Protein AF-0000000075330963 (afdb_homodimer)

Secondary structure (DSSP, 8-state):
------S--TT-HHHHHHHHHH--S---SS--HHHHHHHHHHH---TTSEEEEES-TT-SHHHHHHHTT--EEEEEES-HHHHHHHHHHTTT-TTEEEEE-BTTB-TTSPTT-EEEEEEESHHHHHHTSTTHHHHHHHHHHHHHHHEEEEEEEEEE--S-HHHHHHHHHHHS-----B-------------S----TTSPBP-----/------S--TT-HHHHHHHHHH--S---SS--HHHHHHHHHHH---TTSEEEEES-TT-SHHHHHHHTT--EEEEEES-HHHHHHHHHHTTT-TTEEEEE-BTTB-TTSPTT-EEEEEEESHHHHHHTSTTHHHHHHHHHHHHHHHEEEEEEEEEE--S-HHHHHHHHHHHS-----B-------------S----TTSPBP-----

Radius of gyration: 21.66 Å; Cα contacts (8 Å, |Δi|>4): 692; chains: 2; bounding box: 59×62×47 Å

Nearest PDB structures (foldseek):
  2pxx-assembly1_A  TM=9.334E-01  e=3.075E-14  Homo sapiens
  3ujd-assembly1_A  TM=8.518E-01  e=6.041E-06  Plasmodium falciparum
  3uj7-assembly1_A  TM=7.024E-01  e=5.337E-06  Plasmodium falciparum
  4mwz-assembly1_A  TM=7.089E-01  e=5.016E-06  Plasmodium vivax Sal-1
  4r6x-assembly2_B  TM=6.916E-01  e=8.237E-06  Plasmodium falciparum

Organism: Citrus sinensis (NCBI:txid2711)

pLDDT: mean 86.82, std 18.68, range [21.48, 98.88]

InterPro domains:
  IPR013216 Methyltransferase type 11 [PF08241] (54-154)
  IPR029063 S-adenosyl-L-methionine-dependent methyltransferase superfamily [G3DSA:3.40.50.150] (8-195)
  IPR029063 S-adenosyl-L-methionine-dependent methyltransferase superfamily [SSF53335] (10-159)
  IPR051419 Lysine/N-terminal Methyltransferase Superfamily [PTHR12176] (8-168)

Sequence (414 aa):
MTMGTTTQAYGEPWYWDNRYAHESGPFDWYQKYPSLAPLIKLYVPSHHQRILIVGCGNSAFSEGMVDDGYEDVVNVDISSVVIEAMMKKYSNRPQLKYIKMDVRQMDEFQTGSFDSVVDKGTLDSLLCGSNSRQNATQMLKEVWRVLKDKGVYILVTYGAPIYRLGMLRDSCSWNIKLHVIEKLVVEEKSGHPIWELTNPVPLENDGMTMGTTTQAYGEPWYWDNRYAHESGPFDWYQKYPSLAPLIKLYVPSHHQRILIVGCGNSAFSEGMVDDGYEDVVNVDISSVVIEAMMKKYSNRPQLKYIKMDVRQMDEFQTGSFDSVVDKGTLDSLLCGSNSRQNATQMLKEVWRVLKDKGVYILVTYGAPIYRLGMLRDSCSWNIKLHVIEKLVVEEKSGHPIWELTNPVPLENDG

Solvent-accessible surface area (backbone atoms only — not comparable to full-atom values): 23494 Å² total; per-residue (Å²): 129,78,81,67,82,53,60,73,39,65,41,38,63,67,48,52,32,52,45,42,73,75,45,78,64,70,50,66,62,98,58,56,38,82,78,44,44,64,44,45,44,69,75,50,69,57,40,81,45,37,34,36,32,44,52,40,67,58,33,62,43,64,58,49,42,42,74,74,52,37,49,37,40,39,31,25,20,65,28,58,55,38,32,55,52,48,42,63,74,41,66,87,36,84,38,55,42,67,43,68,37,47,65,58,57,55,79,90,54,53,73,43,66,23,46,30,36,40,28,57,41,38,64,59,26,34,37,28,33,82,65,16,67,62,49,41,49,37,25,52,51,39,53,55,46,29,29,25,92,89,35,42,77,47,76,48,70,90,67,55,63,77,34,51,52,48,46,48,61,69,67,47,93,72,88,85,79,46,60,67,80,76,85,54,75,47,77,73,75,77,84,72,88,58,76,52,58,74,54,62,50,83,72,79,74,79,122,128,80,82,67,82,54,58,74,39,66,43,38,63,68,47,52,33,53,46,41,73,75,44,80,65,71,51,65,63,99,59,55,39,81,79,45,43,64,42,47,44,69,76,50,69,57,41,81,45,38,34,36,32,42,51,42,66,57,33,63,40,63,58,49,42,40,74,71,53,37,49,36,40,38,32,26,20,66,28,57,56,37,33,53,51,50,44,63,74,41,66,86,36,84,37,55,41,65,41,69,38,47,66,56,56,55,80,89,54,52,73,42,64,22,46,29,37,40,31,58,41,38,66,59,26,33,39,29,33,83,65,18,67,60,50,42,48,37,25,53,51,38,54,55,44,30,28,26,92,89,35,41,78,48,77,48,71,89,68,54,63,76,33,52,52,48,46,49,60,72,69,47,94,72,87,86,80,44,61,67,78,77,84,53,72,46,76,72,78,76,84,71,87,58,76,51,59,72,54,62,50,84,72,80,74,80,119

Structure (mmCIF, N/CA/C/O backbone):
data_AF-0000000075330963-model_v1
#
loop_
_entity.id
_entity.type
_entity.pdbx_description
1 polymer 'Methyltransferase type 11 domain-containing protein'
#
loop_
_atom_site.group_PDB
_atom_site.id
_atom_site.type_symbol
_atom_site.label_atom_id
_atom_site.label_alt_id
_atom_site.label_comp_id
_atom_site.label_asym_id
_atom_site.label_entity_id
_atom_site.label_seq_id
_atom_site.pdbx_PDB_ins_code
_atom_site.Cartn_x
_atom_site.Cartn_y
_atom_site.Cartn_z
_atom_site.occupancy
_atom_site.B_iso_or_equiv
_atom_site.auth_seq_id
_atom_site.auth_comp_id
_atom_site.auth_asym_id
_atom_site.auth_atom_id
_atom_site.pdbx_PDB_model_num
ATOM 1 N N . MET A 1 1 ? -27.125 6.465 -18.734 1 21.48 1 MET A N 1
ATOM 2 C CA . MET A 1 1 ? -26.672 6.027 -17.422 1 21.48 1 MET A CA 1
ATOM 3 C C . MET A 1 1 ? -25.156 5.922 -17.359 1 21.48 1 MET A C 1
ATOM 5 O O . MET A 1 1 ? -24.547 5.238 -18.188 1 21.48 1 MET A O 1
ATOM 9 N N . THR A 1 2 ? -24.359 6.977 -17.109 1 29.23 2 THR A N 1
ATOM 10 C CA . THR A 1 2 ? -22.938 7.195 -17.375 1 29.23 2 THR A CA 1
ATOM 11 C C . THR A 1 2 ? -22.094 6.035 -16.828 1 29.23 2 THR A C 1
ATOM 13 O O . THR A 1 2 ? -22.172 5.711 -15.641 1 29.23 2 THR A O 1
ATOM 16 N N . MET A 1 3 ? -21.969 5.031 -17.391 1 33.53 3 MET A N 1
ATOM 17 C CA . MET A 1 3 ? -21.266 3.812 -17 1 33.53 3 MET A CA 1
ATOM 18 C C . MET A 1 3 ? -20 4.141 -16.203 1 33.53 3 MET A C 1
ATOM 20 O O . MET A 1 3 ? -19.109 4.812 -16.688 1 33.53 3 MET A O 1
ATOM 24 N N . GLY A 1 4 ? -20.047 4.719 -14.891 1 41.34 4 GLY A N 1
ATOM 25 C CA . GLY A 1 4 ? -19.172 5.207 -13.836 1 41.34 4 GLY A CA 1
ATOM 26 C C . GLY A 1 4 ? -17.797 4.57 -13.859 1 41.34 4 GLY A C 1
ATOM 27 O O . GLY A 1 4 ? -17.656 3.387 -14.172 1 41.34 4 GLY A O 1
ATOM 28 N N . THR A 1 5 ? -16.734 5.367 -14.125 1 50.75 5 THR A N 1
ATOM 29 C CA . THR A 1 5 ? -15.32 5.059 -14.328 1 50.75 5 THR A CA 1
ATOM 30 C C . THR A 1 5 ? -14.828 4.074 -13.266 1 50.75 5 THR A C 1
ATOM 32 O O . THR A 1 5 ? -14.914 4.344 -12.07 1 50.75 5 THR A O 1
ATOM 35 N N . THR A 1 6 ? -15.141 2.785 -13.383 1 57.41 6 THR A N 1
ATOM 36 C CA . THR A 1 6 ? -14.797 1.605 -12.594 1 57.41 6 THR A CA 1
ATOM 37 C C . THR A 1 6 ? -13.281 1.479 -12.438 1 57.41 6 THR A C 1
ATOM 39 O O . THR A 1 6 ? -12.781 0.42 -12.062 1 57.41 6 THR A O 1
ATOM 42 N N . THR A 1 7 ? -12.625 2.611 -12.805 1 74.25 7 THR A N 1
ATOM 43 C CA . THR A 1 7 ? -11.188 2.367 -12.805 1 74.25 7 THR A CA 1
ATOM 44 C C . THR A 1 7 ? -10.531 3.006 -11.586 1 74.25 7 THR A C 1
ATOM 46 O O . THR A 1 7 ? -10.992 4.035 -11.094 1 74.25 7 THR A O 1
ATOM 49 N N . GLN A 1 8 ? -9.703 2.311 -10.984 1 79.75 8 GLN A N 1
ATOM 50 C CA . GLN A 1 8 ? -8.844 2.867 -9.945 1 79.75 8 GLN A CA 1
ATOM 51 C C . GLN A 1 8 ? -8.086 4.09 -10.461 1 79.75 8 GLN A C 1
ATOM 53 O O . GLN A 1 8 ? -7.5 4.055 -11.547 1 79.75 8 GLN A O 1
ATOM 58 N N . ALA A 1 9 ? -8.258 5.184 -9.75 1 88.38 9 ALA A N 1
ATOM 59 C CA . ALA A 1 9 ? -7.617 6.434 -10.133 1 88.38 9 ALA A CA 1
ATOM 60 C C . ALA A 1 9 ? -7.117 7.199 -8.914 1 88.38 9 ALA A C 1
ATOM 62 O O . ALA A 1 9 ? -7.617 8.289 -8.609 1 88.38 9 ALA A O 1
ATOM 63 N N . TYR A 1 10 ? -6.059 6.742 -8.312 1 89.56 10 TYR A N 1
ATOM 64 C CA . TYR A 1 10 ? -5.562 7.277 -7.051 1 89.56 10 TYR A CA 1
ATOM 65 C C . TYR A 1 10 ? -5.137 8.734 -7.207 1 89.56 10 TYR A C 1
ATOM 67 O O . TYR A 1 10 ? -5.125 9.484 -6.23 1 89.56 10 TYR A O 1
ATOM 75 N N . GLY A 1 11 ? -4.793 9.164 -8.383 1 90.5 11 GLY A N 1
ATOM 76 C CA . GLY A 1 11 ? -4.34 10.523 -8.602 1 90.5 11 GLY A CA 1
ATOM 77 C C . GLY A 1 11 ? -5.48 11.5 -8.836 1 90.5 11 GLY A C 1
ATOM 78 O O . GLY A 1 11 ? -5.254 12.703 -8.977 1 90.5 11 GLY A O 1
ATOM 79 N N . GLU A 1 12 ? -6.711 11.008 -8.82 1 90.69 12 GLU A N 1
ATOM 80 C CA . GLU A 1 12 ? -7.859 11.828 -9.203 1 90.69 12 GLU A CA 1
ATOM 81 C C . GLU A 1 12 ? -8.75 12.133 -7.996 1 90.69 12 GLU A C 1
ATOM 83 O O . GLU A 1 12 ? -9.164 11.219 -7.281 1 90.69 12 GLU A O 1
ATOM 88 N N . PRO A 1 13 ? -9.094 13.453 -7.805 1 93.56 13 PRO A N 1
ATOM 89 C CA . PRO A 1 13 ? -9.93 13.836 -6.664 1 93.56 13 PRO A CA 1
ATOM 90 C C . PRO A 1 13 ? -11.258 13.078 -6.629 1 93.56 13 PRO A C 1
ATOM 92 O O . PRO A 1 13 ? -11.711 12.672 -5.559 1 93.56 13 PRO A O 1
ATOM 95 N N . TRP A 1 14 ? -11.891 12.891 -7.777 1 92.62 14 TRP A N 1
ATOM 96 C CA . TRP A 1 14 ? -13.203 12.258 -7.828 1 92.62 14 TRP A CA 1
ATOM 97 C C . TRP A 1 14 ? -13.148 10.836 -7.285 1 92.62 14 TRP A C 1
ATOM 99 O O . TRP A 1 14 ? -14.133 10.328 -6.738 1 92.62 14 TRP A O 1
ATOM 109 N N . TYR A 1 15 ? -12.102 10.133 -7.469 1 93 15 TYR A N 1
ATOM 110 C CA . TYR A 1 15 ? -11.922 8.781 -6.945 1 93 15 TYR A CA 1
ATOM 111 C C . TYR A 1 15 ? -12.102 8.75 -5.434 1 93 15 TYR A C 1
ATOM 113 O O . TYR A 1 15 ? -12.805 7.887 -4.906 1 93 15 TYR A O 1
ATOM 121 N N . TRP A 1 16 ? -11.484 9.672 -4.77 1 95.19 16 TRP A N 1
ATOM 122 C CA . TRP A 1 16 ? -11.492 9.695 -3.309 1 95.19 16 TRP A CA 1
ATOM 123 C C . TRP A 1 16 ? -12.867 10.094 -2.779 1 95.19 16 TRP A C 1
ATOM 125 O O . TRP A 1 16 ? -13.344 9.531 -1.793 1 95.19 16 TRP A O 1
ATOM 135 N N . ASP A 1 17 ? -13.508 11.039 -3.467 1 95.5 17 ASP A N 1
ATOM 136 C CA . ASP A 1 17 ? -14.883 11.352 -3.098 1 95.5 17 ASP A CA 1
ATOM 137 C C . ASP A 1 17 ? -15.758 10.102 -3.146 1 95.5 17 ASP A C 1
ATOM 139 O O . ASP A 1 17 ? -16.531 9.836 -2.217 1 95.5 17 ASP A O 1
ATOM 143 N N . ASN A 1 18 ? -15.594 9.391 -4.191 1 92.81 18 ASN A N 1
ATOM 144 C CA . ASN A 1 18 ? -16.406 8.195 -4.383 1 92.81 18 ASN A CA 1
ATOM 145 C C . ASN A 1 18 ? -16.078 7.125 -3.346 1 92.81 18 ASN A C 1
ATOM 147 O O . ASN A 1 18 ? -16.969 6.48 -2.805 1 92.81 18 ASN A O 1
ATOM 151 N N . ARG A 1 19 ? -14.805 6.926 -3.1 1 92.75 19 ARG A N 1
ATOM 152 C CA . ARG A 1 19 ? -14.398 5.934 -2.109 1 92.75 19 ARG A CA 1
ATOM 153 C C . ARG A 1 19 ? -14.984 6.258 -0.739 1 92.75 19 ARG A C 1
ATOM 155 O O . ARG A 1 19 ? -15.594 5.398 -0.103 1 92.75 19 ARG A O 1
ATOM 162 N N . TYR A 1 20 ? -14.859 7.473 -0.286 1 95.25 20 TYR A N 1
ATOM 163 C CA . TYR A 1 20 ? -15.281 7.836 1.062 1 95.25 20 TYR A CA 1
ATOM 164 C C . TYR A 1 20 ? -16.797 7.883 1.168 1 95.25 20 TYR A C 1
ATOM 166 O O . TYR A 1 20 ? -17.359 7.73 2.258 1 95.25 20 TYR A O 1
ATOM 174 N N . ALA A 1 21 ? -17.453 8.062 0.051 1 93.81 21 ALA A N 1
ATOM 175 C CA . ALA A 1 21 ? -18.922 8.023 0.042 1 93.81 21 ALA A CA 1
ATOM 176 C C . ALA A 1 21 ? -19.422 6.602 0.262 1 93.81 21 ALA A C 1
ATOM 178 O O . ALA A 1 21 ? -20.531 6.402 0.787 1 93.81 21 ALA A O 1
ATOM 179 N N . HIS A 1 22 ? -18.578 5.637 -0.059 1 90.25 22 HIS A N 1
ATOM 180 C CA . HIS A 1 22 ? -19.031 4.25 -0.015 1 90.25 22 HIS A CA 1
ATOM 181 C C . HIS A 1 22 ? -18.359 3.486 1.123 1 90.25 22 HIS A C 1
ATOM 183 O O . HIS A 1 22 ? -18.828 2.408 1.506 1 90.25 22 HIS A O 1
ATOM 189 N N . GLU A 1 23 ? -17.266 4.012 1.573 1 86.62 23 GLU A N 1
ATOM 190 C CA . GLU A 1 23 ? -16.531 3.412 2.678 1 86.62 23 GLU A CA 1
ATOM 191 C C . GLU A 1 23 ? -16.312 4.414 3.811 1 86.62 23 GLU A C 1
ATOM 193 O O . GLU A 1 23 ? -15.406 5.242 3.75 1 86.62 23 GLU A O 1
ATOM 198 N N . SER A 1 24 ? -17 4.211 4.859 1 84.06 24 SER A N 1
ATOM 199 C CA . SER A 1 24 ? -16.969 5.223 5.91 1 84.06 24 SER A CA 1
ATOM 200 C C . SER A 1 24 ? -16.047 4.809 7.051 1 84.06 24 SER A C 1
ATOM 202 O O . SER A 1 24 ? -15.664 5.641 7.875 1 84.06 24 SER A O 1
ATOM 204 N N . GLY A 1 25 ? -15.734 3.555 7.098 1 86.69 25 GLY A N 1
ATOM 205 C CA . GLY A 1 25 ? -14.859 3.105 8.164 1 86.69 25 GLY A CA 1
ATOM 206 C C . GLY A 1 25 ? -13.438 3.627 8.031 1 86.69 25 GLY A C 1
ATOM 207 O O . GLY A 1 25 ? -12.984 3.932 6.93 1 86.69 25 GLY A O 1
ATOM 208 N N . PRO A 1 26 ? -12.805 3.74 9.242 1 89.62 26 PRO A N 1
ATOM 209 C CA . PRO A 1 26 ? -11.422 4.223 9.195 1 89.62 26 PRO A CA 1
ATOM 210 C C . PRO A 1 26 ? -10.508 3.328 8.359 1 89.62 26 PRO A C 1
ATOM 212 O O . PRO A 1 26 ? -10.672 2.105 8.367 1 89.62 26 PRO A O 1
ATOM 215 N N . PHE A 1 27 ? -9.648 3.922 7.676 1 89.12 27 PHE A N 1
ATOM 216 C CA . PHE A 1 27 ? -8.672 3.207 6.867 1 89.12 27 PHE A CA 1
ATOM 217 C C . PHE A 1 27 ? -7.289 3.84 7.004 1 89.12 27 PHE A C 1
ATOM 219 O O . PHE A 1 27 ? -7.148 5.062 6.922 1 89.12 27 PHE A O 1
ATOM 226 N N . ASP A 1 28 ? -6.266 3.039 7.199 1 89.75 28 ASP A N 1
ATOM 227 C CA . ASP A 1 28 ? -4.879 3.484 7.258 1 89.75 28 ASP A CA 1
ATOM 228 C C . ASP A 1 28 ? -4.059 2.873 6.125 1 89.75 28 ASP A C 1
ATOM 230 O O . ASP A 1 28 ? -4.008 1.65 5.977 1 89.75 28 ASP A O 1
ATOM 234 N N . TRP A 1 29 ? -3.512 3.768 5.367 1 90.5 29 TRP A N 1
ATOM 235 C CA . TRP A 1 29 ? -2.492 3.307 4.43 1 90.5 29 TRP A CA 1
ATOM 236 C C . TRP A 1 29 ? -1.204 2.943 5.164 1 90.5 29 TRP A C 1
ATOM 238 O O . TRP A 1 29 ? -0.754 3.68 6.043 1 90.5 29 TRP A O 1
ATOM 248 N N . TYR A 1 30 ? -0.617 1.792 4.848 1 89.19 30 TYR A N 1
ATOM 249 C CA . TYR A 1 30 ? 0.714 1.352 5.25 1 89.19 30 TYR A CA 1
ATOM 250 C C . TYR A 1 30 ? 0.753 1.026 6.738 1 89.19 30 TYR A C 1
ATOM 252 O O . TYR A 1 30 ? 0.896 -0.137 7.121 1 89.19 30 TYR A O 1
ATOM 260 N N . GLN A 1 31 ? 0.64 2.102 7.602 1 86.12 31 GLN A N 1
ATOM 261 C CA . GLN A 1 31 ? 0.795 1.896 9.039 1 86.12 31 GLN A CA 1
ATOM 262 C C . GLN A 1 31 ? -0.254 2.68 9.82 1 86.12 31 GLN A C 1
ATOM 264 O O . GLN A 1 31 ? -0.698 3.742 9.383 1 86.12 31 GLN A O 1
ATOM 269 N N . LYS A 1 32 ? -0.55 2.059 11.008 1 89.69 32 LYS A N 1
ATOM 270 C CA . LYS A 1 32 ? -1.344 2.809 11.977 1 89.69 32 LYS A CA 1
ATOM 271 C C . LYS A 1 32 ? -0.453 3.672 12.867 1 89.69 32 LYS A C 1
ATOM 273 O O . LYS A 1 32 ? 0.767 3.492 12.898 1 89.69 32 LYS A O 1
ATOM 278 N N . TYR A 1 33 ? -1.081 4.559 13.641 1 92.31 33 TYR A N 1
ATOM 279 C CA . TYR A 1 33 ? -0.35 5.539 14.438 1 92.31 33 TYR A CA 1
ATOM 280 C C . TYR A 1 33 ? 0.564 4.855 15.445 1 92.31 33 TYR A C 1
ATOM 282 O O . TYR A 1 33 ? 1.737 5.215 15.57 1 92.31 33 TYR A O 1
ATOM 290 N N . PRO A 1 34 ? 0.132 3.82 16.109 1 87.12 34 PRO A N 1
ATOM 291 C CA . PRO A 1 34 ? 1.005 3.25 17.141 1 87.12 34 PRO A CA 1
ATOM 292 C C . PRO A 1 34 ? 2.336 2.756 16.578 1 87.12 34 PRO A C 1
ATOM 294 O O . PRO A 1 34 ? 3.367 2.852 17.25 1 87.12 34 PRO A O 1
ATOM 297 N N . SER A 1 35 ? 2.311 2.35 15.383 1 84.88 35 SER A N 1
ATOM 298 C CA . SER A 1 35 ? 3.531 1.832 14.773 1 84.88 35 SER A CA 1
ATOM 299 C C . SER A 1 35 ? 4.48 2.963 14.391 1 84.88 35 SER A C 1
ATOM 301 O O . SER A 1 35 ? 5.699 2.771 14.344 1 84.88 35 SER A O 1
ATOM 303 N N . LEU A 1 36 ? 3.955 4.145 14.195 1 90.81 36 LEU A N 1
ATOM 304 C CA . LEU A 1 36 ? 4.773 5.258 13.719 1 90.81 36 LEU A CA 1
ATOM 305 C C . LEU A 1 36 ? 5.039 6.254 14.844 1 90.81 36 LEU A C 1
ATOM 307 O O . LEU A 1 36 ? 5.852 7.168 14.688 1 90.81 36 LEU A O 1
ATOM 311 N N . ALA A 1 37 ? 4.41 6.051 16.016 1 91.75 37 ALA A N 1
ATOM 312 C CA . ALA A 1 37 ? 4.484 6.996 17.125 1 91.75 37 ALA A CA 1
ATOM 313 C C . ALA A 1 37 ? 5.93 7.242 17.531 1 91.75 37 ALA A C 1
ATOM 315 O O . ALA A 1 37 ? 6.336 8.391 17.75 1 91.75 37 ALA A O 1
ATOM 316 N N . PRO A 1 38 ? 6.797 6.203 17.594 1 88.06 38 PRO A N 1
ATOM 317 C CA . PRO A 1 38 ? 8.188 6.469 17.984 1 88.06 38 PRO A CA 1
ATOM 318 C C . PRO A 1 38 ? 8.898 7.41 17.016 1 88.06 38 PRO A C 1
ATOM 320 O O . PRO A 1 38 ? 9.68 8.258 17.438 1 88.06 38 PRO A O 1
ATOM 323 N N . LEU A 1 39 ? 8.641 7.273 15.773 1 89.62 39 LEU A N 1
ATOM 324 C CA . LEU A 1 39 ? 9.266 8.117 14.766 1 89.62 39 LEU A CA 1
ATOM 325 C C . LEU A 1 39 ? 8.734 9.547 14.844 1 89.62 39 LEU A C 1
ATOM 327 O O . LEU A 1 39 ? 9.492 10.508 14.711 1 89.62 39 LEU A O 1
ATOM 331 N N . ILE A 1 40 ? 7.418 9.648 15.031 1 94.19 40 ILE A N 1
ATOM 332 C CA . ILE A 1 40 ? 6.801 10.961 15.172 1 94.19 40 ILE A CA 1
ATOM 333 C C . ILE A 1 40 ? 7.398 11.688 16.375 1 94.19 40 ILE A C 1
ATOM 335 O O . ILE A 1 40 ? 7.762 12.867 16.281 1 94.19 40 ILE A O 1
ATOM 339 N N . LYS A 1 41 ? 7.523 10.992 17.422 1 92.94 41 LYS A N 1
ATOM 340 C CA . LYS A 1 41 ? 8.055 11.594 18.641 1 92.94 41 LYS A CA 1
ATOM 341 C C . LYS A 1 41 ? 9.508 12.023 18.453 1 92.94 41 LYS A C 1
ATOM 343 O O . LYS A 1 41 ? 9.945 13.023 19.016 1 92.94 41 LYS A O 1
ATOM 348 N N . LEU A 1 42 ? 10.195 11.258 17.672 1 90.75 42 LEU A N 1
ATOM 349 C CA . LEU A 1 42 ? 11.594 11.555 17.406 1 90.75 42 LEU A CA 1
ATOM 350 C C . LEU A 1 42 ? 11.742 12.883 16.672 1 90.75 42 LEU A C 1
ATOM 352 O O . LEU A 1 42 ? 12.602 13.695 17.016 1 90.75 42 LEU A O 1
ATOM 356 N N . TYR A 1 43 ? 10.859 13.164 15.703 1 94 43 TYR A N 1
ATOM 357 C CA . TYR A 1 43 ? 11.055 14.305 14.812 1 94 43 TYR A CA 1
ATOM 358 C C . TYR A 1 43 ? 10.102 15.445 15.172 1 94 43 TYR A C 1
ATOM 360 O O . TYR A 1 43 ? 10.289 16.578 14.727 1 94 43 TYR A O 1
ATOM 368 N N . VAL A 1 44 ? 9.078 15.141 15.922 1 94.5 44 VAL A N 1
ATOM 369 C CA . VAL A 1 44 ? 8.133 16.109 16.453 1 94.5 44 VAL A CA 1
ATOM 370 C C . VAL A 1 44 ? 8.062 15.984 17.969 1 94.5 44 VAL A C 1
ATOM 372 O O . VAL A 1 44 ? 7.016 15.625 18.516 1 94.5 44 VAL A O 1
ATOM 375 N N . PRO A 1 45 ? 9.039 16.406 18.625 1 91.81 45 PRO A N 1
ATOM 376 C CA . PRO A 1 45 ? 9.141 16.125 20.062 1 91.81 45 PRO A CA 1
ATOM 377 C C . PRO A 1 45 ? 8.203 16.984 20.906 1 91.81 45 PRO A C 1
ATOM 379 O O . PRO A 1 45 ? 7.777 16.562 21.984 1 91.81 45 PRO A O 1
ATOM 382 N N . SER A 1 46 ? 7.93 18.156 20.438 1 93.69 46 SER A N 1
ATOM 383 C CA . SER A 1 46 ? 7.059 19.016 21.234 1 93.69 46 SER A CA 1
ATOM 384 C C . SER A 1 46 ? 5.59 18.797 20.891 1 93.69 46 SER A C 1
ATOM 386 O O . SER A 1 46 ? 5.23 18.766 19.703 1 93.69 46 SER A O 1
ATOM 388 N N . HIS A 1 47 ? 4.793 18.734 21.859 1 95.31 47 HIS A N 1
ATOM 389 C CA . HIS A 1 47 ? 3.363 18.516 21.672 1 95.31 47 HIS A CA 1
ATOM 390 C C . HIS A 1 47 ? 2.664 19.828 21.281 1 95.31 47 HIS A C 1
ATOM 392 O O . HIS A 1 47 ? 1.514 19.812 20.844 1 95.31 47 HIS A O 1
ATOM 398 N N . HIS A 1 48 ? 3.369 20.906 21.391 1 95.19 48 HIS A N 1
ATOM 399 C CA . HIS A 1 48 ? 2.77 22.219 21.109 1 95.19 48 HIS A CA 1
ATOM 400 C C . HIS A 1 48 ? 3.035 22.641 19.672 1 95.19 48 HIS A C 1
ATOM 402 O O . HIS A 1 48 ? 2.553 23.703 19.234 1 95.19 48 HIS A O 1
ATOM 408 N N . GLN A 1 49 ? 3.723 21.812 18.969 1 95.56 49 GLN A N 1
ATOM 409 C CA . GLN A 1 49 ? 4.039 22.125 17.578 1 95.56 49 GLN A CA 1
ATOM 410 C C . GLN A 1 49 ? 2.805 21.984 16.688 1 95.56 49 GLN A C 1
ATOM 412 O O . GLN A 1 49 ? 1.913 21.188 16.969 1 95.56 49 GLN A O 1
ATOM 417 N N . ARG A 1 50 ? 2.773 22.875 15.703 1 98.19 50 ARG A N 1
ATOM 418 C CA . ARG A 1 50 ? 1.709 22.828 14.703 1 98.19 50 ARG A CA 1
ATOM 419 C C . ARG A 1 50 ? 2.037 21.828 13.602 1 98.19 50 ARG A C 1
ATOM 421 O O . ARG A 1 50 ? 3.037 21.984 12.898 1 98.19 50 ARG A O 1
ATOM 428 N N . ILE A 1 51 ? 1.174 20.828 13.477 1 98.75 51 ILE A N 1
ATOM 429 C CA . ILE A 1 51 ? 1.451 19.703 12.586 1 98.75 51 ILE A CA 1
ATOM 430 C C . ILE A 1 51 ? 0.416 19.656 11.461 1 98.75 51 ILE A C 1
ATOM 432 O O . ILE A 1 51 ? -0.784 19.797 11.711 1 98.75 51 ILE A O 1
ATOM 436 N N . LEU A 1 52 ? 0.878 19.531 10.211 1 98.88 52 LEU A N 1
ATOM 437 C CA . LEU A 1 52 ? 0.004 19.391 9.055 1 98.88 52 LEU A CA 1
ATOM 438 C C . LEU A 1 52 ? -0.003 17.938 8.555 1 98.88 52 LEU A C 1
ATOM 440 O O . LEU A 1 52 ? 1.052 17.391 8.25 1 98.88 52 LEU A O 1
ATOM 444 N N . ILE A 1 53 ? -1.17 17.344 8.594 1 98.88 53 ILE A N 1
ATOM 445 C CA . ILE A 1 53 ? -1.375 16.031 7.98 1 98.88 53 ILE A CA 1
ATOM 446 C C . ILE A 1 53 ? -1.967 16.188 6.586 1 98.88 53 ILE A C 1
ATOM 448 O O . ILE A 1 53 ? -3.092 16.672 6.434 1 98.88 53 ILE A O 1
ATOM 452 N N . VAL A 1 54 ? -1.232 15.797 5.539 1 98.88 54 VAL A N 1
ATOM 453 C CA . VAL A 1 54 ? -1.718 15.977 4.176 1 98.88 54 VAL A CA 1
ATOM 454 C C . VAL A 1 54 ? -2.34 14.672 3.676 1 98.88 54 VAL A C 1
ATOM 456 O O . VAL A 1 54 ? -1.812 13.594 3.932 1 98.88 54 VAL A O 1
ATOM 459 N N . GLY A 1 55 ? -3.451 14.82 2.93 1 98.62 55 GLY A N 1
ATOM 460 C CA . GLY A 1 55 ? -4.164 13.625 2.514 1 98.62 55 GLY A CA 1
ATOM 461 C C . GLY A 1 55 ? -4.59 12.75 3.676 1 98.62 55 GLY A C 1
ATOM 462 O O . GLY A 1 55 ? -4.32 11.547 3.688 1 98.62 55 GLY A O 1
ATOM 463 N N . CYS A 1 56 ? -5.289 13.359 4.598 1 98.5 56 CYS A N 1
ATOM 464 C CA . CYS A 1 56 ? -5.543 12.695 5.875 1 98.5 56 CYS A CA 1
ATOM 465 C C . CYS A 1 56 ? -6.535 11.555 5.703 1 98.5 56 CYS A C 1
ATOM 467 O O . CYS A 1 56 ? -6.516 10.594 6.473 1 98.5 56 CYS A O 1
ATOM 469 N N . GLY A 1 57 ? -7.488 11.68 4.719 1 98 57 GLY A N 1
ATOM 470 C CA . GLY A 1 57 ? -8.523 10.672 4.582 1 98 57 GLY A CA 1
ATOM 471 C C . GLY A 1 57 ? -9.312 10.445 5.855 1 98 57 GLY A C 1
ATOM 472 O O . GLY A 1 57 ? -9.547 11.383 6.625 1 98 57 GLY A O 1
ATOM 473 N N . ASN A 1 58 ? -9.766 9.2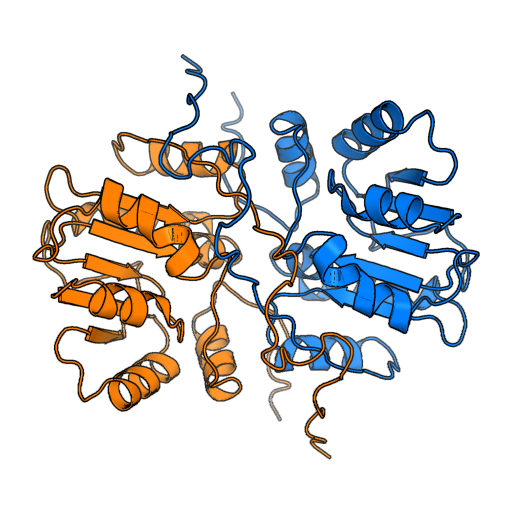27 6.012 1 97.38 58 ASN A N 1
ATOM 474 C CA . ASN A 1 58 ? -10.516 8.875 7.215 1 97.38 58 ASN A CA 1
ATOM 475 C C . ASN A 1 58 ? -9.656 8.078 8.195 1 97.38 58 ASN A C 1
ATOM 477 O O . ASN A 1 58 ? -10.18 7.293 8.984 1 97.38 58 ASN A O 1
ATOM 481 N N . SER A 1 59 ? -8.398 8.219 8.141 1 96.56 59 SER A N 1
ATOM 482 C CA . SER A 1 59 ? -7.449 7.547 9.008 1 96.56 59 SER A CA 1
ATOM 483 C C . SER A 1 59 ? -7.617 7.988 10.461 1 96.56 59 SER A C 1
ATOM 485 O O . SER A 1 59 ? -7.906 9.156 10.727 1 96.56 59 SER A O 1
ATOM 487 N N . ALA A 1 60 ? -7.359 7.062 11.367 1 95.31 60 ALA A N 1
ATOM 488 C CA . ALA A 1 60 ? -7.375 7.391 12.789 1 95.31 60 ALA A CA 1
ATOM 489 C C . ALA A 1 60 ? -6.016 7.898 13.258 1 95.31 60 ALA A C 1
ATOM 491 O O . ALA A 1 60 ? -5.777 8.047 14.453 1 95.31 60 ALA A O 1
ATOM 492 N N . PHE A 1 61 ? -5.184 8.164 12.383 1 96.81 61 PHE A N 1
ATOM 493 C CA . PHE A 1 61 ? -3.801 8.523 12.672 1 96.81 61 PHE A CA 1
ATOM 494 C C . PHE A 1 61 ? -3.736 9.773 13.531 1 96.81 61 PHE A C 1
ATOM 496 O O . PHE A 1 61 ? -3.08 9.781 14.578 1 96.81 61 PHE A O 1
ATOM 503 N N . SER A 1 62 ? -4.453 10.852 13.195 1 98.25 62 SER A N 1
ATOM 504 C CA . SER A 1 62 ? -4.41 12.133 13.906 1 98.25 62 SER A CA 1
ATOM 505 C C . SER A 1 62 ? -5.059 12.023 15.281 1 98.25 62 SER A C 1
ATOM 507 O O . SER A 1 62 ? -4.637 12.695 16.219 1 98.25 62 SER A O 1
ATOM 509 N N . GLU A 1 63 ? -6.086 11.234 15.32 1 97.81 63 GLU A N 1
ATOM 510 C CA . GLU A 1 63 ? -6.676 10.977 16.641 1 97.81 63 GLU A CA 1
ATOM 511 C C . GLU A 1 63 ? -5.656 10.375 17.594 1 97.81 63 GLU A C 1
ATOM 513 O O . GLU A 1 63 ? -5.59 10.758 18.766 1 97.81 63 GLU A O 1
ATOM 518 N N . GLY A 1 64 ? -4.91 9.445 17.078 1 97.19 64 GLY A N 1
ATOM 519 C CA . GLY A 1 64 ? -3.842 8.859 17.875 1 97.19 64 GLY A CA 1
ATOM 520 C C . GLY A 1 64 ? -2.809 9.867 18.312 1 97.19 64 GLY A C 1
ATOM 521 O O . GLY A 1 64 ? -2.322 9.812 19.453 1 97.19 64 GLY A O 1
ATOM 522 N N . MET A 1 65 ? -2.525 10.797 17.484 1 97.81 65 MET A N 1
ATOM 523 C CA . MET A 1 65 ? -1.577 11.852 17.812 1 97.81 65 MET A CA 1
ATOM 524 C C . MET A 1 65 ? -2.098 12.695 18.984 1 97.81 65 MET A C 1
ATOM 526 O O . MET A 1 65 ? -1.366 12.969 19.938 1 97.81 65 MET A O 1
ATOM 530 N N . VAL A 1 66 ? -3.324 13.102 18.875 1 98.12 66 VAL A N 1
ATOM 531 C CA . VAL A 1 66 ? -3.924 13.953 19.891 1 98.12 66 VAL A CA 1
ATOM 532 C C . VAL A 1 66 ? -4.031 13.188 21.203 1 98.12 66 VAL A C 1
ATOM 534 O O . VAL A 1 66 ? -3.787 13.742 22.281 1 98.12 66 VAL A O 1
ATOM 537 N N . ASP A 1 67 ? -4.34 11.922 21.094 1 97.31 67 ASP A N 1
ATOM 538 C CA . ASP A 1 67 ? -4.383 11.078 22.281 1 97.31 67 ASP A CA 1
ATOM 539 C C . ASP A 1 67 ? -3.012 11 22.953 1 97.31 67 ASP A C 1
ATOM 541 O O . ASP A 1 67 ? -2.916 10.812 24.156 1 97.31 67 ASP A O 1
ATOM 545 N N . ASP A 1 68 ? -2.016 11.172 22.203 1 96.44 68 ASP A N 1
ATOM 546 C CA . ASP A 1 68 ? -0.647 11.133 22.719 1 96.44 68 ASP A CA 1
ATOM 547 C C . ASP A 1 68 ? -0.206 12.508 23.203 1 96.44 68 ASP A C 1
ATOM 549 O O . ASP A 1 68 ? 0.93 12.68 23.656 1 96.44 68 ASP A O 1
ATOM 553 N N . GLY A 1 69 ? -1.046 13.523 22.984 1 97.31 69 GLY A N 1
ATOM 554 C CA . GLY A 1 69 ? -0.783 14.797 23.641 1 97.31 69 GLY A CA 1
ATOM 555 C C . GLY A 1 69 ? -0.594 15.945 22.656 1 97.31 69 GLY A C 1
ATOM 556 O O . GLY A 1 69 ? -0.455 17.094 23.062 1 97.31 69 GLY A O 1
ATOM 557 N N . TYR A 1 70 ? -0.533 15.625 21.375 1 98.19 70 TYR A N 1
ATOM 558 C CA . TYR A 1 70 ? -0.374 16.703 20.391 1 98.19 70 TYR A CA 1
ATOM 559 C C . TYR A 1 70 ? -1.588 17.625 20.406 1 98.19 70 TYR A C 1
ATOM 561 O O . TYR A 1 70 ? -2.727 17.156 20.484 1 98.19 70 TYR A O 1
ATOM 569 N N . GLU A 1 71 ? -1.366 18.906 20.266 1 98 71 GLU A N 1
ATOM 570 C CA . GLU A 1 71 ? -2.416 19.859 20.609 1 98 71 GLU A CA 1
ATOM 571 C C . GLU A 1 71 ? -2.939 20.578 19.359 1 98 71 GLU A C 1
ATOM 573 O O . GLU A 1 71 ? -4.008 21.188 19.406 1 98 71 GLU A O 1
ATOM 578 N N . ASP A 1 72 ? -2.195 20.578 18.328 1 98.38 72 ASP A N 1
ATOM 579 C CA . ASP A 1 72 ? -2.559 21.344 17.125 1 98.38 72 ASP A CA 1
ATOM 580 C C . ASP A 1 72 ? -2.254 20.547 15.859 1 98.38 72 ASP A C 1
ATOM 582 O O . ASP A 1 72 ? -1.203 20.734 15.242 1 98.38 72 ASP A O 1
ATOM 586 N N . VAL A 1 73 ? -3.219 19.734 15.484 1 98.81 73 VAL A N 1
ATOM 587 C CA . VAL A 1 73 ? -3.08 18.875 14.312 1 98.81 73 VAL A CA 1
ATOM 588 C C . VAL A 1 73 ? -4.07 19.312 13.234 1 98.81 73 VAL A C 1
ATOM 590 O O . VAL A 1 73 ? -5.285 19.188 13.414 1 98.81 73 VAL A O 1
ATOM 593 N N . VAL A 1 74 ? -3.564 19.812 12.156 1 98.88 74 VAL A N 1
ATOM 594 C CA . VAL A 1 74 ? -4.375 20.266 11.031 1 98.88 74 VAL A CA 1
ATOM 595 C C . VAL A 1 74 ? -4.387 19.188 9.945 1 98.88 74 VAL A C 1
ATOM 597 O O . VAL A 1 74 ? -3.332 18.797 9.445 1 98.88 74 VAL A O 1
ATOM 600 N N . ASN A 1 75 ? -5.582 18.703 9.633 1 98.88 75 ASN A N 1
ATOM 601 C CA . ASN A 1 75 ? -5.773 17.672 8.617 1 98.88 75 ASN A CA 1
ATOM 602 C C . ASN A 1 75 ? -6.352 18.25 7.328 1 98.88 75 ASN A C 1
ATOM 604 O O . ASN A 1 75 ? -7.375 18.938 7.355 1 98.88 75 ASN A O 1
ATOM 608 N N . VAL A 1 76 ? -5.707 17.969 6.203 1 98.88 76 VAL A N 1
ATOM 609 C CA . VAL A 1 76 ? -6.27 18.453 4.949 1 98.88 76 VAL A CA 1
ATOM 610 C C . VAL A 1 76 ? -6.461 17.281 3.984 1 98.88 76 VAL A C 1
ATOM 612 O O . VAL A 1 76 ? -5.699 16.312 4.012 1 98.88 76 VAL A O 1
ATOM 615 N N . ASP A 1 77 ? -7.41 17.344 3.172 1 98.75 77 ASP A N 1
ATOM 616 C CA . ASP A 1 77 ? -7.715 16.391 2.104 1 98.75 77 ASP A CA 1
ATOM 617 C C . ASP A 1 77 ? -8.469 17.078 0.966 1 98.75 77 ASP A C 1
ATOM 619 O O . ASP A 1 77 ? -9.18 18.062 1.187 1 98.75 77 ASP A O 1
ATOM 623 N N . ILE A 1 78 ? -8.297 16.562 -0.189 1 98.44 78 ILE A N 1
ATOM 624 C CA . ILE A 1 78 ? -8.93 17.141 -1.366 1 98.44 78 ILE A CA 1
ATOM 625 C C . ILE A 1 78 ? -10.414 16.797 -1.375 1 98.44 78 ILE A C 1
ATOM 627 O O . ILE A 1 78 ? -11.219 17.5 -1.997 1 98.44 78 ILE A O 1
ATOM 631 N N . SER A 1 79 ? -10.812 15.734 -0.733 1 98.06 79 SER A N 1
ATOM 632 C CA . SER A 1 79 ? -12.188 15.242 -0.725 1 98.06 79 SER A CA 1
ATOM 633 C C . SER A 1 79 ? -13.031 15.984 0.304 1 98.06 79 SER A C 1
ATOM 635 O O . SER A 1 79 ? -12.82 15.844 1.51 1 98.06 79 SER A O 1
ATOM 637 N N . SER A 1 80 ? -14.031 16.656 -0.179 1 97.75 80 SER A N 1
ATOM 638 C CA . SER A 1 80 ? -14.961 17.312 0.744 1 97.75 80 SER A CA 1
ATOM 639 C C . SER A 1 80 ? -15.797 16.281 1.501 1 97.75 80 SER A C 1
ATOM 641 O O . SER A 1 80 ? -16.188 16.516 2.646 1 97.75 80 SER A O 1
ATOM 643 N N . VAL A 1 81 ? -15.992 15.148 0.896 1 97.75 81 VAL A N 1
ATOM 644 C CA . VAL A 1 81 ? -16.797 14.086 1.502 1 97.75 81 VAL A CA 1
ATOM 645 C C . VAL A 1 81 ? -16.141 13.633 2.809 1 97.75 81 VAL A C 1
ATOM 647 O O . VAL A 1 81 ? -16.797 13.594 3.852 1 97.75 81 VAL A O 1
ATOM 650 N N . VAL A 1 82 ? -14.867 13.375 2.77 1 98.44 82 VAL A N 1
ATOM 651 C CA . VAL A 1 82 ? -14.203 12.844 3.953 1 98.44 82 VAL A CA 1
ATOM 652 C C . VAL A 1 82 ? -14 13.953 4.98 1 98.44 82 VAL A C 1
ATOM 654 O O . VAL A 1 82 ? -14.078 13.711 6.188 1 98.44 82 VAL A O 1
ATOM 657 N N . ILE A 1 83 ? -13.75 15.125 4.508 1 98.56 83 ILE A N 1
ATOM 658 C CA . ILE A 1 83 ? -13.516 16.234 5.426 1 98.56 83 ILE A CA 1
ATOM 659 C C . ILE A 1 83 ? -14.789 16.516 6.23 1 98.56 83 ILE A C 1
ATOM 661 O O . ILE A 1 83 ? -14.727 16.672 7.453 1 98.56 83 ILE A O 1
ATOM 665 N N . GLU A 1 84 ? -15.875 16.547 5.582 1 98.38 84 GLU A N 1
ATOM 666 C CA . GLU A 1 84 ? -17.141 16.766 6.273 1 98.38 84 GLU A CA 1
ATOM 667 C C . GLU A 1 84 ? -17.422 15.656 7.285 1 98.38 84 GLU A C 1
ATOM 669 O O . GLU A 1 84 ? -17.844 15.922 8.406 1 98.38 84 GLU A O 1
ATOM 674 N N . ALA A 1 85 ? -17.188 14.461 6.875 1 97.94 85 ALA A N 1
ATOM 675 C CA . ALA A 1 85 ? -17.391 13.32 7.766 1 97.94 85 ALA A CA 1
ATOM 676 C C . ALA A 1 85 ? -16.484 13.414 8.992 1 97.94 85 ALA A C 1
ATOM 678 O O . ALA A 1 85 ? -16.938 13.172 10.117 1 97.94 85 ALA A O 1
ATOM 679 N N . MET A 1 86 ? -15.242 13.766 8.805 1 98.38 86 MET A N 1
ATOM 680 C CA . MET A 1 86 ? -14.266 13.812 9.891 1 98.38 86 MET A CA 1
ATOM 681 C C . MET A 1 86 ? -14.555 14.977 10.828 1 98.38 86 MET A C 1
ATOM 683 O O . MET A 1 86 ? -14.383 14.867 12.047 1 98.38 86 MET A O 1
ATOM 687 N N . MET A 1 87 ? -14.969 16.125 10.273 1 98.38 87 MET A N 1
ATOM 688 C CA . MET A 1 87 ? -15.367 17.25 11.102 1 98.38 87 MET A CA 1
ATOM 689 C C . MET A 1 87 ? -16.5 16.875 12.039 1 98.38 87 MET A C 1
ATOM 691 O O . MET A 1 87 ? -16.5 17.234 13.219 1 98.38 87 MET A O 1
ATOM 695 N N . LYS A 1 88 ? -17.422 16.172 11.484 1 97.88 88 LYS A N 1
ATOM 696 C CA . LYS A 1 88 ? -18.547 15.727 12.297 1 97.88 88 LYS A CA 1
ATOM 697 C C . LYS A 1 88 ? -18.094 14.727 13.352 1 97.88 88 LYS A C 1
ATOM 699 O O . LYS A 1 88 ? -18.484 14.836 14.523 1 97.88 88 LYS A O 1
ATOM 704 N N . LYS A 1 89 ? -17.312 13.805 13.016 1 97.56 89 LYS A N 1
ATOM 705 C CA . LYS A 1 89 ? -16.844 12.734 13.898 1 97.56 89 LYS A CA 1
ATOM 706 C C . LYS A 1 89 ? -16.047 13.297 15.07 1 97.56 89 LYS A C 1
ATOM 708 O O . LYS A 1 89 ? -16.188 12.812 16.203 1 97.56 89 LYS A O 1
ATOM 713 N N . TYR A 1 90 ? -15.25 14.281 14.742 1 98.06 90 TYR A N 1
ATOM 714 C CA . TYR A 1 90 ? -14.336 14.781 15.766 1 98.06 90 TYR A CA 1
ATOM 715 C C . TYR A 1 90 ? -14.719 16.188 16.203 1 98.06 90 TYR A C 1
ATOM 717 O O . TYR A 1 90 ? -13.844 17 16.531 1 98.06 90 TYR A O 1
ATOM 725 N N . SER A 1 91 ? -15.969 16.5 16.156 1 97.5 91 SER A N 1
ATOM 726 C CA . SER A 1 91 ? -16.5 17.828 16.516 1 97.5 91 SER A CA 1
ATOM 727 C C . SER A 1 91 ? -16.172 18.172 17.953 1 97.5 91 SER A C 1
ATOM 729 O O . SER A 1 91 ? -16.078 19.359 18.312 1 97.5 91 SER A O 1
ATOM 731 N N . ASN A 1 92 ? -15.828 17.219 18.781 1 97.56 92 ASN A N 1
ATOM 732 C CA . ASN A 1 92 ? -15.562 17.453 20.188 1 97.56 92 ASN A CA 1
ATOM 733 C C . ASN A 1 92 ? -14.07 17.469 20.484 1 97.56 92 ASN A C 1
ATOM 735 O O . ASN A 1 92 ? -13.656 17.406 21.641 1 97.56 92 ASN A O 1
ATOM 739 N N . ARG A 1 93 ? -13.266 17.453 19.5 1 97.94 93 ARG A N 1
ATOM 740 C CA . ARG A 1 93 ? -11.812 17.469 19.641 1 97.94 93 ARG A CA 1
ATOM 741 C C . ARG A 1 93 ? -11.211 18.703 18.969 1 97.94 93 ARG A C 1
ATOM 743 O O . ARG A 1 93 ? -10.695 18.609 17.844 1 97.94 93 ARG A O 1
ATOM 750 N N . PRO A 1 94 ? -11.148 19.797 19.719 1 97.38 94 PRO A N 1
ATOM 751 C CA . PRO A 1 94 ? -10.695 21.047 19.125 1 97.38 94 PRO A CA 1
ATOM 752 C C . PRO A 1 94 ? -9.242 20.984 18.641 1 97.38 94 PRO A C 1
ATOM 754 O O . PRO A 1 94 ? -8.812 21.797 17.828 1 97.38 94 PRO A O 1
ATOM 757 N N . GLN A 1 95 ? -8.469 20 19.172 1 98.19 95 GLN A N 1
ATOM 758 C CA . GLN A 1 95 ? -7.078 19.828 18.766 1 98.19 95 GLN A CA 1
ATOM 759 C C . GLN A 1 95 ? -6.98 19.359 17.328 1 98.19 95 GLN A C 1
ATOM 761 O O . GLN A 1 95 ? -5.918 19.438 16.703 1 98.19 95 GLN A O 1
ATOM 766 N N . LEU A 1 96 ? -8.062 18.797 16.812 1 98.69 96 LEU A N 1
ATOM 767 C CA . LEU A 1 96 ? -8.133 18.297 15.438 1 98.69 96 LEU A CA 1
ATOM 768 C C . LEU A 1 96 ? -8.859 19.281 14.539 1 98.69 96 LEU A C 1
ATOM 770 O O . LEU A 1 96 ? -10.023 19.625 14.789 1 98.69 96 LEU A O 1
ATOM 774 N N . LYS A 1 97 ? -8.219 19.766 13.547 1 98.62 97 LYS A N 1
ATOM 775 C CA . LYS A 1 97 ? -8.828 20.625 12.547 1 98.62 97 LYS A CA 1
ATOM 776 C C . LYS A 1 97 ? -8.836 19.953 11.172 1 98.62 97 LYS A C 1
ATOM 778 O O . LYS A 1 97 ? -7.844 19.359 10.758 1 98.62 97 LYS A O 1
ATOM 783 N N . TYR A 1 98 ? -9.938 20.016 10.523 1 98.75 98 TYR A N 1
ATOM 784 C CA . TYR A 1 98 ? -10.094 19.406 9.203 1 98.75 98 TYR A CA 1
ATOM 785 C C . TYR A 1 98 ? -10.484 20.453 8.172 1 98.75 98 TYR A C 1
ATOM 787 O O . TYR A 1 98 ? -11.445 21.203 8.359 1 98.75 98 TYR A O 1
ATOM 795 N N . ILE A 1 99 ? -9.727 20.516 7.059 1 98.69 99 ILE A N 1
ATOM 796 C CA . ILE A 1 99 ? -9.93 21.516 6.027 1 98.69 99 ILE A CA 1
ATOM 797 C C . ILE A 1 99 ? -9.836 20.875 4.648 1 98.69 99 ILE A C 1
ATOM 799 O O . ILE A 1 99 ? -8.898 20.125 4.371 1 98.69 99 ILE A O 1
ATOM 803 N N . LYS A 1 100 ? -10.828 21.125 3.754 1 98.62 100 LYS A N 1
ATOM 804 C CA . LYS A 1 100 ? -10.695 20.719 2.354 1 98.62 100 LYS A CA 1
ATOM 805 C C . LYS A 1 100 ? -9.609 21.531 1.653 1 98.62 100 LYS A C 1
ATOM 807 O O . LYS A 1 100 ? -9.625 22.766 1.674 1 98.62 100 LYS A O 1
ATOM 812 N N . MET A 1 101 ? -8.641 20.844 1.064 1 98.44 101 MET A N 1
ATOM 813 C CA . MET A 1 101 ? -7.5 21.531 0.47 1 98.44 101 MET A CA 1
ATOM 814 C C . MET A 1 101 ? -6.816 20.641 -0.57 1 98.44 101 MET A C 1
ATOM 816 O O . MET A 1 101 ? -6.73 19.422 -0.397 1 98.44 101 MET A O 1
ATOM 820 N N . ASP A 1 102 ? -6.438 21.266 -1.668 1 98.5 102 ASP A N 1
ATOM 821 C CA . ASP A 1 102 ? -5.508 20.656 -2.605 1 98.5 102 ASP A CA 1
ATOM 822 C C . ASP A 1 102 ? -4.062 20.844 -2.154 1 98.5 102 ASP A C 1
ATOM 824 O O . ASP A 1 102 ? -3.58 21.969 -2.059 1 98.5 102 ASP A O 1
ATOM 828 N N . VAL A 1 103 ? -3.406 19.75 -1.889 1 98.56 103 VAL A N 1
ATOM 829 C CA . VAL A 1 103 ? -2.057 19.812 -1.336 1 98.56 103 VAL A CA 1
ATOM 830 C C . VAL A 1 103 ? -1.115 20.453 -2.352 1 98.56 103 VAL A C 1
ATOM 832 O O . VAL A 1 103 ? -0.012 20.875 -2.002 1 98.56 103 VAL A O 1
ATOM 835 N N . ARG A 1 104 ? -1.468 20.562 -3.602 1 98.06 104 ARG A N 1
ATOM 836 C CA . ARG A 1 104 ? -0.66 21.188 -4.645 1 98.06 104 ARG A CA 1
ATOM 837 C C . ARG A 1 104 ? -0.771 22.703 -4.59 1 98.06 104 ARG A C 1
ATOM 839 O O . ARG A 1 104 ? -0.004 23.406 -5.246 1 98.06 104 ARG A O 1
ATOM 846 N N . GLN A 1 105 ? -1.778 23.109 -3.879 1 98.31 105 GLN A N 1
ATOM 847 C CA . GLN A 1 105 ? -2.066 24.531 -3.73 1 98.31 105 GLN A CA 1
ATOM 848 C C . GLN A 1 105 ? -2.689 24.828 -2.371 1 98.31 105 GLN A C 1
ATOM 850 O O . GLN A 1 105 ? -3.916 24.859 -2.238 1 98.31 105 GLN A O 1
ATOM 855 N N . MET A 1 106 ? -1.869 25.234 -1.458 1 98.44 106 MET A N 1
ATOM 856 C CA . MET A 1 106 ? -2.338 25.422 -0.087 1 98.44 106 MET A CA 1
ATOM 857 C C . MET A 1 106 ? -2.322 26.906 0.3 1 98.44 106 MET A C 1
ATOM 859 O O . MET A 1 106 ? -1.782 27.266 1.346 1 98.44 106 MET A O 1
ATOM 863 N N . ASP A 1 107 ? -3.092 27.641 -0.328 1 97.12 107 ASP A N 1
ATOM 864 C CA . ASP A 1 107 ? -3.059 29.094 -0.253 1 97.12 107 ASP A CA 1
ATOM 865 C C . ASP A 1 107 ? -3.586 29.594 1.093 1 97.12 107 ASP A C 1
ATOM 867 O O . ASP A 1 107 ? -3.277 30.703 1.516 1 97.12 107 ASP A O 1
ATOM 871 N N . GLU A 1 108 ? -4.301 28.812 1.725 1 97.5 108 GLU A N 1
ATOM 872 C CA . GLU A 1 108 ? -4.867 29.219 3.01 1 97.5 108 GLU A CA 1
ATOM 873 C C . GLU A 1 108 ? -3.803 29.203 4.105 1 97.5 108 GLU A C 1
ATOM 875 O O . GLU A 1 108 ? -4.02 29.75 5.191 1 97.5 108 GLU A O 1
ATOM 880 N N . PHE A 1 109 ? -2.723 28.594 3.822 1 98.69 109 PHE A N 1
ATOM 881 C CA . PHE A 1 109 ? -1.654 28.516 4.812 1 98.69 109 PHE A CA 1
ATOM 882 C C . PHE A 1 109 ? -0.532 29.5 4.465 1 98.69 109 PHE A C 1
ATOM 884 O O . PHE A 1 109 ? -0.114 29.578 3.309 1 98.69 109 PHE A O 1
ATOM 891 N N . GLN A 1 110 ? -0.055 30.156 5.441 1 98.56 110 GLN A N 1
ATOM 892 C CA . GLN A 1 110 ? 1.072 31.078 5.273 1 98.56 110 GLN A CA 1
ATOM 893 C C . GLN A 1 110 ? 2.381 30.312 5.113 1 98.56 110 GLN A C 1
ATOM 895 O O . GLN A 1 110 ? 2.512 29.188 5.609 1 98.56 110 GLN A O 1
ATOM 900 N N . THR A 1 111 ? 3.309 31 4.449 1 98.5 111 THR A N 1
ATOM 901 C CA . THR A 1 111 ? 4.668 30.484 4.383 1 98.5 111 THR A CA 1
ATOM 902 C C . THR A 1 111 ? 5.242 30.297 5.785 1 98.5 111 THR A C 1
ATOM 904 O O . THR A 1 111 ? 5.07 31.141 6.656 1 98.5 111 THR A O 1
ATOM 907 N N . GLY A 1 112 ? 5.805 29.141 6.039 1 98.44 112 GLY A N 1
ATOM 908 C CA . GLY A 1 112 ? 6.477 28.875 7.301 1 98.44 112 GLY A CA 1
ATOM 909 C C . GLY A 1 112 ? 5.527 28.812 8.484 1 98.44 112 GLY A C 1
ATOM 910 O O . GLY A 1 112 ? 5.844 29.312 9.57 1 98.44 112 GLY A O 1
ATOM 911 N N . SER A 1 113 ? 4.391 28.234 8.352 1 98.38 113 SER A N 1
ATOM 912 C CA . SER A 1 113 ? 3.379 28.281 9.398 1 98.38 113 SER A CA 1
ATOM 913 C C . SER A 1 113 ? 3.271 26.938 10.125 1 98.38 113 SER A C 1
ATOM 915 O O . SER A 1 113 ? 2.555 26.828 11.125 1 98.38 113 SER A O 1
ATOM 917 N N . PHE A 1 114 ? 4.016 25.891 9.648 1 98.75 114 PHE A N 1
ATOM 918 C CA . PHE A 1 114 ? 3.941 24.578 10.281 1 98.75 114 PHE A CA 1
ATOM 919 C C . PHE A 1 114 ? 5.324 24.125 10.734 1 98.75 114 PHE A C 1
ATOM 921 O O . PHE A 1 114 ? 6.312 24.344 10.031 1 98.75 114 PHE A O 1
ATOM 928 N N . ASP A 1 115 ? 5.324 23.422 11.867 1 98.5 115 ASP A N 1
ATOM 929 C CA . ASP A 1 115 ? 6.559 22.828 12.367 1 98.5 115 ASP A CA 1
ATOM 930 C C . ASP A 1 115 ? 6.875 21.516 11.641 1 98.5 115 ASP A C 1
ATOM 932 O O . ASP A 1 115 ? 8.039 21.156 11.469 1 98.5 115 ASP A O 1
ATOM 936 N N . SER A 1 116 ? 5.871 20.844 11.273 1 98.56 116 SER A N 1
ATOM 937 C CA . SER A 1 116 ? 6.051 19.562 10.594 1 98.56 116 SER A CA 1
ATOM 938 C C . SER A 1 116 ? 4.887 19.266 9.656 1 98.56 116 SER A C 1
ATOM 940 O O . SER A 1 116 ? 3.787 19.797 9.836 1 98.56 116 SER A O 1
ATOM 942 N N . VAL A 1 117 ? 5.184 18.5 8.633 1 98.75 117 VAL A N 1
ATOM 943 C CA . VAL A 1 117 ? 4.203 17.922 7.707 1 98.75 117 VAL A CA 1
ATOM 944 C C . VAL A 1 117 ? 4.348 16.406 7.672 1 98.75 117 VAL A C 1
ATOM 946 O O . VAL A 1 117 ? 5.457 15.883 7.527 1 98.75 117 VAL A O 1
ATOM 949 N N . VAL A 1 118 ? 3.271 15.734 7.898 1 98.69 118 VAL A N 1
ATOM 950 C CA . VAL A 1 118 ? 3.25 14.281 7.805 1 98.69 118 VAL A CA 1
ATOM 951 C C . VAL A 1 118 ? 2.471 13.852 6.566 1 98.69 118 VAL A C 1
ATOM 953 O O . VAL A 1 118 ? 1.329 14.273 6.363 1 98.69 118 VAL A O 1
ATOM 956 N N . ASP A 1 119 ? 3.066 13.086 5.738 1 98.56 119 ASP A N 1
ATOM 957 C CA . ASP A 1 119 ? 2.506 12.531 4.508 1 98.56 119 ASP A CA 1
ATOM 958 C C . ASP A 1 119 ? 2.555 11.008 4.52 1 98.56 119 ASP A C 1
ATOM 960 O O . ASP A 1 119 ? 3.611 10.414 4.293 1 98.56 119 ASP A O 1
ATOM 964 N N . LYS A 1 120 ? 1.43 10.438 4.785 1 97.62 120 LYS A N 1
ATOM 965 C CA . LYS A 1 120 ? 1.33 8.977 4.766 1 97.62 120 LYS A CA 1
ATOM 966 C C . LYS A 1 120 ? 0.542 8.492 3.551 1 97.62 120 LYS A C 1
ATOM 968 O O . LYS A 1 120 ? -0.634 8.148 3.666 1 97.62 120 LYS A O 1
ATOM 973 N N . GLY A 1 121 ? 1.245 8.414 2.432 1 96.81 121 GLY A N 1
ATOM 974 C CA . GLY A 1 121 ? 0.65 7.797 1.257 1 96.81 121 GLY A CA 1
ATOM 975 C C . GLY A 1 121 ? 0.144 8.812 0.245 1 96.81 121 GLY A C 1
ATOM 976 O O . GLY A 1 121 ? -0.208 8.445 -0.879 1 96.81 121 GLY A O 1
ATOM 977 N N . THR A 1 122 ? 0.053 10.133 0.549 1 97.94 122 THR A N 1
ATOM 978 C CA . THR A 1 122 ? -0.516 11.117 -0.36 1 97.94 122 THR A CA 1
ATOM 979 C C . THR A 1 122 ? 0.38 11.305 -1.581 1 97.94 122 THR A C 1
ATOM 981 O O . THR A 1 122 ? -0.106 11.352 -2.713 1 97.94 122 THR A O 1
ATOM 984 N N . LEU A 1 123 ? 1.7 11.453 -1.384 1 96.75 123 LEU A N 1
ATOM 985 C CA . LEU A 1 123 ? 2.623 11.562 -2.508 1 96.75 123 LEU A CA 1
ATOM 986 C C . LEU A 1 123 ? 2.525 10.336 -3.412 1 96.75 123 LEU A C 1
ATOM 988 O O . LEU A 1 123 ? 2.512 10.469 -4.641 1 96.75 123 LEU A O 1
ATOM 992 N N . ASP A 1 124 ? 2.457 9.141 -2.826 1 95.38 124 ASP A N 1
ATOM 993 C CA . ASP A 1 124 ? 2.305 7.902 -3.586 1 95.38 124 ASP A CA 1
ATOM 994 C C . ASP A 1 124 ? 1.047 7.941 -4.453 1 95.38 124 ASP A C 1
ATOM 996 O O . ASP A 1 124 ? 1.062 7.492 -5.602 1 95.38 124 ASP A O 1
ATOM 1000 N N . SER A 1 125 ? -0 8.445 -3.871 1 95.06 125 SER A N 1
ATOM 1001 C CA . SER A 1 125 ? -1.27 8.547 -4.582 1 95.06 125 SER A CA 1
ATOM 1002 C C . SER A 1 125 ? -1.142 9.445 -5.809 1 95.06 125 SER A C 1
ATOM 1004 O O . SER A 1 125 ? -1.599 9.094 -6.898 1 95.06 125 SER A O 1
ATOM 1006 N N . LEU A 1 126 ? -0.527 10.602 -5.637 1 94.81 126 LEU A N 1
ATOM 1007 C CA . LEU A 1 126 ? -0.359 11.555 -6.727 1 94.81 126 LEU A CA 1
ATOM 1008 C C . LEU A 1 126 ? 0.507 10.961 -7.836 1 94.81 126 LEU A C 1
ATOM 1010 O O . LEU A 1 126 ? 0.299 11.258 -9.016 1 94.81 126 LEU A O 1
ATOM 1014 N N . LEU A 1 127 ? 1.404 10.125 -7.434 1 93.12 127 LEU A N 1
ATOM 1015 C CA . LEU A 1 127 ? 2.34 9.547 -8.383 1 93.12 127 LEU A CA 1
ATOM 1016 C C . LEU A 1 127 ? 1.67 8.438 -9.195 1 93.12 127 LEU A C 1
ATOM 1018 O O . LEU A 1 127 ? 2.209 7.996 -10.211 1 93.12 127 LEU A O 1
ATOM 1022 N N . CYS A 1 128 ? 0.544 7.93 -8.719 1 90.44 128 CYS A N 1
ATOM 1023 C CA . CYS A 1 128 ? -0.246 6.93 -9.43 1 90.44 128 CYS A CA 1
ATOM 1024 C C . CYS A 1 128 ? -1.317 7.59 -10.289 1 90.44 128 CYS A C 1
ATOM 1026 O O . CYS A 1 128 ? -2.475 7.164 -10.281 1 90.44 128 CYS A O 1
ATOM 1028 N N . GLY A 1 129 ? -1.06 8.672 -10.938 1 87.38 129 GLY A N 1
ATOM 1029 C CA . GLY A 1 129 ? -2.018 9.391 -11.758 1 87.38 129 GLY A CA 1
ATOM 1030 C C . GLY A 1 129 ? -1.39 10.055 -12.969 1 87.38 129 GLY A C 1
ATOM 1031 O O . GLY A 1 129 ? -0.194 9.891 -13.227 1 87.38 129 GLY A O 1
ATOM 1032 N N . SER A 1 130 ? -2.334 10.711 -13.719 1 84.5 130 SER A N 1
ATOM 1033 C CA . SER A 1 130 ? -1.862 11.5 -14.852 1 84.5 130 SER A CA 1
ATOM 1034 C C . SER A 1 130 ? -1.082 12.727 -14.383 1 84.5 130 SER A C 1
ATOM 1036 O O . SER A 1 130 ? -1.324 13.242 -13.297 1 84.5 130 SER A O 1
ATOM 1038 N N . ASN A 1 131 ? -0.071 13.172 -15.109 1 89.25 131 ASN A N 1
ATOM 1039 C CA . ASN A 1 131 ? 0.75 14.328 -14.758 1 89.25 131 ASN A CA 1
ATOM 1040 C C . ASN A 1 131 ? 1.411 14.148 -13.398 1 89.25 131 ASN A C 1
ATOM 1042 O O . ASN A 1 131 ? 1.484 15.094 -12.609 1 89.25 131 ASN A O 1
ATOM 1046 N N . SER A 1 132 ? 1.73 12.922 -13.117 1 90.94 132 SER A N 1
ATOM 1047 C CA . SER A 1 132 ? 2.213 12.539 -11.797 1 90.94 132 SER A CA 1
ATOM 1048 C C . SER A 1 132 ? 3.443 13.344 -11.398 1 90.94 132 SER A C 1
ATOM 1050 O O . SER A 1 132 ? 3.521 13.852 -10.273 1 90.94 132 SER A O 1
ATOM 1052 N N . ARG A 1 133 ? 4.383 13.523 -12.289 1 89.75 133 ARG A N 1
ATOM 1053 C CA . ARG A 1 133 ? 5.609 14.242 -11.969 1 89.75 133 ARG A CA 1
ATOM 1054 C C . ARG A 1 133 ? 5.316 15.695 -11.609 1 89.75 133 ARG A C 1
ATOM 1056 O O . ARG A 1 133 ? 5.824 16.203 -10.617 1 89.75 133 ARG A O 1
ATOM 1063 N N . GLN A 1 134 ? 4.527 16.312 -12.43 1 93.62 134 GLN A N 1
ATOM 1064 C CA . GLN A 1 134 ? 4.164 17.703 -12.195 1 93.62 134 GLN A CA 1
ATOM 1065 C C . GLN A 1 134 ? 3.402 17.875 -10.883 1 93.62 134 GLN A C 1
ATOM 1067 O O . GLN A 1 134 ? 3.689 18.781 -10.102 1 93.62 134 GLN A O 1
ATOM 1072 N N . ASN A 1 135 ? 2.441 17.031 -10.719 1 95.06 135 ASN A N 1
ATOM 1073 C CA . ASN A 1 135 ? 1.627 17.109 -9.508 1 95.06 135 ASN A CA 1
ATOM 1074 C C . ASN A 1 135 ? 2.465 16.875 -8.258 1 95.06 135 ASN A C 1
ATOM 1076 O O . ASN A 1 135 ? 2.297 17.594 -7.258 1 95.06 135 ASN A O 1
ATOM 1080 N N . ALA A 1 136 ? 3.346 15.922 -8.273 1 95.12 136 ALA A N 1
ATOM 1081 C CA . ALA A 1 136 ? 4.223 15.633 -7.141 1 95.12 136 ALA A CA 1
ATOM 1082 C C . ALA A 1 136 ? 5.137 16.812 -6.84 1 95.12 136 ALA A C 1
ATOM 1084 O O . ALA A 1 136 ? 5.324 17.188 -5.68 1 95.12 136 ALA A O 1
ATOM 1085 N N . THR A 1 137 ? 5.672 17.359 -7.891 1 95.06 137 THR A N 1
ATOM 1086 C CA . THR A 1 137 ? 6.562 18.5 -7.734 1 95.06 137 THR A CA 1
ATOM 1087 C C . THR A 1 137 ? 5.828 19.672 -7.09 1 95.06 137 THR A C 1
ATOM 1089 O O . THR A 1 137 ? 6.355 20.328 -6.18 1 95.06 137 THR A O 1
ATOM 1092 N N . GLN A 1 138 ? 4.652 19.953 -7.543 1 97.12 138 GLN A N 1
ATOM 1093 C CA . GLN A 1 138 ? 3.857 21.031 -6.98 1 97.12 138 GLN A CA 1
ATOM 1094 C C . GLN A 1 138 ? 3.566 20.797 -5.504 1 97.12 138 GLN A C 1
ATOM 1096 O O . GLN A 1 138 ? 3.662 21.719 -4.688 1 97.12 138 GLN A O 1
ATOM 1101 N N . MET A 1 139 ? 3.219 19.594 -5.16 1 97.94 139 MET A N 1
ATOM 1102 C CA . MET A 1 139 ? 2.947 19.266 -3.762 1 97.94 139 MET A CA 1
ATOM 1103 C C . MET A 1 139 ? 4.184 19.5 -2.9 1 97.94 139 MET A C 1
ATOM 1105 O O . MET A 1 139 ? 4.09 20.109 -1.832 1 97.94 139 MET A O 1
ATOM 1109 N N . LEU A 1 140 ? 5.309 19.016 -3.373 1 97.75 140 LEU A N 1
ATOM 1110 C CA . LEU A 1 140 ? 6.535 19.109 -2.592 1 97.75 140 LEU A CA 1
ATOM 1111 C C . LEU A 1 140 ? 6.945 20.578 -2.416 1 97.75 140 LEU A C 1
ATOM 1113 O O . LEU A 1 140 ? 7.445 20.953 -1.354 1 97.75 140 LEU A O 1
ATOM 1117 N N . LYS A 1 141 ? 6.684 21.359 -3.4 1 97.88 141 LYS A N 1
ATOM 1118 C CA . LYS A 1 141 ? 6.957 22.781 -3.293 1 97.88 141 LYS A CA 1
ATOM 1119 C C . LYS A 1 141 ? 6.07 23.438 -2.234 1 97.88 141 LYS A C 1
ATOM 1121 O O . LYS A 1 141 ? 6.535 24.266 -1.449 1 97.88 141 LYS A O 1
ATOM 1126 N N . GLU A 1 142 ? 4.836 23.094 -2.229 1 98.75 142 GLU A N 1
ATOM 1127 C CA . GLU A 1 142 ? 3.904 23.641 -1.241 1 98.75 142 GLU A CA 1
ATOM 1128 C C . GLU A 1 142 ? 4.266 23.172 0.167 1 98.75 142 GLU A C 1
ATOM 1130 O O . GLU A 1 142 ? 4.203 23.953 1.119 1 98.75 142 GLU A O 1
ATOM 1135 N N . VAL A 1 143 ? 4.637 21.906 0.28 1 98.69 143 VAL A N 1
ATOM 1136 C CA . VAL A 1 143 ? 5.062 21.375 1.572 1 98.69 143 VAL A CA 1
ATOM 1137 C C . VAL A 1 143 ? 6.266 22.172 2.084 1 98.69 143 VAL A C 1
ATOM 1139 O O . VAL A 1 143 ? 6.301 22.562 3.25 1 98.69 143 VAL A O 1
ATOM 1142 N N . TRP A 1 144 ? 7.145 22.375 1.2 1 98.19 144 TRP A N 1
ATOM 1143 C CA . TRP A 1 144 ? 8.328 23.156 1.538 1 98.19 144 TRP A CA 1
ATOM 1144 C C . TRP A 1 144 ? 7.938 24.578 1.976 1 98.19 144 TRP A C 1
ATOM 1146 O O . TRP A 1 144 ? 8.43 25.062 2.99 1 98.19 144 TRP A O 1
ATOM 1156 N N . ARG A 1 145 ? 7.098 25.172 1.243 1 98.44 145 ARG A N 1
ATOM 1157 C CA . ARG A 1 145 ? 6.711 26.562 1.483 1 98.44 145 ARG A CA 1
ATOM 1158 C C . ARG A 1 145 ? 6.059 26.719 2.852 1 98.44 145 ARG A C 1
ATOM 1160 O O . ARG A 1 145 ? 6.328 27.688 3.568 1 98.44 145 ARG A O 1
ATOM 1167 N N . VAL A 1 146 ? 5.23 25.812 3.279 1 98.75 146 VAL A N 1
ATOM 1168 C CA . VAL A 1 146 ? 4.43 26 4.488 1 98.75 146 VAL A CA 1
ATOM 1169 C C . VAL A 1 146 ? 5.246 25.594 5.711 1 98.75 146 VAL A C 1
ATOM 1171 O O . VAL A 1 146 ? 4.855 25.875 6.848 1 98.75 146 VAL A O 1
ATOM 1174 N N . LEU A 1 147 ? 6.34 24.922 5.53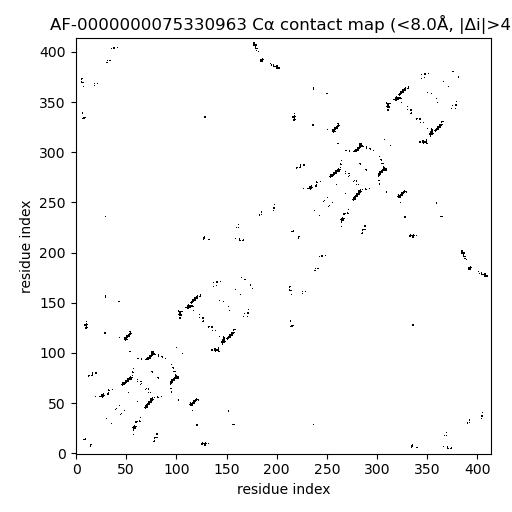5 1 98.44 147 LEU A N 1
ATOM 1175 C CA . LEU A 1 147 ? 7.191 24.5 6.645 1 98.44 147 LEU A CA 1
ATOM 1176 C C . LEU A 1 147 ? 8.031 25.672 7.152 1 98.44 147 LEU A C 1
ATOM 1178 O O . LEU A 1 147 ? 8.547 26.469 6.359 1 98.44 147 LEU A O 1
ATOM 1182 N N . LYS A 1 148 ? 8.141 25.75 8.484 1 97.94 148 LYS A N 1
ATOM 1183 C CA . LYS A 1 148 ? 9.109 26.656 9.102 1 97.94 148 LYS A CA 1
ATOM 1184 C C . LYS A 1 148 ? 10.539 26.281 8.734 1 97.94 148 LYS A C 1
ATOM 1186 O O . LYS A 1 148 ? 10.789 25.172 8.258 1 97.94 148 LYS A O 1
ATOM 1191 N N . ASP A 1 149 ? 11.398 27.297 9.016 1 95.44 149 ASP A N 1
ATOM 1192 C CA . ASP A 1 149 ? 12.82 26.953 8.945 1 95.44 149 ASP A CA 1
ATOM 1193 C C . ASP A 1 149 ? 13.156 25.781 9.867 1 95.44 149 ASP A C 1
ATOM 1195 O O . ASP A 1 149 ? 12.758 25.781 11.039 1 95.44 149 ASP A O 1
ATOM 1199 N N . LYS A 1 150 ? 13.758 24.75 9.344 1 94 150 LYS A N 1
ATOM 1200 C CA . LYS A 1 150 ? 14.141 23.547 10.055 1 94 150 LYS A CA 1
ATOM 1201 C C . LYS A 1 150 ? 12.93 22.672 10.344 1 94 150 LYS A C 1
ATOM 1203 O O . LYS A 1 150 ? 12.984 21.781 11.203 1 94 150 LYS A O 1
ATOM 1208 N N . GLY A 1 151 ? 11.82 23.078 9.703 1 96.88 151 GLY A N 1
ATOM 1209 C CA . GLY A 1 151 ? 10.664 22.203 9.812 1 96.88 151 GLY A CA 1
ATOM 1210 C C . GLY A 1 151 ? 10.914 20.812 9.234 1 96.88 151 GLY A C 1
ATOM 1211 O O . GLY A 1 151 ? 11.898 20.609 8.523 1 96.88 151 GLY A O 1
ATOM 1212 N N . VAL A 1 152 ? 10.039 19.859 9.602 1 97.12 152 VAL A N 1
ATOM 1213 C CA . VAL A 1 152 ? 10.289 18.469 9.25 1 97.12 152 VAL A CA 1
ATOM 1214 C C . VAL A 1 152 ? 9.156 17.953 8.367 1 97.12 152 VAL A C 1
ATOM 1216 O O . VAL A 1 152 ? 7.984 18.188 8.641 1 97.12 152 VAL A O 1
ATOM 1219 N N . TYR A 1 153 ? 9.562 17.344 7.301 1 98.06 153 TYR A N 1
ATOM 1220 C CA . TYR A 1 153 ? 8.656 16.594 6.441 1 98.06 153 TYR A CA 1
ATOM 1221 C C . TYR A 1 153 ? 8.844 15.094 6.637 1 98.06 153 TYR A C 1
ATOM 1223 O O . TYR A 1 153 ? 9.914 14.555 6.359 1 98.06 153 TYR A O 1
ATOM 1231 N N . ILE A 1 154 ? 7.809 14.422 7.191 1 97.25 154 ILE A N 1
ATOM 1232 C CA . ILE A 1 154 ? 7.832 12.977 7.371 1 97.25 154 ILE A CA 1
ATOM 1233 C C . ILE A 1 154 ? 7.031 12.305 6.262 1 97.25 154 ILE A C 1
ATOM 1235 O O . ILE A 1 154 ? 5.801 12.391 6.234 1 97.25 154 ILE A O 1
ATOM 1239 N N . LEU A 1 155 ? 7.723 11.641 5.379 1 96.5 155 LEU A N 1
ATOM 1240 C CA . LEU A 1 155 ? 7.117 10.938 4.254 1 96.5 155 LEU A CA 1
ATOM 1241 C C . LEU A 1 155 ? 7.125 9.43 4.488 1 96.5 155 LEU A C 1
ATOM 1243 O O . LEU A 1 155 ? 8.188 8.82 4.594 1 96.5 155 LEU A O 1
ATOM 1247 N N . VAL A 1 156 ? 5.957 8.883 4.688 1 94.62 156 VAL A N 1
ATOM 1248 C CA . VAL A 1 156 ? 5.785 7.438 4.719 1 94.62 156 VAL A CA 1
ATOM 1249 C C . VAL A 1 156 ? 5.352 6.938 3.34 1 94.62 156 VAL A C 1
ATOM 1251 O O . VAL A 1 156 ? 4.285 7.312 2.844 1 94.62 156 VAL A O 1
ATOM 1254 N N . THR A 1 157 ? 6.164 6.125 2.699 1 93.69 157 THR A N 1
ATOM 1255 C CA . THR A 1 157 ? 5.969 5.77 1.297 1 93.69 157 THR A CA 1
ATOM 1256 C C . THR A 1 157 ? 6.367 4.316 1.046 1 93.69 157 THR A C 1
ATOM 1258 O O . THR A 1 157 ? 7.184 3.756 1.777 1 93.69 157 THR A O 1
ATOM 1261 N N . TYR A 1 158 ? 5.707 3.678 0.068 1 89.69 158 TYR A N 1
ATOM 1262 C CA . TYR A 1 158 ? 6.137 2.373 -0.42 1 89.69 158 TYR A CA 1
ATOM 1263 C C . TYR A 1 158 ? 7.027 2.516 -1.649 1 89.69 158 TYR A C 1
ATOM 1265 O O . TYR A 1 158 ? 7.574 1.528 -2.145 1 89.69 158 TYR A O 1
ATOM 1273 N N . GLY A 1 159 ? 7.215 3.719 -2.08 1 90.75 159 GLY A N 1
ATOM 1274 C CA . GLY A 1 159 ? 8.086 3.943 -3.221 1 90.75 159 GLY A CA 1
ATOM 1275 C C . GLY A 1 159 ? 9.531 3.555 -2.955 1 90.75 159 GLY A C 1
ATOM 1276 O O . GLY A 1 159 ? 10.008 3.652 -1.822 1 90.75 159 GLY A O 1
ATOM 1277 N N . ALA A 1 160 ? 10.188 3.188 -4.012 1 88.81 160 ALA A N 1
ATOM 1278 C CA . ALA A 1 160 ? 11.602 2.834 -3.896 1 88.81 160 ALA A CA 1
ATOM 1279 C C . ALA A 1 160 ? 12.438 4.043 -3.494 1 88.81 160 ALA A C 1
ATOM 1281 O O . ALA A 1 160 ? 12.242 5.145 -4.016 1 88.81 160 ALA A O 1
ATOM 1282 N N . PRO A 1 161 ? 13.375 3.807 -2.574 1 87.81 161 PRO A N 1
ATOM 1283 C CA . PRO A 1 161 ? 14.219 4.91 -2.107 1 87.81 161 PRO A CA 1
ATOM 1284 C C . PRO A 1 161 ? 14.922 5.641 -3.252 1 87.81 161 PRO A C 1
ATOM 1286 O O . PRO A 1 161 ? 14.992 6.871 -3.254 1 87.81 161 PRO A O 1
ATOM 1289 N N . ILE A 1 162 ? 15.375 4.945 -4.223 1 85.06 162 ILE A N 1
ATOM 1290 C CA . ILE A 1 162 ? 16.141 5.566 -5.297 1 85.06 162 ILE A CA 1
ATOM 1291 C C . ILE A 1 162 ? 15.289 6.598 -6.02 1 85.06 162 ILE A C 1
ATOM 1293 O O . ILE A 1 162 ? 15.781 7.656 -6.418 1 85.06 162 ILE A O 1
ATOM 1297 N N . TYR A 1 163 ? 14.078 6.363 -6.129 1 88.69 163 TYR A N 1
ATOM 1298 C CA . TYR A 1 163 ? 13.18 7.277 -6.836 1 88.69 163 TYR A CA 1
ATOM 1299 C C . TYR A 1 163 ? 12.703 8.391 -5.918 1 88.69 163 TYR A C 1
ATOM 1301 O O . TYR A 1 163 ? 12.648 9.555 -6.324 1 88.69 163 TYR A O 1
ATOM 1309 N N . ARG A 1 164 ? 12.359 8.023 -4.711 1 90.88 164 ARG A N 1
ATOM 1310 C CA . ARG A 1 164 ? 11.875 9.023 -3.768 1 90.88 164 ARG A CA 1
ATOM 1311 C C . ARG A 1 164 ? 12.977 10.023 -3.416 1 90.88 164 ARG A C 1
ATOM 1313 O O . ARG A 1 164 ? 12.719 11.227 -3.336 1 90.88 164 ARG A O 1
ATOM 1320 N N . LEU A 1 165 ? 14.133 9.531 -3.168 1 89.12 165 LEU A N 1
ATOM 1321 C CA . LEU A 1 165 ? 15.25 10.406 -2.836 1 89.12 165 LEU A CA 1
ATOM 1322 C C . LEU A 1 165 ? 15.555 11.359 -3.984 1 89.12 165 LEU A C 1
ATOM 1324 O O . LEU A 1 165 ? 15.805 12.547 -3.764 1 89.12 165 LEU A O 1
ATOM 1328 N N . GLY A 1 166 ? 15.586 10.797 -5.223 1 87.88 166 GLY A N 1
ATOM 1329 C CA . GLY A 1 166 ? 15.781 11.656 -6.379 1 87.88 166 GLY A CA 1
ATOM 1330 C C . GLY A 1 166 ? 14.758 12.766 -6.484 1 87.88 166 GLY A C 1
ATOM 1331 O O . GLY A 1 166 ? 15.102 13.922 -6.742 1 87.88 166 GLY A O 1
ATOM 1332 N N . MET A 1 167 ? 13.562 12.406 -6.262 1 90.81 167 MET A N 1
ATOM 1333 C CA . MET A 1 167 ? 12.469 13.367 -6.332 1 90.81 167 MET A CA 1
ATOM 1334 C C . MET A 1 167 ? 12.633 14.453 -5.273 1 90.81 167 MET A C 1
ATOM 1336 O O . MET A 1 167 ? 12.445 15.641 -5.559 1 90.81 167 MET A O 1
ATOM 1340 N N . LEU A 1 168 ? 12.93 14.094 -4.035 1 92.19 168 LEU A N 1
ATOM 1341 C CA . LEU A 1 168 ? 13.102 15.039 -2.938 1 92.19 168 LEU A CA 1
ATOM 1342 C C . LEU A 1 168 ? 14.289 15.961 -3.197 1 92.19 168 LEU A C 1
ATOM 1344 O O . LEU A 1 168 ? 14.195 17.172 -2.988 1 92.19 168 LEU A O 1
ATOM 1348 N N . ARG A 1 169 ? 15.328 15.391 -3.715 1 90.12 169 ARG A N 1
ATOM 1349 C CA . ARG A 1 169 ? 16.531 16.172 -3.977 1 90.12 169 ARG A CA 1
ATOM 1350 C C . ARG A 1 169 ? 16.297 17.172 -5.105 1 90.12 169 ARG A C 1
ATOM 1352 O O . ARG A 1 169 ? 16.859 18.281 -5.09 1 90.12 169 ARG A O 1
ATOM 1359 N N . ASP A 1 170 ? 15.492 16.828 -6.047 1 90.25 170 ASP A N 1
ATOM 1360 C CA . ASP A 1 170 ? 15.211 17.672 -7.195 1 90.25 170 ASP A CA 1
ATOM 1361 C C . ASP A 1 170 ? 14.234 18.781 -6.828 1 90.25 170 ASP A C 1
ATOM 1363 O O . ASP A 1 170 ? 14.117 19.781 -7.551 1 90.25 170 ASP A O 1
ATOM 1367 N N . SER A 1 171 ? 13.484 18.609 -5.812 1 89.38 171 SER A N 1
ATOM 1368 C CA . SER A 1 171 ? 12.414 19.547 -5.48 1 89.38 171 SER A CA 1
ATOM 1369 C C . SER A 1 171 ? 12.938 20.719 -4.652 1 89.38 171 SER A C 1
ATOM 1371 O O . SER A 1 171 ? 12.742 21.875 -5.023 1 89.38 171 SER A O 1
ATOM 1373 N N . CYS A 1 172 ? 13.562 20.453 -3.543 1 90.44 172 CYS A N 1
ATOM 1374 C CA . CYS A 1 172 ? 14.086 21.469 -2.633 1 90.44 172 CYS A CA 1
ATOM 1375 C C . CYS A 1 172 ? 15.352 20.984 -1.941 1 90.44 172 CYS A C 1
ATOM 1377 O O . CYS A 1 172 ? 15.797 19.859 -2.17 1 90.44 172 CYS A O 1
ATOM 1379 N N . SER A 1 173 ? 15.945 21.859 -1.077 1 88.69 173 SER A N 1
ATOM 1380 C CA . SER A 1 173 ? 17.203 21.547 -0.398 1 88.69 173 SER A CA 1
ATOM 1381 C C . SER A 1 173 ? 16.938 20.797 0.908 1 88.69 173 SER A C 1
ATOM 1383 O O . SER A 1 173 ? 17.312 21.281 1.983 1 88.69 173 SER A O 1
ATOM 1385 N N . TRP A 1 174 ? 16.5 19.625 0.756 1 90.81 174 TRP A N 1
ATOM 1386 C CA . TRP A 1 174 ? 16.172 18.797 1.916 1 90.81 174 TRP A CA 1
ATOM 1387 C C . TRP A 1 174 ? 17.438 18.156 2.49 1 90.81 174 TRP A C 1
ATOM 1389 O O . TRP A 1 174 ? 18.312 17.703 1.744 1 90.81 174 TRP A O 1
ATOM 1399 N N . ASN A 1 175 ? 17.484 18.172 3.891 1 91 175 ASN A N 1
ATOM 1400 C CA . ASN A 1 175 ? 18.312 17.203 4.582 1 91 175 ASN A CA 1
ATOM 1401 C C . ASN A 1 175 ? 17.531 15.914 4.863 1 91 175 ASN A C 1
ATOM 1403 O O . ASN A 1 175 ? 16.594 15.914 5.656 1 91 175 ASN A O 1
ATOM 1407 N N . ILE A 1 176 ? 17.984 14.797 4.277 1 89.19 176 ILE A N 1
ATOM 1408 C CA . ILE A 1 176 ? 17.125 13.617 4.242 1 89.19 176 ILE A CA 1
ATOM 1409 C C . ILE A 1 176 ? 17.688 12.539 5.16 1 89.19 176 ILE A C 1
ATOM 1411 O O . ILE A 1 176 ? 18.891 12.258 5.125 1 89.19 176 ILE A O 1
ATOM 1415 N N . LYS A 1 177 ? 16.875 12.008 6.027 1 86.44 177 LYS A N 1
ATOM 1416 C CA . LYS A 1 177 ? 17.125 10.805 6.812 1 86.44 177 LYS A CA 1
ATOM 1417 C C . LYS A 1 177 ? 16.172 9.68 6.434 1 86.44 177 LYS A C 1
ATOM 1419 O O . LYS A 1 177 ? 14.953 9.867 6.453 1 86.44 177 LYS A O 1
ATOM 1424 N N . LEU A 1 178 ? 16.656 8.547 6.109 1 83.06 178 LEU A N 1
ATOM 1425 C CA . LEU A 1 178 ? 15.859 7.41 5.672 1 83.06 178 LEU A CA 1
ATOM 1426 C C . LEU A 1 178 ? 15.695 6.395 6.797 1 83.06 178 LEU A C 1
ATOM 1428 O O . LEU A 1 178 ? 16.672 6.027 7.457 1 83.06 178 LEU A O 1
ATOM 1432 N N . HIS A 1 179 ? 14.484 6.078 7.055 1 82.44 179 HIS A N 1
ATOM 1433 C CA . HIS A 1 179 ? 14.141 5.02 7.996 1 82.44 179 HIS A CA 1
ATOM 1434 C C . HIS A 1 179 ? 13.398 3.883 7.301 1 82.44 179 HIS A C 1
ATOM 1436 O O . HIS A 1 179 ? 12.609 4.121 6.387 1 82.44 179 HIS A O 1
ATOM 1442 N N . VAL A 1 180 ? 13.664 2.613 7.762 1 77.62 180 VAL A N 1
ATOM 1443 C CA . VAL A 1 180 ? 12.945 1.454 7.25 1 77.62 180 VAL A CA 1
ATOM 1444 C C . VAL A 1 180 ? 11.984 0.931 8.312 1 77.62 180 VAL A C 1
ATOM 1446 O O . VAL A 1 180 ? 12.375 0.717 9.461 1 77.62 180 VAL A O 1
ATOM 1449 N N . ILE A 1 181 ? 10.758 0.817 7.926 1 76.81 181 ILE A N 1
ATOM 1450 C CA . ILE A 1 181 ? 9.719 0.355 8.836 1 76.81 181 ILE A CA 1
ATOM 1451 C C . ILE A 1 181 ? 9.344 -1.088 8.508 1 76.81 181 ILE A C 1
ATOM 1453 O O . ILE A 1 181 ? 9.023 -1.406 7.359 1 76.81 181 ILE A O 1
ATOM 1457 N N . GLU A 1 182 ? 9.398 -1.999 9.43 1 65.19 182 GLU A N 1
ATOM 1458 C CA . GLU A 1 182 ? 9.016 -3.391 9.227 1 65.19 182 GLU A CA 1
ATOM 1459 C C . GLU A 1 182 ? 7.508 -3.582 9.398 1 65.19 182 GLU A C 1
ATOM 1461 O O . GLU A 1 182 ? 6.891 -2.936 10.242 1 65.19 182 GLU A O 1
ATOM 1466 N N . LYS A 1 183 ? 6.926 -4.344 8.508 1 62.56 183 LYS A N 1
ATOM 1467 C CA . LYS A 1 183 ? 5.531 -4.742 8.688 1 62.56 183 LYS A CA 1
ATOM 1468 C C . LYS A 1 183 ? 5.383 -5.738 9.828 1 62.56 183 LYS A C 1
ATOM 1470 O O . LYS A 1 183 ? 6.145 -6.707 9.922 1 62.56 183 LYS A O 1
ATOM 1475 N N . LEU A 1 184 ? 4.898 -5.242 11.008 1 53.84 184 LEU A N 1
ATOM 1476 C CA . LEU A 1 184 ? 4.848 -6.078 12.203 1 53.84 184 LEU A CA 1
ATOM 1477 C C . LEU A 1 184 ? 3.832 -7.203 12.031 1 53.84 184 LEU A C 1
ATOM 1479 O O . LEU A 1 184 ? 2.775 -7.008 11.43 1 53.84 184 LEU A O 1
ATOM 1483 N N . VAL A 1 185 ? 4.195 -8.516 12.125 1 49 185 VAL A N 1
ATOM 1484 C CA . VAL A 1 185 ? 3.334 -9.688 12.25 1 49 185 VAL A CA 1
ATOM 1485 C C . VAL A 1 185 ? 2.953 -9.898 13.711 1 49 185 VAL A C 1
ATOM 1487 O O . VAL A 1 185 ? 3.816 -9.891 14.594 1 49 185 VAL A O 1
ATOM 1490 N N . VAL A 1 186 ? 1.645 -9.492 14.164 1 43.44 186 VAL A N 1
ATOM 1491 C CA . VAL A 1 186 ? 1.243 -9.797 15.531 1 43.44 186 VAL A CA 1
ATOM 1492 C C . VAL A 1 186 ? 1.222 -11.305 15.742 1 43.44 186 VAL A C 1
ATOM 1494 O O . VAL A 1 186 ? 0.576 -12.039 14.984 1 43.44 186 VAL A O 1
ATOM 1497 N N . GLU A 1 187 ? 2.197 -11.875 16.328 1 42.66 187 GLU A N 1
ATOM 1498 C CA . GLU A 1 187 ? 1.853 -13.133 16.984 1 42.66 187 GLU A CA 1
ATOM 1499 C C . GLU A 1 187 ? 0.723 -12.953 17.984 1 42.66 187 GLU A C 1
ATOM 1501 O O . GLU A 1 187 ? 0.742 -12.008 18.781 1 42.66 187 GLU A O 1
ATOM 1506 N N . GLU A 1 188 ? -0.516 -13.328 17.578 1 39.97 188 GLU A N 1
ATOM 1507 C CA . GLU A 1 188 ? -1.78 -13.273 18.297 1 39.97 188 GLU A CA 1
ATOM 1508 C C . GLU A 1 188 ? -1.565 -13.492 19.797 1 39.97 188 GLU A C 1
ATOM 1510 O O . GLU A 1 188 ? -1.467 -14.633 20.25 1 39.97 188 GLU A O 1
ATOM 1515 N N . LYS A 1 189 ? -0.827 -13.062 20.641 1 35.47 189 LYS A N 1
ATOM 1516 C CA . LYS A 1 189 ? -1.428 -13.562 21.875 1 35.47 189 LYS A CA 1
ATOM 1517 C C . LYS A 1 189 ? -2.836 -13 22.062 1 35.47 189 LYS A C 1
ATOM 1519 O O . LYS A 1 189 ? -3.473 -13.25 23.094 1 35.47 189 LYS A O 1
ATOM 1524 N N . SER A 1 190 ? -3.221 -11.695 21.656 1 36.25 190 SER A N 1
ATOM 1525 C CA . SER A 1 190 ? -4.285 -11.07 22.438 1 36.25 190 SER A CA 1
ATOM 1526 C C . SER A 1 190 ? -5.66 -11.516 21.953 1 36.25 190 SER A C 1
ATOM 1528 O O . SER A 1 190 ? -5.82 -11.898 20.797 1 36.25 190 SER A O 1
ATOM 1530 N N . GLY A 1 191 ? -6.859 -11.773 22.766 1 34 191 GLY A N 1
ATOM 1531 C CA . GLY A 1 191 ? -8.25 -12.164 22.953 1 34 191 GLY A CA 1
ATOM 1532 C C . GLY A 1 191 ? -9.211 -11.375 22.078 1 34 191 GLY A C 1
ATOM 1533 O O . GLY A 1 191 ? -10.43 -11.516 22.203 1 34 191 GLY A O 1
ATOM 1534 N N . HIS A 1 192 ? -9.086 -10.086 21.766 1 36.06 192 HIS A N 1
ATOM 1535 C CA . HIS A 1 192 ? -10.281 -9.453 21.234 1 36.06 192 HIS A CA 1
ATOM 1536 C C . HIS A 1 192 ? -10.594 -9.969 19.828 1 36.06 192 HIS A C 1
ATOM 1538 O O . HIS A 1 192 ? -9.688 -10.359 19.094 1 36.06 192 HIS A O 1
ATOM 1544 N N . PRO A 1 193 ? -11.922 -10.086 19.406 1 34.97 193 PRO A N 1
ATOM 1545 C CA . PRO A 1 193 ? -12.43 -10.727 18.188 1 34.97 193 PRO A CA 1
ATOM 1546 C C . PRO A 1 193 ? -11.859 -10.109 16.922 1 34.97 193 PRO A C 1
ATOM 1548 O O . PRO A 1 193 ? -12.086 -8.922 16.656 1 34.97 193 PRO A O 1
ATOM 1551 N N . ILE A 1 194 ? -10.711 -10.078 16.609 1 38.78 194 ILE A N 1
ATOM 1552 C CA . ILE A 1 194 ? -10.148 -9.859 15.289 1 38.78 194 ILE A CA 1
ATOM 1553 C C . ILE A 1 194 ? -11.07 -10.453 14.227 1 38.78 194 ILE A C 1
ATOM 1555 O O . ILE A 1 194 ? -11.453 -11.625 14.312 1 38.78 194 ILE A O 1
ATOM 1559 N N . TRP A 1 195 ? -11.898 -9.672 13.539 1 42.78 195 TRP A N 1
ATOM 1560 C CA . TRP A 1 195 ? -12.578 -10.305 12.414 1 42.78 195 TRP A CA 1
ATOM 1561 C C . TRP A 1 195 ? -11.719 -11.414 11.812 1 42.78 195 TRP A C 1
ATOM 1563 O O . TRP A 1 195 ? -10.523 -11.227 11.586 1 42.78 195 TRP A O 1
ATOM 1573 N N . GLU A 1 196 ? -12.078 -12.523 12.18 1 51.5 196 GLU A N 1
ATOM 1574 C CA . GLU A 1 196 ? -11.359 -13.703 11.711 1 51.5 196 GLU A CA 1
ATOM 1575 C C . GLU A 1 196 ? -11.078 -13.625 10.219 1 51.5 196 GLU A C 1
ATOM 1577 O O . GLU A 1 196 ? -12.008 -13.484 9.414 1 51.5 196 GLU A O 1
ATOM 1582 N N . LEU A 1 197 ? -9.945 -13.219 9.781 1 53.66 197 LEU A N 1
ATOM 1583 C CA . LEU A 1 197 ? -9.461 -13.18 8.414 1 53.66 197 LEU A CA 1
ATOM 1584 C C . LEU A 1 197 ? -10.211 -14.18 7.535 1 53.66 197 LEU A C 1
ATOM 1586 O O . LEU A 1 197 ? -10.484 -13.898 6.363 1 53.66 197 LEU A O 1
ATOM 1590 N N . THR A 1 198 ? -10.805 -15.203 8.125 1 65.38 198 THR A N 1
ATOM 1591 C CA . THR A 1 198 ? -11.352 -16.297 7.336 1 65.38 198 THR A CA 1
ATOM 1592 C C . THR A 1 198 ? -12.852 -16.109 7.117 1 65.38 198 THR A C 1
ATOM 1594 O O . THR A 1 198 ? -13.453 -16.828 6.309 1 65.38 198 THR A O 1
ATOM 1597 N N . ASN A 1 199 ? -13.453 -15.047 7.824 1 64.69 199 ASN A N 1
ATOM 1598 C CA . ASN A 1 199 ? -14.875 -14.781 7.617 1 64.69 199 ASN A CA 1
ATOM 1599 C C . ASN A 1 199 ? -15.094 -13.711 6.551 1 64.69 199 ASN A C 1
ATOM 1601 O O . ASN A 1 199 ? -14.664 -12.57 6.715 1 64.69 199 ASN A O 1
ATOM 1605 N N . PRO A 1 200 ? -15.812 -14.062 5.465 1 67 200 PRO A N 1
ATOM 1606 C CA . PRO A 1 200 ? -16.062 -13.047 4.438 1 67 200 PRO A CA 1
ATOM 1607 C C . PRO A 1 200 ? -17.062 -11.984 4.891 1 67 200 PRO A C 1
ATOM 1609 O O . PRO A 1 200 ? -17.938 -12.273 5.703 1 67 200 PRO A O 1
ATOM 1612 N N . VAL A 1 201 ? -16.938 -10.812 4.457 1 67.12 201 VAL A N 1
ATOM 1613 C CA . VAL A 1 201 ? -17.906 -9.734 4.691 1 67.12 201 VAL A CA 1
ATOM 1614 C C . VAL A 1 201 ? -19.016 -9.797 3.645 1 67.12 201 VAL A C 1
ATOM 1616 O O . VAL A 1 201 ? -18.75 -10.078 2.471 1 67.12 201 VAL A O 1
ATOM 1619 N N . PRO A 1 202 ? -20.297 -9.648 4.102 1 61.22 202 PRO A N 1
ATOM 1620 C CA . PRO A 1 202 ? -21.406 -9.695 3.143 1 61.22 202 PRO A CA 1
ATOM 1621 C C . PRO A 1 202 ? -21.266 -8.672 2.023 1 61.22 202 PRO A C 1
ATOM 1623 O O . PRO A 1 202 ? -20.828 -7.539 2.27 1 61.22 202 PRO A O 1
ATOM 1626 N N . LEU A 1 203 ? -21.281 -9.102 0.739 1 60.75 203 LEU A N 1
ATOM 1627 C CA . LEU A 1 203 ? -21.281 -8.211 -0.412 1 60.75 203 LEU A CA 1
ATOM 1628 C C . LEU A 1 203 ? -22.656 -7.555 -0.584 1 60.75 203 LEU A C 1
ATOM 1630 O O . LEU A 1 203 ? -23.688 -8.211 -0.408 1 60.75 203 LEU A O 1
ATOM 1634 N N . GLU A 1 204 ? -22.906 -6.473 -0.056 1 49.25 204 GLU A N 1
ATOM 1635 C CA . GLU A 1 204 ? -24.203 -5.871 -0.29 1 49.25 204 GLU A CA 1
ATOM 1636 C C . GLU A 1 204 ? -24.672 -6.086 -1.729 1 49.25 204 GLU A C 1
ATOM 1638 O O . GLU A 1 204 ? -23.875 -5.941 -2.666 1 49.25 204 GLU A O 1
ATOM 1643 N N . ASN A 1 205 ? -25.578 -7.062 -1.96 1 36.84 205 ASN A N 1
ATOM 1644 C CA . ASN A 1 205 ? -26.328 -7.305 -3.195 1 36.84 205 ASN A CA 1
ATOM 1645 C C . ASN A 1 205 ? -26.797 -6 -3.83 1 36.84 205 ASN A C 1
ATOM 1647 O O . ASN A 1 205 ? -27.656 -5.309 -3.273 1 36.84 205 ASN A O 1
ATOM 1651 N N . ASP A 1 206 ? -26.188 -5.02 -4.352 1 33.94 206 ASP A N 1
ATOM 1652 C CA . ASP A 1 206 ? -27.016 -4.293 -5.312 1 33.94 206 ASP A CA 1
ATOM 1653 C C . ASP A 1 206 ? -27.531 -5.223 -6.406 1 33.94 206 ASP A C 1
ATOM 1655 O O . ASP A 1 206 ? -26.75 -5.762 -7.191 1 33.94 206 ASP A O 1
ATOM 1659 N N . GLY A 1 207 ? -28.5 -6.082 -6.25 1 22.11 207 GLY A N 1
ATOM 1660 C CA . GLY A 1 207 ? -29.531 -6.168 -7.273 1 22.11 207 GLY A CA 1
ATOM 1661 C C . GLY A 1 207 ? -30.031 -4.809 -7.723 1 22.11 207 GLY A C 1
ATOM 1662 O O . GLY A 1 207 ? -29.922 -3.824 -6.992 1 22.11 207 GLY A O 1
ATOM 1663 N N . MET B 1 1 ? 23.844 12.203 -20.875 1 21.7 1 MET B N 1
ATOM 1664 C CA . MET B 1 1 ? 23.609 11.398 -19.672 1 21.7 1 MET B CA 1
ATOM 1665 C C . MET B 1 1 ? 22.125 11.312 -19.359 1 21.7 1 MET B C 1
ATOM 1667 O O . MET B 1 1 ? 21.438 12.336 -19.25 1 21.7 1 MET B O 1
ATOM 1671 N N . THR B 1 2 ? 21.312 10.383 -19.953 1 28.7 2 THR B N 1
ATOM 1672 C CA . THR B 1 2 ? 19.859 10.312 -20.078 1 28.7 2 THR B CA 1
ATOM 1673 C C . THR B 1 2 ? 19.203 10.547 -18.719 1 28.7 2 THR B C 1
ATOM 1675 O O . THR B 1 2 ? 19.484 9.852 -17.75 1 28.7 2 THR B O 1
ATOM 1678 N N . MET B 1 3 ? 19.016 11.633 -18.266 1 33.34 3 MET B N 1
ATOM 1679 C CA . MET B 1 3 ? 18.438 12.055 -16.984 1 33.34 3 MET B CA 1
ATOM 1680 C C . MET B 1 3 ? 17.312 11.109 -16.562 1 33.34 3 MET B C 1
ATOM 1682 O O . MET B 1 3 ? 16.297 11 -17.25 1 33.34 3 MET B O 1
ATOM 1686 N N . GLY B 1 4 ? 17.5 9.719 -16.266 1 41.34 4 GLY B N 1
ATOM 1687 C CA . GLY B 1 4 ? 16.766 8.523 -15.883 1 41.34 4 GLY B CA 1
ATOM 1688 C C . GLY B 1 4 ? 15.469 8.844 -15.148 1 41.34 4 GLY B C 1
ATOM 1689 O O . GLY B 1 4 ? 15.406 9.812 -14.391 1 41.34 4 GLY B O 1
ATOM 1690 N N . THR B 1 5 ? 14.297 8.43 -15.711 1 50.78 5 THR B N 1
ATOM 1691 C CA . THR B 1 5 ? 12.898 8.68 -15.359 1 50.78 5 THR B 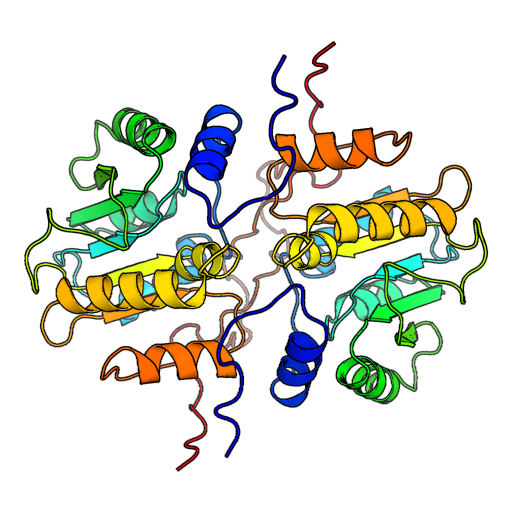CA 1
ATOM 1692 C C . THR B 1 5 ? 12.68 8.477 -13.859 1 50.78 5 THR B C 1
ATOM 1694 O O . THR B 1 5 ? 12.945 7.395 -13.328 1 50.78 5 THR B O 1
ATOM 1697 N N . THR B 1 6 ? 13.078 9.406 -13.016 1 57.62 6 THR B N 1
ATOM 1698 C CA . THR B 1 6 ? 12.961 9.547 -11.57 1 57.62 6 THR B CA 1
ATOM 1699 C C . THR B 1 6 ? 11.508 9.398 -11.133 1 57.62 6 THR B C 1
ATOM 1701 O O . THR B 1 6 ? 11.148 9.766 -10.016 1 57.62 6 THR B O 1
ATOM 1704 N N . THR B 1 7 ? 10.719 8.914 -12.109 1 74.56 7 THR B N 1
ATOM 1705 C CA . THR B 1 7 ? 9.32 8.961 -11.695 1 74.56 7 THR B CA 1
ATOM 1706 C C . THR B 1 7 ? 8.82 7.566 -11.328 1 74.56 7 THR B C 1
ATOM 1708 O O . THR B 1 7 ? 9.281 6.566 -11.875 1 74.56 7 THR B O 1
ATOM 1711 N N . GLN B 1 8 ? 8.156 7.484 -10.289 1 80 8 GLN B N 1
ATOM 1712 C CA . GLN B 1 8 ? 7.434 6.266 -9.938 1 80 8 GLN B CA 1
ATOM 1713 C C . GLN B 1 8 ? 6.523 5.82 -11.078 1 80 8 GLN B C 1
ATOM 1715 O O . GLN B 1 8 ? 5.777 6.625 -11.633 1 80 8 GLN B O 1
ATOM 1720 N N . ALA B 1 9 ? 6.727 4.586 -11.492 1 88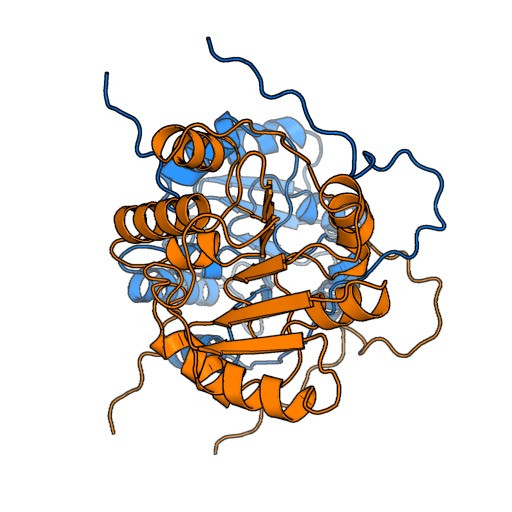.56 9 ALA B N 1
ATOM 1721 C CA . ALA B 1 9 ? 5.938 4.031 -12.594 1 88.56 9 ALA B CA 1
ATOM 1722 C C . ALA B 1 9 ? 5.586 2.57 -12.328 1 88.56 9 ALA B C 1
ATOM 1724 O O . ALA B 1 9 ? 6.043 1.676 -13.047 1 88.56 9 ALA B O 1
ATOM 1725 N N . TYR B 1 10 ? 4.668 2.33 -11.438 1 89.69 10 TYR B N 1
ATOM 1726 C CA . TYR B 1 10 ? 4.332 0.988 -10.977 1 89.69 10 TYR B CA 1
ATOM 1727 C C . TYR B 1 10 ? 3.783 0.139 -12.117 1 89.69 10 TYR B C 1
ATOM 1729 O O . TYR B 1 10 ? 3.869 -1.091 -12.086 1 89.69 10 TYR B O 1
ATOM 1737 N N . GLY B 1 11 ? 3.23 0.733 -13.133 1 90.62 11 GLY B N 1
ATOM 1738 C CA . GLY B 1 11 ? 2.652 -0.012 -14.234 1 90.62 11 GLY B CA 1
ATOM 1739 C C . GLY B 1 11 ? 3.668 -0.372 -15.305 1 90.62 11 GLY B C 1
ATOM 1740 O O . GLY B 1 11 ? 3.336 -1.055 -16.281 1 90.62 11 GLY B O 1
ATOM 1741 N N . GLU B 1 12 ? 4.918 0.014 -15.125 1 90.75 12 GLU B N 1
ATOM 1742 C CA . GLU B 1 12 ? 5.93 -0.135 -16.172 1 90.75 12 GLU B CA 1
ATOM 1743 C C . GLU B 1 12 ? 6.973 -1.181 -15.781 1 90.75 12 GLU B C 1
ATOM 1745 O O . GLU B 1 12 ? 7.559 -1.108 -14.695 1 90.75 12 GLU B O 1
ATOM 1750 N N . PRO B 1 13 ? 7.242 -2.154 -16.719 1 93.56 13 PRO B N 1
ATOM 1751 C CA . PRO B 1 13 ? 8.219 -3.205 -16.422 1 93.56 13 PRO B CA 1
ATOM 1752 C C . PRO B 1 13 ? 9.586 -2.646 -16.047 1 93.56 13 PRO B C 1
ATOM 1754 O O . PRO B 1 13 ? 10.234 -3.164 -15.125 1 93.56 13 PRO B O 1
ATOM 1757 N N . TRP B 1 14 ? 10.047 -1.592 -16.719 1 92.62 14 TRP B N 1
ATOM 1758 C CA . TRP B 1 14 ? 11.375 -1.05 -16.484 1 92.62 14 TRP B CA 1
ATOM 1759 C C . TRP B 1 14 ? 11.508 -0.551 -15.047 1 92.62 14 TRP B C 1
ATOM 1761 O O . TRP B 1 14 ? 12.602 -0.57 -14.469 1 92.62 14 TRP B O 1
ATOM 1771 N N . TYR B 1 15 ? 10.5 -0.048 -14.461 1 93.06 15 TYR B N 1
ATOM 1772 C CA . TYR B 1 15 ? 10.5 0.411 -13.078 1 93.06 15 TYR B CA 1
ATOM 1773 C C . TYR B 1 15 ? 10.922 -0.709 -12.133 1 93.06 15 TYR B C 1
ATOM 1775 O O . TYR B 1 15 ? 11.758 -0.505 -11.25 1 93.06 15 TYR B O 1
ATOM 1783 N N . TRP B 1 16 ? 10.344 -1.855 -12.32 1 95.31 16 TRP B N 1
ATOM 1784 C CA . TRP B 1 16 ? 10.586 -2.98 -11.422 1 95.31 16 TRP B CA 1
ATOM 1785 C C . TRP B 1 16 ? 11.992 -3.537 -11.609 1 95.31 16 TRP B C 1
ATOM 1787 O O . TRP B 1 16 ? 12.664 -3.889 -10.633 1 95.31 16 TRP B O 1
ATOM 1797 N N . ASP B 1 17 ? 12.453 -3.58 -12.859 1 95.56 17 ASP B N 1
ATOM 1798 C CA . ASP B 1 17 ? 13.844 -3.957 -13.078 1 95.56 17 ASP B CA 1
ATOM 1799 C C . ASP B 1 17 ? 14.797 -3.053 -12.297 1 95.56 17 ASP B C 1
ATOM 1801 O O . ASP B 1 17 ? 15.711 -3.533 -11.633 1 95.56 17 ASP B O 1
ATOM 1805 N N . ASN B 1 18 ? 14.508 -1.81 -12.391 1 93 18 ASN B N 1
ATOM 1806 C CA . ASN B 1 18 ? 15.367 -0.834 -11.727 1 93 18 ASN B CA 1
ATOM 1807 C C . ASN B 1 18 ? 15.281 -0.96 -10.203 1 93 18 ASN B C 1
ATOM 1809 O O . ASN B 1 18 ? 16.297 -0.891 -9.516 1 93 18 ASN B O 1
ATOM 1813 N N . ARG B 1 19 ? 14.086 -1.113 -9.688 1 92.81 19 ARG B N 1
ATOM 1814 C CA . ARG B 1 19 ? 13.914 -1.261 -8.25 1 92.81 19 ARG B CA 1
ATOM 1815 C C . ARG B 1 19 ? 14.688 -2.469 -7.727 1 92.81 19 ARG B C 1
ATOM 1817 O O . ARG B 1 19 ? 15.453 -2.354 -6.77 1 92.81 19 ARG B O 1
ATOM 1824 N N . TYR B 1 20 ? 14.555 -3.6 -8.344 1 95.25 20 TYR B N 1
ATOM 1825 C CA . TYR B 1 20 ? 15.148 -4.828 -7.84 1 95.25 20 TYR B CA 1
ATOM 1826 C C . TYR B 1 20 ? 16.656 -4.828 -8.055 1 95.25 20 TYR B C 1
ATOM 1828 O O . TYR B 1 20 ? 17.391 -5.516 -7.34 1 95.25 20 TYR B O 1
ATOM 1836 N N . ALA B 1 21 ? 17.125 -4.047 -9.008 1 93.88 21 ALA B N 1
ATOM 1837 C CA . ALA B 1 21 ? 18.562 -3.904 -9.219 1 93.88 21 ALA B CA 1
ATOM 1838 C C . ALA B 1 21 ? 19.203 -3.119 -8.078 1 93.88 21 ALA B C 1
ATOM 1840 O O . ALA B 1 21 ? 20.375 -3.305 -7.77 1 93.88 21 ALA B O 1
ATOM 1841 N N . HIS B 1 22 ? 18.391 -2.316 -7.395 1 90.38 22 HIS B N 1
ATOM 1842 C CA . HIS B 1 22 ? 18.938 -1.424 -6.383 1 90.38 22 HIS B CA 1
ATOM 1843 C C . HIS B 1 22 ? 18.516 -1.853 -4.98 1 90.38 22 HIS B C 1
ATOM 1845 O O . HIS B 1 22 ? 19.109 -1.414 -3.99 1 90.38 22 HIS B O 1
ATOM 1851 N N . GLU B 1 23 ? 17.484 -2.621 -4.93 1 86.81 23 GLU B N 1
ATOM 1852 C CA . GLU B 1 23 ? 16.969 -3.131 -3.66 1 86.81 23 GLU B CA 1
ATOM 1853 C C . GLU B 1 23 ? 16.875 -4.652 -3.676 1 86.81 23 GLU B C 1
ATOM 1855 O O . GLU B 1 23 ? 15.906 -5.215 -4.195 1 86.81 23 GLU B O 1
ATOM 1860 N N . SER B 1 24 ? 17.719 -5.273 -2.98 1 84.38 24 SER B N 1
ATOM 1861 C CA . SER B 1 24 ? 17.797 -6.727 -3.082 1 84.38 24 SER B CA 1
ATOM 1862 C C . SER B 1 24 ? 17.094 -7.398 -1.906 1 84.38 24 SER B C 1
ATOM 1864 O O . SER B 1 24 ? 16.781 -8.586 -1.96 1 84.38 24 SER B O 1
ATOM 1866 N N . GLY B 1 25 ? 16.875 -6.66 -0.869 1 87 25 GLY B N 1
ATOM 1867 C CA . GLY B 1 25 ? 16.219 -7.254 0.283 1 87 25 GLY B CA 1
ATOM 1868 C C . GLY B 1 25 ? 14.758 -7.594 0.026 1 87 25 GLY B C 1
ATOM 1869 O O . GLY B 1 25 ? 14.125 -6.996 -0.843 1 87 25 GLY B O 1
ATOM 1870 N N . PRO B 1 26 ? 14.312 -8.617 0.809 1 89.88 26 PRO B N 1
ATOM 1871 C CA . PRO B 1 26 ? 12.906 -8.992 0.631 1 89.88 26 PRO B CA 1
ATOM 1872 C C . PRO B 1 26 ? 11.945 -7.848 0.928 1 89.88 26 PRO B C 1
ATOM 1874 O O . PRO B 1 26 ? 12.195 -7.047 1.831 1 89.88 26 PRO B O 1
ATOM 1877 N N . PHE B 1 27 ? 10.945 -7.77 0.184 1 89.25 27 PHE B N 1
ATOM 1878 C CA . PHE B 1 27 ? 9.906 -6.766 0.37 1 89.25 27 PHE B CA 1
ATOM 1879 C C . PHE B 1 27 ? 8.523 -7.383 0.198 1 89.25 27 PHE B C 1
ATOM 1881 O O . PHE B 1 27 ? 8.281 -8.125 -0.755 1 89.25 27 PHE B O 1
ATOM 1888 N N . ASP B 1 28 ? 7.602 -7.078 1.093 1 89.88 28 ASP B N 1
ATOM 1889 C CA . ASP B 1 28 ? 6.207 -7.516 1.014 1 89.88 28 ASP B CA 1
ATOM 1890 C C . ASP B 1 28 ? 5.266 -6.32 0.899 1 89.88 28 ASP B C 1
ATOM 1892 O O . ASP B 1 28 ? 5.281 -5.426 1.747 1 89.88 28 ASP B O 1
ATOM 1896 N N . TRP B 1 29 ? 4.535 -6.367 -0.176 1 90.69 29 TRP B N 1
ATOM 1897 C CA . TRP B 1 29 ? 3.416 -5.434 -0.251 1 90.69 29 TRP B CA 1
ATOM 1898 C C . TRP B 1 29 ? 2.289 -5.855 0.684 1 90.69 29 TRP B C 1
ATOM 1900 O O . TRP B 1 29 ? 1.937 -7.035 0.746 1 90.69 29 TRP B O 1
ATOM 1910 N N . TYR B 1 30 ? 1.744 -4.91 1.459 1 89.25 30 TYR B N 1
ATOM 1911 C CA . TYR B 1 30 ? 0.524 -5.027 2.25 1 89.25 30 TYR B CA 1
ATOM 1912 C C . TYR B 1 30 ? 0.734 -5.953 3.443 1 89.25 30 TYR B C 1
ATOM 1914 O O . TYR B 1 30 ? 0.691 -5.512 4.594 1 89.25 30 TYR B O 1
ATOM 1922 N N . GLN B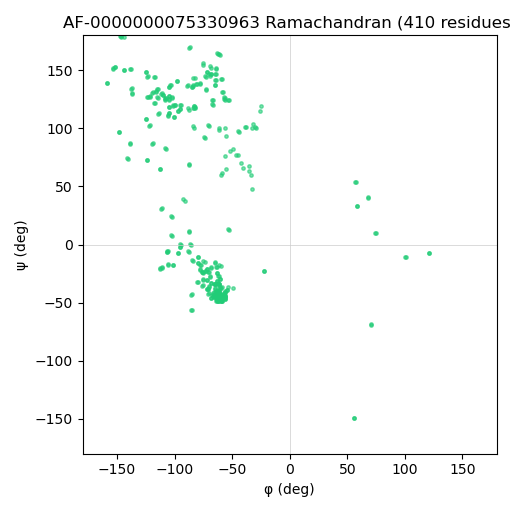 1 31 ? 0.926 -7.289 3.162 1 86.19 31 GLN B N 1
ATOM 1923 C CA . GLN B 1 31 ? 1.015 -8.266 4.246 1 86.19 31 GLN B CA 1
ATOM 1924 C C . GLN B 1 31 ? 2.113 -9.289 3.979 1 86.19 31 GLN B C 1
ATOM 1926 O O . GLN B 1 31 ? 2.41 -9.602 2.824 1 86.19 31 GLN B O 1
ATOM 1931 N N . LYS B 1 32 ? 2.639 -9.781 5.145 1 89.75 32 LYS B N 1
ATOM 1932 C CA . LYS B 1 32 ? 3.518 -10.945 5.055 1 89.75 32 LYS B CA 1
ATOM 1933 C C . LYS B 1 32 ? 2.717 -12.242 5.094 1 89.75 32 LYS B C 1
ATOM 1935 O O . LYS B 1 32 ? 1.534 -12.242 5.438 1 89.75 32 LYS B O 1
ATOM 1940 N N . TYR B 1 33 ? 3.4 -13.352 4.793 1 92.38 33 TYR B N 1
ATOM 1941 C CA . TYR B 1 33 ? 2.734 -14.648 4.656 1 92.38 33 TYR B CA 1
ATOM 1942 C C . TYR B 1 33 ? 2.047 -15.047 5.957 1 92.38 33 TYR B C 1
ATOM 1944 O O . TYR B 1 33 ? 0.887 -15.461 5.953 1 92.38 33 TYR B O 1
ATOM 1952 N N . PRO B 1 34 ? 2.652 -14.852 7.102 1 87.12 34 PRO B N 1
ATOM 1953 C CA . PRO B 1 34 ? 1.997 -15.336 8.32 1 87.12 34 PRO B CA 1
ATOM 1954 C C . PRO B 1 34 ? 0.636 -14.688 8.555 1 87.12 34 PRO B C 1
ATOM 1956 O O . PRO B 1 34 ? -0.281 -15.336 9.07 1 87.12 34 PRO B O 1
ATOM 1959 N N . SER B 1 35 ? 0.499 -13.516 8.117 1 84.88 35 SER B N 1
ATOM 1960 C CA . SER B 1 35 ? -0.761 -12.805 8.32 1 84.88 35 SER B CA 1
ATOM 1961 C C . SER B 1 35 ? -1.84 -13.312 7.371 1 84.88 35 SER B C 1
ATOM 1963 O O . SER B 1 35 ? -3.029 -13.25 7.684 1 84.88 35 SER B O 1
ATOM 1965 N N . LEU B 1 36 ? -1.438 -13.891 6.266 1 90.75 36 LEU B N 1
ATOM 1966 C CA . LEU B 1 36 ? -2.402 -14.305 5.25 1 90.75 36 LEU B CA 1
ATOM 1967 C C . LEU B 1 36 ? -2.561 -15.82 5.234 1 90.75 36 LEU B C 1
ATOM 1969 O O . LEU B 1 36 ? -3.455 -16.344 4.57 1 90.75 36 LEU B O 1
ATOM 1973 N N . ALA B 1 37 ? -1.737 -16.531 6.012 1 91.69 37 ALA B N 1
ATOM 1974 C CA . ALA B 1 37 ? -1.7 -17.984 5.996 1 91.69 37 ALA B CA 1
ATOM 1975 C C . ALA B 1 37 ? -3.078 -18.578 6.293 1 91.69 37 ALA B C 1
ATOM 1977 O O . ALA B 1 37 ? -3.527 -19.5 5.609 1 91.69 37 ALA B O 1
ATOM 1978 N N . PRO B 1 38 ? -3.846 -18.031 7.277 1 88 38 PRO B N 1
ATOM 1979 C CA . PRO B 1 38 ? -5.172 -18.594 7.535 1 88 38 PRO B CA 1
ATOM 1980 C C . PRO B 1 38 ? -6.094 -18.516 6.324 1 88 38 PRO B C 1
ATOM 1982 O O . PRO B 1 38 ? -6.859 -19.453 6.062 1 88 38 PRO B O 1
ATOM 1985 N N . LEU B 1 39 ? -6.027 -17.469 5.609 1 89.5 39 LEU B N 1
ATOM 1986 C CA . LEU B 1 39 ? -6.867 -17.297 4.43 1 89.5 39 LEU B CA 1
ATOM 1987 C C . LEU B 1 39 ? -6.434 -18.234 3.305 1 89.5 39 LEU B C 1
ATOM 1989 O O . LEU B 1 39 ? -7.27 -18.797 2.605 1 89.5 39 LEU B O 1
ATOM 1993 N N . ILE B 1 40 ? -5.117 -18.328 3.129 1 94.19 40 ILE B N 1
ATOM 1994 C CA . ILE B 1 40 ? -4.582 -19.234 2.113 1 94.19 40 ILE B CA 1
ATOM 1995 C C . ILE B 1 40 ? -5.031 -20.656 2.404 1 94.19 40 ILE B C 1
ATOM 1997 O O . ILE B 1 40 ? -5.496 -21.375 1.506 1 94.19 40 ILE B O 1
ATOM 2001 N N . LYS B 1 41 ? -4.938 -21.016 3.619 1 92.94 41 LYS B N 1
ATOM 2002 C CA . LYS B 1 41 ? -5.309 -22.375 4.008 1 92.94 41 LYS B CA 1
ATOM 2003 C C . LYS B 1 41 ? -6.801 -22.609 3.801 1 92.94 41 LYS B C 1
ATOM 2005 O O . LYS B 1 41 ? -7.215 -23.719 3.459 1 92.94 41 LYS B O 1
ATOM 2010 N N . LEU B 1 42 ? -7.539 -21.594 4.008 1 90.56 42 LEU B N 1
ATOM 2011 C CA . LEU B 1 42 ? -8.984 -21.688 3.84 1 90.56 42 LEU B CA 1
ATOM 2012 C C . LEU B 1 42 ? -9.344 -21.984 2.389 1 90.56 42 LEU B C 1
ATOM 2014 O O . LEU B 1 42 ? -10.203 -22.828 2.119 1 90.56 42 LEU B O 1
ATOM 2018 N N . TYR B 1 43 ? -8.664 -21.375 1.422 1 93.88 43 TYR B N 1
ATOM 2019 C CA . TYR B 1 43 ? -9.078 -21.438 0.026 1 93.88 43 TYR B CA 1
ATOM 2020 C C . TYR B 1 43 ? -8.172 -22.375 -0.766 1 93.88 43 TYR B C 1
ATOM 2022 O O . TYR B 1 43 ? -8.508 -22.781 -1.881 1 93.88 43 TYR B O 1
ATOM 2030 N N . VAL B 1 44 ? -7.02 -22.672 -0.238 1 94.44 44 VAL B N 1
ATOM 2031 C CA . VAL B 1 44 ? -6.078 -23.625 -0.797 1 94.44 44 VAL B CA 1
ATOM 2032 C C . VAL B 1 44 ? -5.75 -24.688 0.246 1 94.44 44 VAL B C 1
ATOM 2034 O O . VAL B 1 44 ? -4.605 -24.797 0.697 1 94.44 44 VAL B O 1
ATOM 2037 N N . PRO B 1 45 ? -6.641 -25.547 0.503 1 91.69 45 PRO B N 1
ATOM 2038 C CA . PRO B 1 45 ? -6.484 -26.453 1.64 1 91.69 45 PRO B CA 1
ATOM 2039 C C . PRO B 1 45 ? -5.484 -27.562 1.365 1 91.69 45 PRO B C 1
ATOM 2041 O O . PRO B 1 45 ? -4.859 -28.078 2.295 1 91.69 45 PRO B O 1
ATOM 2044 N N . SER B 1 46 ? -5.387 -27.953 0.131 1 93.62 46 SER B N 1
ATOM 2045 C CA . SER B 1 46 ? -4.469 -29.047 -0.16 1 93.62 46 SER B CA 1
ATOM 2046 C C . SER B 1 46 ? -3.062 -28.531 -0.446 1 93.62 46 SER B C 1
ATOM 2048 O O . SER B 1 46 ? -2.889 -27.578 -1.204 1 93.62 46 SER B O 1
ATOM 2050 N N . HIS B 1 47 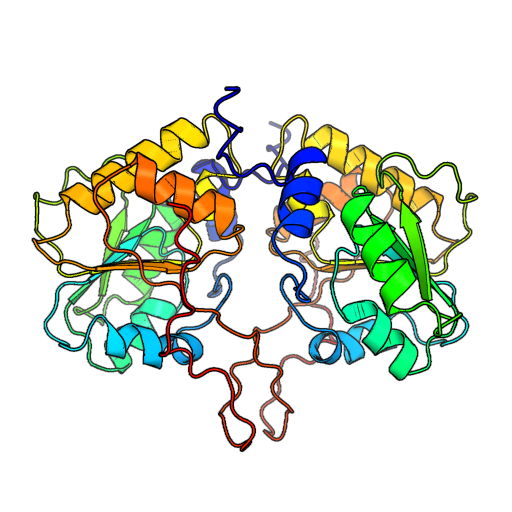? -2.113 -29.172 0.076 1 95.31 47 HIS B N 1
ATOM 2051 C CA . HIS B 1 47 ? -0.717 -28.797 -0.109 1 95.31 47 HIS B CA 1
ATOM 2052 C C . HIS B 1 47 ? -0.185 -29.281 -1.45 1 95.31 47 HIS B C 1
ATOM 2054 O O . HIS B 1 47 ? 0.876 -28.844 -1.901 1 95.31 47 HIS B O 1
ATOM 2060 N N . HIS B 1 48 ? -0.946 -30.109 -2.104 1 95.25 48 HIS B N 1
ATOM 2061 C CA . HIS B 1 48 ? -0.494 -30.703 -3.361 1 95.25 48 HIS B CA 1
ATOM 2062 C C . HIS B 1 48 ? -1.015 -29.906 -4.555 1 95.25 48 HIS B C 1
ATOM 2064 O O . HIS B 1 48 ? -0.685 -30.203 -5.703 1 95.25 48 HIS B O 1
ATOM 2070 N N . GLN B 1 49 ? -1.743 -28.875 -4.258 1 95.44 49 GLN B N 1
ATOM 2071 C CA . GLN B 1 49 ? -2.299 -28.031 -5.316 1 95.44 49 GLN B CA 1
ATOM 2072 C C . GLN B 1 49 ? -1.214 -27.188 -5.969 1 95.44 49 GLN B C 1
ATOM 2074 O O . GLN B 1 49 ? -0.234 -26.812 -5.316 1 95.44 49 GLN B O 1
ATOM 2079 N N . ARG B 1 50 ? -1.406 -27.016 -7.277 1 98.19 50 ARG B N 1
ATOM 2080 C CA . ARG B 1 50 ? -0.515 -26.141 -8.031 1 98.19 50 ARG B CA 1
ATOM 2081 C C . ARG B 1 50 ? -0.943 -24.672 -7.906 1 98.19 50 ARG B C 1
ATOM 2083 O O . ARG B 1 50 ? -2.051 -24.312 -8.305 1 98.19 50 ARG B O 1
ATOM 2090 N N . ILE B 1 51 ? -0.04 -23.859 -7.355 1 98.69 51 ILE B N 1
ATOM 2091 C CA . ILE B 1 51 ? -0.373 -22.484 -7.016 1 98.69 51 ILE B CA 1
ATOM 2092 C C . ILE B 1 51 ? 0.47 -21.531 -7.855 1 98.69 51 ILE B C 1
ATOM 2094 O O . ILE B 1 51 ? 1.682 -21.719 -7.992 1 98.69 51 ILE B O 1
ATOM 2098 N N . LEU B 1 52 ? -0.171 -20.531 -8.461 1 98.88 52 LEU B N 1
ATOM 2099 C CA . LEU B 1 52 ? 0.516 -19.484 -9.219 1 98.88 52 LEU B CA 1
ATOM 2100 C C . LEU B 1 52 ? 0.551 -18.172 -8.43 1 98.88 52 LEU B C 1
ATOM 2102 O O . LEU B 1 52 ? -0.495 -17.656 -8.031 1 98.88 52 LEU B O 1
ATOM 2106 N N . ILE B 1 53 ? 1.749 -17.719 -8.133 1 98.88 53 ILE B N 1
ATOM 2107 C CA . ILE B 1 53 ? 1.952 -16.406 -7.551 1 98.88 53 ILE B CA 1
ATOM 2108 C C . ILE B 1 53 ? 2.301 -15.398 -8.648 1 98.88 53 ILE B C 1
ATOM 2110 O O . ILE B 1 53 ? 3.35 -15.508 -9.281 1 98.88 53 ILE B O 1
ATOM 2114 N N . VAL B 1 54 ? 1.439 -14.398 -8.883 1 98.88 54 VAL B N 1
ATOM 2115 C CA . VAL B 1 54 ? 1.687 -13.438 -9.953 1 98.88 54 VAL B CA 1
ATOM 2116 C C . VAL B 1 54 ? 2.316 -12.172 -9.375 1 98.88 54 VAL B C 1
ATOM 2118 O O . VAL B 1 54 ? 1.926 -11.719 -8.297 1 98.88 54 VAL B O 1
ATOM 2121 N N . GLY B 1 55 ? 3.277 -11.617 -10.125 1 98.62 55 GLY B N 1
ATOM 2122 C CA . GLY B 1 55 ? 4 -10.477 -9.586 1 98.62 55 GLY B CA 1
ATOM 2123 C C . GLY B 1 55 ? 4.672 -10.773 -8.258 1 98.62 55 GLY B C 1
ATOM 2124 O O . GLY B 1 55 ? 4.496 -10.031 -7.289 1 98.62 55 GLY B O 1
ATOM 2125 N N . CYS B 1 56 ? 5.465 -11.82 -8.258 1 98.56 56 CYS B N 1
ATOM 2126 C CA . CYS B 1 56 ? 5.965 -12.344 -6.992 1 98.56 56 CYS B CA 1
ATOM 2127 C C . CYS B 1 56 ? 7 -11.406 -6.383 1 98.56 56 CYS B C 1
ATOM 2129 O O . CYS B 1 56 ? 7.172 -11.375 -5.16 1 98.56 56 CYS B O 1
ATOM 2131 N N . GLY B 1 57 ? 7.77 -10.672 -7.246 1 98 57 GLY B N 1
ATOM 2132 C CA . GLY B 1 57 ? 8.844 -9.844 -6.73 1 98 57 GLY B CA 1
ATOM 2133 C C . GLY B 1 57 ? 9.844 -10.609 -5.883 1 98 57 GLY B C 1
ATOM 2134 O O . GLY B 1 57 ? 10.117 -11.781 -6.156 1 98 57 GLY B O 1
ATOM 2135 N N . ASN B 1 58 ? 10.406 -9.914 -4.93 1 97.44 58 ASN B N 1
ATOM 2136 C CA . ASN B 1 58 ? 11.352 -10.547 -4.023 1 97.44 58 ASN B CA 1
ATOM 2137 C C . ASN B 1 58 ? 10.719 -10.852 -2.67 1 97.44 58 ASN B C 1
ATOM 2139 O O . ASN B 1 58 ? 11.414 -10.906 -1.654 1 97.44 58 ASN B O 1
ATOM 2143 N N . SER B 1 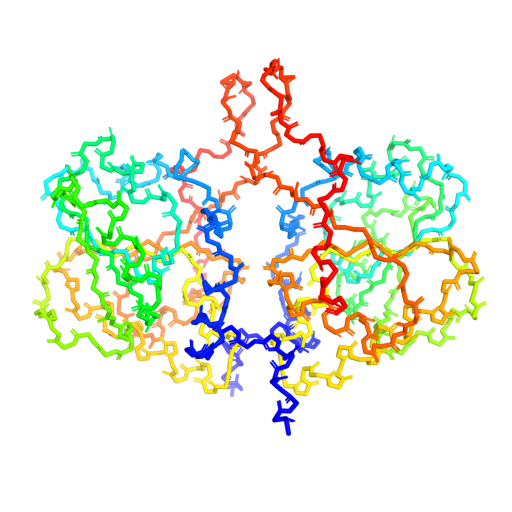59 ? 9.469 -10.984 -2.611 1 96.62 59 SER B N 1
ATOM 2144 C CA . SER B 1 59 ? 8.711 -11.281 -1.397 1 96.62 59 SER B CA 1
ATOM 2145 C C . SER B 1 59 ? 9.078 -12.656 -0.85 1 96.62 59 SER B C 1
ATOM 2147 O O . SER B 1 59 ? 9.312 -13.594 -1.615 1 96.62 59 SER B O 1
ATOM 2149 N N . ALA B 1 60 ? 9.039 -12.766 0.459 1 95.5 60 ALA B N 1
ATOM 2150 C CA . ALA B 1 60 ? 9.258 -14.062 1.103 1 95.5 60 ALA B CA 1
ATOM 2151 C C . ALA B 1 60 ? 7.949 -14.844 1.221 1 95.5 60 ALA B C 1
ATOM 2153 O O . ALA B 1 60 ? 7.895 -15.875 1.896 1 95.5 60 ALA B O 1
ATOM 2154 N N . PHE B 1 61 ? 6.977 -14.414 0.595 1 96.88 61 PHE B N 1
ATOM 2155 C CA . PHE B 1 61 ? 5.633 -14.969 0.72 1 96.88 61 PHE B CA 1
ATOM 2156 C C . PHE B 1 61 ? 5.617 -16.438 0.32 1 96.88 61 PHE B C 1
ATOM 2158 O O . PHE B 1 61 ? 5.133 -17.281 1.071 1 96.88 61 PHE B O 1
ATOM 2165 N N . SER B 1 62 ? 6.195 -16.828 -0.822 1 98.25 62 SER B N 1
ATOM 2166 C CA . SER B 1 62 ? 6.168 -18.188 -1.344 1 98.25 62 SER B CA 1
ATOM 2167 C C . SER B 1 62 ? 7.031 -19.109 -0.499 1 98.25 62 SER B C 1
ATOM 2169 O O . SER B 1 62 ? 6.715 -20.297 -0.35 1 98.25 62 SER B O 1
ATOM 2171 N N . GLU B 1 63 ? 8.117 -18.562 -0.036 1 97.81 63 GLU B N 1
ATOM 2172 C CA . GLU B 1 63 ? 8.922 -19.359 0.886 1 97.81 63 GLU B CA 1
ATOM 2173 C C . GLU B 1 63 ? 8.117 -19.766 2.113 1 97.81 63 GLU B C 1
ATOM 2175 O O . GLU B 1 63 ? 8.203 -20.906 2.566 1 97.81 63 GLU B O 1
ATOM 2180 N N . GLY B 1 64 ? 7.367 -18.828 2.629 1 97.12 64 GLY B N 1
ATOM 2181 C CA . GLY B 1 64 ? 6.484 -19.125 3.742 1 97.12 64 GLY B CA 1
ATOM 2182 C C . GLY B 1 64 ? 5.461 -20.203 3.414 1 97.12 64 GLY B C 1
ATOM 2183 O O . GLY B 1 64 ? 5.168 -21.062 4.25 1 97.12 64 GLY B O 1
ATOM 2184 N N . MET B 1 65 ? 4.984 -20.188 2.223 1 97.75 65 MET B N 1
ATOM 2185 C CA . MET B 1 65 ? 4.023 -21.203 1.781 1 97.75 65 MET B CA 1
ATOM 2186 C C . MET B 1 65 ? 4.66 -22.578 1.778 1 97.75 65 MET B C 1
ATOM 2188 O O . MET B 1 65 ? 4.074 -23.547 2.291 1 97.75 65 MET B O 1
ATOM 2192 N N . VAL B 1 66 ? 5.82 -22.672 1.204 1 98.12 66 VAL B N 1
ATOM 2193 C CA . VAL B 1 66 ? 6.508 -23.953 1.103 1 98.12 66 VAL B CA 1
ATOM 2194 C C . VAL B 1 66 ? 6.883 -24.453 2.496 1 98.12 66 VAL B C 1
ATOM 2196 O O . VAL B 1 66 ? 6.773 -25.641 2.785 1 98.12 66 VAL B O 1
ATOM 2199 N N . ASP B 1 67 ? 7.273 -23.531 3.336 1 97.31 67 ASP B N 1
ATOM 2200 C CA . ASP B 1 67 ? 7.566 -23.891 4.719 1 97.31 67 ASP B CA 1
ATOM 2201 C C . ASP B 1 67 ? 6.328 -24.453 5.414 1 97.31 67 ASP B C 1
ATOM 2203 O O . ASP B 1 67 ? 6.441 -25.266 6.332 1 97.31 67 ASP B O 1
ATOM 2207 N N . ASP B 1 68 ? 5.211 -24.062 4.977 1 96.38 68 ASP B N 1
ATOM 2208 C CA . ASP B 1 68 ? 3.945 -24.531 5.539 1 96.38 68 ASP B CA 1
ATOM 2209 C C . ASP B 1 68 ? 3.49 -25.828 4.867 1 96.38 68 ASP B C 1
ATOM 2211 O O . ASP B 1 68 ? 2.428 -26.359 5.191 1 96.38 68 ASP B O 1
ATOM 2215 N N . GLY B 1 69 ? 4.207 -26.25 3.82 1 97.31 69 GLY B N 1
ATOM 2216 C CA . GLY B 1 69 ? 3.961 -27.578 3.301 1 97.31 69 GLY B CA 1
ATOM 2217 C C . GLY B 1 69 ? 3.529 -27.594 1.847 1 97.31 69 GLY B C 1
ATOM 2218 O O . GLY B 1 69 ? 3.369 -28.656 1.245 1 97.31 69 GLY B O 1
ATOM 2219 N N . TYR B 1 70 ? 3.287 -26.406 1.303 1 98.19 70 TYR B N 1
ATOM 2220 C CA . TYR B 1 70 ? 2.896 -26.375 -0.102 1 98.19 70 TYR B CA 1
ATOM 2221 C C . TYR B 1 70 ? 4.023 -26.875 -0.995 1 98.19 70 TYR B C 1
ATOM 2223 O O . TYR B 1 70 ? 5.191 -26.562 -0.765 1 98.19 70 TYR B O 1
ATOM 2231 N N . GLU B 1 71 ? 3.689 -27.609 -2.033 1 98 71 GLU B N 1
ATOM 2232 C CA . GLU B 1 71 ? 4.703 -28.406 -2.713 1 98 71 GLU B CA 1
ATOM 2233 C C . GLU B 1 71 ? 4.969 -27.875 -4.121 1 98 71 GLU B C 1
ATOM 2235 O O . GLU B 1 71 ? 5.977 -28.219 -4.738 1 98 71 GLU B O 1
ATOM 2240 N N . ASP B 1 72 ? 4.066 -27.156 -4.66 1 98.38 72 ASP B N 1
ATOM 2241 C CA . ASP B 1 72 ? 4.18 -26.703 -6.043 1 98.38 72 ASP B CA 1
ATOM 2242 C C . ASP B 1 72 ? 3.734 -25.25 -6.184 1 98.38 72 ASP B C 1
ATOM 2244 O O . ASP B 1 72 ? 2.586 -24.969 -6.543 1 98.38 72 ASP B O 1
ATOM 2248 N N . VAL B 1 73 ? 4.688 -24.359 -5.965 1 98.81 73 VAL B N 1
ATOM 2249 C CA . VAL B 1 73 ? 4.43 -22.922 -6.02 1 98.81 73 VAL B CA 1
ATOM 2250 C C . VAL B 1 73 ? 5.203 -22.312 -7.184 1 98.81 73 VAL B C 1
ATOM 2252 O O . VAL B 1 73 ? 6.434 -22.297 -7.176 1 98.81 73 VAL B O 1
ATOM 2255 N N . VAL B 1 74 ? 4.492 -21.859 -8.156 1 98.88 74 VAL B N 1
ATOM 2256 C CA . VAL B 1 74 ? 5.082 -21.219 -9.336 1 98.88 74 VAL B CA 1
ATOM 2257 C C . VAL B 1 74 ? 5 -19.703 -9.203 1 98.88 74 VAL B C 1
ATOM 2259 O O . VAL B 1 74 ? 3.91 -19.141 -9.039 1 98.88 74 VAL B O 1
ATOM 2262 N N . ASN B 1 75 ? 6.16 -19.062 -9.227 1 98.88 75 ASN B N 1
ATOM 2263 C CA . ASN B 1 75 ? 6.266 -17.609 -9.102 1 98.88 75 ASN B CA 1
ATOM 2264 C C . ASN B 1 75 ? 6.582 -16.953 -10.438 1 98.88 75 ASN B C 1
ATOM 2266 O O . ASN B 1 75 ? 7.547 -17.344 -11.109 1 98.88 75 ASN B O 1
ATOM 2270 N N . VAL B 1 76 ? 5.793 -15.969 -10.828 1 98.88 76 VAL B N 1
ATOM 2271 C CA . VAL B 1 76 ? 6.109 -15.281 -12.07 1 98.88 76 VAL B CA 1
ATOM 2272 C C . VAL B 1 76 ? 6.234 -13.781 -11.82 1 98.88 76 VAL B C 1
ATOM 2274 O O . VAL B 1 76 ? 5.566 -13.234 -10.938 1 98.88 76 VAL B O 1
ATOM 2277 N N . ASP B 1 77 ? 7.031 -13.125 -12.523 1 98.69 77 ASP B N 1
ATOM 2278 C CA . ASP B 1 77 ? 7.23 -11.68 -12.516 1 98.69 77 ASP B CA 1
ATOM 2279 C C . ASP B 1 77 ? 7.746 -11.195 -13.875 1 98.69 77 ASP B C 1
ATOM 2281 O O . ASP B 1 77 ? 8.406 -11.938 -14.594 1 98.69 77 ASP B O 1
ATOM 2285 N N . ILE B 1 78 ? 7.426 -10 -14.18 1 98.44 78 ILE B N 1
ATOM 2286 C CA . ILE B 1 78 ? 7.82 -9.43 -15.469 1 98.44 78 ILE B CA 1
ATOM 2287 C C . ILE B 1 78 ? 9.305 -9.086 -15.445 1 98.44 78 ILE B C 1
ATOM 2289 O O . ILE B 1 78 ? 9.945 -9 -16.5 1 98.44 78 ILE B O 1
ATOM 2293 N N . SER B 1 79 ? 9.883 -8.867 -14.297 1 98.06 79 SER B N 1
ATOM 2294 C CA . SER B 1 79 ? 11.273 -8.453 -14.133 1 98.06 79 SER B CA 1
ATOM 2295 C C . SER B 1 79 ? 12.219 -9.648 -14.188 1 98.06 79 SER B C 1
ATOM 2297 O O . SER B 1 79 ? 12.203 -10.5 -13.289 1 98.06 79 SER B O 1
ATOM 2299 N N . SER B 1 80 ? 13.078 -9.641 -15.156 1 97.75 80 SER B N 1
ATOM 2300 C CA . SER B 1 80 ? 14.086 -10.688 -15.219 1 97.75 80 SER B CA 1
ATOM 2301 C C . SER B 1 80 ? 15.102 -10.547 -14.094 1 97.75 80 SER B C 1
ATOM 2303 O O . SER B 1 80 ? 15.648 -11.539 -13.609 1 97.75 80 SER B O 1
ATOM 2305 N N . VAL B 1 81 ? 15.289 -9.336 -13.641 1 97.75 81 VAL B N 1
ATOM 2306 C CA . VAL B 1 81 ? 16.25 -9.055 -12.578 1 97.75 81 VAL B CA 1
ATOM 2307 C C . VAL B 1 81 ? 15.852 -9.812 -11.312 1 97.75 81 VAL B C 1
ATOM 2309 O O . VAL B 1 81 ? 16.672 -10.531 -10.727 1 97.75 81 VAL B O 1
ATOM 2312 N N . VAL B 1 82 ? 14.609 -9.719 -10.938 1 98.44 82 VAL B N 1
ATOM 2313 C CA . VAL B 1 82 ? 14.18 -10.328 -9.68 1 98.44 82 VAL B CA 1
ATOM 2314 C C . VAL B 1 82 ? 14.062 -11.844 -9.852 1 98.44 82 VAL B C 1
ATOM 2316 O O . VAL B 1 82 ? 14.352 -12.602 -8.922 1 98.44 82 VAL B O 1
ATOM 2319 N N . ILE B 1 83 ? 13.648 -12.25 -11 1 98.56 83 ILE B N 1
ATOM 2320 C CA . ILE B 1 83 ? 13.484 -13.68 -11.234 1 98.56 83 ILE B CA 1
ATOM 2321 C C . ILE B 1 83 ? 14.844 -14.375 -11.141 1 98.56 83 ILE B C 1
ATOM 2323 O O . ILE B 1 83 ? 14.969 -15.414 -10.484 1 98.56 83 ILE B O 1
ATOM 2327 N N . GLU B 1 84 ? 15.812 -13.836 -11.758 1 98.38 84 GLU B N 1
ATOM 2328 C CA . GLU B 1 84 ? 17.156 -14.414 -11.688 1 98.38 84 GLU B CA 1
ATOM 2329 C C . GLU B 1 84 ? 17.672 -14.445 -10.25 1 98.38 84 GLU B C 1
ATOM 2331 O O . GLU B 1 84 ? 18.25 -15.445 -9.82 1 98.38 84 GLU B O 1
ATOM 2336 N N . ALA B 1 85 ? 17.469 -13.375 -9.555 1 98 85 ALA B N 1
ATOM 2337 C CA . ALA B 1 85 ? 17.891 -13.305 -8.156 1 98 85 ALA B CA 1
ATOM 2338 C C . ALA B 1 85 ? 17.188 -14.367 -7.316 1 98 85 ALA B C 1
ATOM 2340 O O . ALA B 1 85 ? 17.828 -15.031 -6.496 1 98 85 ALA B O 1
ATOM 2341 N N . MET B 1 86 ? 15.898 -14.547 -7.504 1 98.38 86 MET B N 1
ATOM 2342 C CA . MET B 1 86 ? 15.109 -15.477 -6.699 1 98.38 86 MET B CA 1
ATOM 2343 C C . MET B 1 86 ? 15.453 -16.922 -7.051 1 98.38 86 MET B C 1
ATOM 2345 O O . MET B 1 86 ? 15.477 -17.781 -6.172 1 98.38 86 MET B O 1
ATOM 2349 N N . MET B 1 87 ? 15.688 -17.203 -8.328 1 98.38 87 MET B N 1
ATOM 2350 C CA . MET B 1 87 ? 16.125 -18.531 -8.742 1 98.38 87 MET B CA 1
ATOM 2351 C C . MET B 1 87 ? 17.422 -18.906 -8.031 1 98.38 87 MET B C 1
ATOM 2353 O O . MET B 1 87 ? 17.578 -20.047 -7.574 1 98.38 87 MET B O 1
ATOM 2357 N N . LYS B 1 88 ? 18.297 -17.984 -8.016 1 97.94 88 LYS B N 1
ATOM 2358 C CA . LYS B 1 88 ? 19.562 -18.234 -7.336 1 97.94 88 LYS B CA 1
ATOM 2359 C C . LYS B 1 88 ? 19.359 -18.422 -5.836 1 97.94 88 LYS B C 1
ATOM 2361 O O . LYS B 1 88 ? 19.922 -19.359 -5.246 1 97.94 88 LYS B O 1
ATOM 2366 N N . LYS B 1 89 ? 18.594 -17.625 -5.207 1 97.56 89 LYS B N 1
ATOM 2367 C CA . LYS B 1 89 ? 18.359 -17.641 -3.768 1 97.56 89 LYS B CA 1
ATOM 2368 C C . LYS B 1 89 ? 17.734 -18.953 -3.328 1 97.56 89 LYS B C 1
ATOM 2370 O O . LYS B 1 89 ? 18.078 -19.5 -2.275 1 97.56 89 LYS B O 1
ATOM 2375 N N . TYR B 1 90 ? 16.812 -19.391 -4.16 1 98.06 90 TYR B N 1
ATOM 2376 C CA . TYR B 1 90 ? 16.031 -20.562 -3.754 1 98.06 90 TYR B CA 1
ATOM 2377 C C . TYR B 1 90 ? 16.375 -21.766 -4.617 1 98.06 90 TYR B C 1
ATOM 2379 O O . TYR B 1 90 ? 15.523 -22.609 -4.895 1 98.06 90 TYR B O 1
ATOM 2387 N N . SER B 1 91 ? 17.578 -21.859 -5.082 1 97.56 91 SER B N 1
ATOM 2388 C CA . SER B 1 91 ? 18.047 -22.938 -5.949 1 97.56 91 SER B CA 1
ATOM 2389 C C . SER B 1 91 ? 17.938 -24.281 -5.262 1 97.56 91 SER B C 1
ATOM 2391 O O . SER B 1 91 ? 17.828 -25.312 -5.926 1 97.56 91 SER B O 1
ATOM 2393 N N . ASN B 1 92 ? 17.812 -24.312 -3.969 1 97.56 92 ASN B N 1
ATOM 2394 C CA . ASN B 1 92 ? 17.766 -25.562 -3.2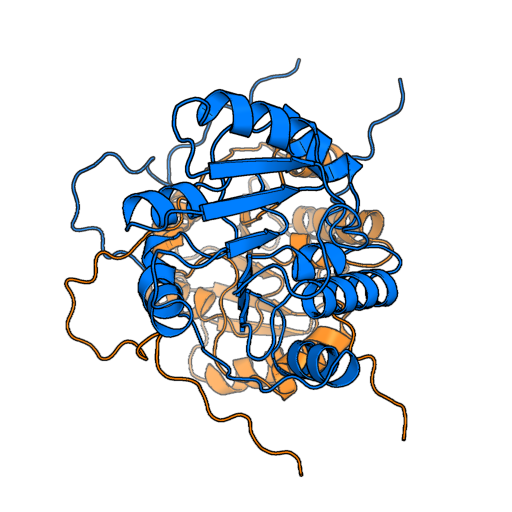15 1 97.56 92 ASN B CA 1
ATOM 2395 C C . ASN B 1 92 ? 16.328 -25.906 -2.814 1 97.56 92 ASN B C 1
ATOM 2397 O O . ASN B 1 92 ? 16.109 -26.781 -1.974 1 97.56 92 ASN B O 1
ATOM 2401 N N . ARG B 1 93 ? 15.383 -25.203 -3.277 1 97.94 93 ARG B N 1
ATOM 2402 C CA . ARG B 1 93 ? 13.977 -25.438 -2.975 1 97.94 93 ARG B CA 1
ATOM 2403 C C . ARG B 1 93 ? 13.188 -25.75 -4.246 1 97.94 93 ARG B C 1
ATOM 2405 O O . ARG B 1 93 ? 12.508 -24.875 -4.793 1 97.94 93 ARG B O 1
ATOM 2412 N N . PRO B 1 94 ? 13.164 -27.031 -4.594 1 97.38 94 PRO B N 1
ATOM 2413 C CA . PRO B 1 94 ? 12.531 -27.422 -5.859 1 97.38 94 PRO B CA 1
ATOM 2414 C C . PRO B 1 94 ? 11.039 -27.125 -5.883 1 97.38 94 PRO B C 1
ATOM 2416 O O . PRO B 1 94 ? 10.43 -27.062 -6.953 1 97.38 94 PRO B O 1
ATOM 2419 N N . GLN B 1 95 ? 10.422 -26.953 -4.672 1 98.19 95 GLN B N 1
ATOM 2420 C CA . GLN B 1 95 ? 8.992 -26.641 -4.586 1 98.19 95 GLN B CA 1
ATOM 2421 C C . GLN B 1 95 ? 8.711 -25.234 -5.117 1 98.19 95 GLN B C 1
ATOM 2423 O O . GLN B 1 95 ? 7.559 -24.906 -5.41 1 98.19 95 GLN B O 1
ATOM 2428 N N . LEU B 1 96 ? 9.727 -24.406 -5.176 1 98.69 96 LEU B N 1
ATOM 2429 C CA . LEU B 1 96 ? 9.617 -23.031 -5.664 1 98.69 96 LEU B CA 1
ATOM 2430 C C . LEU B 1 96 ? 10.125 -22.922 -7.098 1 98.69 96 LEU B C 1
ATOM 2432 O O . LEU B 1 96 ? 11.281 -23.234 -7.379 1 98.69 96 LEU B O 1
ATOM 2436 N N . LYS B 1 97 ? 9.305 -22.531 -7.98 1 98.69 97 LYS B N 1
ATOM 2437 C CA . LYS B 1 97 ? 9.68 -22.281 -9.367 1 98.69 97 LYS B CA 1
ATOM 2438 C C . LYS B 1 97 ? 9.523 -20.797 -9.711 1 98.69 97 LYS B C 1
ATOM 2440 O O . LYS B 1 97 ? 8.516 -20.172 -9.367 1 98.69 97 LYS B O 1
ATOM 2445 N N . TYR B 1 98 ? 10.492 -20.266 -10.344 1 98.75 98 TYR B N 1
ATOM 2446 C CA . TYR B 1 98 ? 10.484 -18.859 -10.734 1 98.75 98 TYR B CA 1
ATOM 2447 C C . TYR B 1 98 ? 10.625 -18.703 -12.242 1 98.75 98 TYR B C 1
ATOM 2449 O O . TYR B 1 98 ? 11.547 -19.25 -12.844 1 98.75 98 TYR B O 1
ATOM 2457 N N . ILE B 1 99 ? 9.695 -17.953 -12.859 1 98.69 99 ILE B N 1
ATOM 2458 C CA . ILE B 1 99 ? 9.656 -17.797 -14.305 1 98.69 99 ILE B CA 1
ATOM 2459 C C . ILE B 1 99 ? 9.391 -16.344 -14.672 1 98.69 99 ILE B C 1
ATOM 2461 O O . ILE B 1 99 ? 8.492 -15.711 -14.117 1 98.69 99 ILE B O 1
ATOM 2465 N N . LYS B 1 100 ? 10.211 -15.75 -15.578 1 98.62 100 LYS B N 1
ATOM 2466 C CA . LYS B 1 100 ? 9.891 -14.438 -16.141 1 98.62 100 LYS B CA 1
ATOM 2467 C C . LYS B 1 100 ? 8.648 -14.508 -17.016 1 98.62 100 LYS B C 1
ATOM 2469 O O . LYS B 1 100 ? 8.578 -15.312 -17.938 1 98.62 100 LYS B O 1
ATOM 2474 N N . MET B 1 101 ? 7.656 -13.688 -16.719 1 98.44 101 MET B N 1
ATOM 2475 C CA . MET B 1 101 ? 6.383 -13.758 -17.422 1 98.44 101 MET B CA 1
ATOM 2476 C C . MET B 1 101 ? 5.613 -12.445 -17.297 1 98.44 101 MET B C 1
ATOM 2478 O O . MET B 1 101 ? 5.648 -11.797 -16.25 1 98.44 101 MET B O 1
ATOM 2482 N N . ASP B 1 102 ? 5.012 -12.047 -18.406 1 98.5 102 ASP B N 1
ATOM 2483 C CA . ASP B 1 102 ? 3.996 -11 -18.375 1 98.5 102 ASP B CA 1
ATOM 2484 C C . ASP B 1 102 ? 2.629 -11.57 -18.016 1 98.5 102 ASP B C 1
ATOM 2486 O O . ASP B 1 102 ? 2.086 -12.406 -18.734 1 98.5 102 ASP B O 1
ATOM 2490 N N . VAL B 1 103 ? 2.104 -11.117 -16.891 1 98.62 103 VAL B N 1
ATOM 2491 C CA . VAL B 1 103 ? 0.858 -11.688 -16.391 1 98.62 103 VAL B CA 1
ATOM 2492 C C . VAL B 1 103 ? -0.278 -11.391 -17.359 1 98.62 103 VAL B C 1
ATOM 2494 O O . VAL B 1 103 ? -1.337 -12.023 -17.297 1 98.62 103 VAL B O 1
ATOM 2497 N N . ARG B 1 104 ? -0.131 -10.477 -18.281 1 98 104 ARG B N 1
ATOM 2498 C CA . ARG B 1 104 ? -1.138 -10.141 -19.281 1 98 104 ARG B CA 1
ATOM 2499 C C . ARG B 1 104 ? -1.133 -11.148 -20.422 1 98 104 ARG B C 1
ATOM 2501 O O . ARG B 1 104 ? -2.047 -11.164 -21.25 1 98 104 ARG B O 1
ATOM 2508 N N . GLN B 1 105 ? -0.061 -11.875 -20.453 1 98.31 105 GLN B N 1
ATOM 2509 C CA . GLN B 1 105 ? 0.139 -12.883 -21.5 1 98.31 105 GLN B CA 1
ATOM 2510 C C . GLN B 1 105 ? 0.951 -14.062 -20.969 1 98.31 105 GLN B C 1
ATOM 2512 O O . GLN B 1 105 ? 2.178 -14.078 -21.094 1 98.31 105 GLN B O 1
ATOM 2517 N N . MET B 1 106 ? 0.247 -15.086 -20.578 1 98.44 106 MET B N 1
ATOM 2518 C CA . MET B 1 106 ? 0.914 -16.219 -19.938 1 98.44 106 MET B CA 1
ATOM 2519 C C . MET B 1 106 ? 0.854 -17.453 -20.812 1 98.44 106 MET B C 1
ATOM 2521 O O . MET B 1 106 ? 0.464 -18.531 -20.359 1 98.44 106 MET B O 1
ATOM 2525 N N . ASP B 1 107 ? 1.463 -17.391 -21.891 1 97.19 107 ASP B N 1
ATOM 2526 C CA . ASP B 1 107 ? 1.335 -18.391 -22.953 1 97.19 107 ASP B CA 1
ATOM 2527 C C . ASP B 1 107 ? 2.031 -19.688 -22.562 1 97.19 107 ASP B C 1
ATOM 2529 O O . ASP B 1 107 ? 1.714 -20.75 -23.109 1 97.19 107 ASP B O 1
ATOM 2533 N N . GLU B 1 108 ? 2.902 -19.625 -21.688 1 97.5 108 GLU B N 1
ATOM 2534 C CA . GLU B 1 108 ? 3.631 -20.812 -21.281 1 97.5 108 GLU B CA 1
ATOM 2535 C C . GLU B 1 108 ? 2.76 -21.734 -20.422 1 97.5 108 GLU B C 1
ATOM 2537 O O . GLU B 1 108 ? 3.102 -22.891 -20.203 1 97.5 108 GLU B O 1
ATOM 2542 N N . PHE B 1 109 ? 1.693 -21.203 -19.953 1 98.69 109 PHE B N 1
ATOM 2543 C CA . PHE B 1 109 ? 0.803 -21.984 -19.109 1 98.69 109 PHE B CA 1
ATOM 2544 C C . PHE B 1 109 ? -0.429 -22.438 -19.891 1 98.69 109 PHE B C 1
ATOM 2546 O O . PHE B 1 109 ? -1.029 -21.641 -20.609 1 98.69 109 PHE B O 1
ATOM 2553 N N . GLN B 1 110 ? -0.794 -23.641 -19.703 1 98.56 110 GLN B N 1
ATOM 2554 C CA . GLN B 1 110 ? -1.997 -24.172 -20.328 1 98.56 110 GLN B CA 1
ATOM 2555 C C . GLN B 1 110 ? -3.256 -23.656 -19.641 1 98.56 110 GLN B C 1
ATOM 2557 O O . GLN B 1 110 ? -3.223 -23.328 -18.453 1 98.56 110 GLN B O 1
ATOM 2562 N N . THR B 1 111 ? -4.332 -23.688 -20.453 1 98.5 111 THR B N 1
ATOM 2563 C CA . THR B 1 111 ? -5.641 -23.406 -19.875 1 98.5 111 THR B CA 1
ATOM 2564 C C . THR B 1 111 ? -5.965 -24.391 -18.75 1 98.5 111 THR B C 1
ATOM 2566 O O . THR B 1 111 ? -5.719 -25.594 -18.891 1 98.5 111 THR B O 1
ATOM 2569 N N . GLY B 1 112 ? -6.391 -23.891 -17.625 1 98.44 112 GLY B N 1
ATOM 2570 C CA . GLY B 1 112 ? -6.832 -24.734 -16.531 1 98.44 112 GLY B CA 1
ATOM 2571 C C . GLY B 1 112 ? -5.703 -25.531 -15.898 1 98.44 112 GLY B C 1
ATOM 2572 O O . GLY B 1 112 ? -5.879 -26.688 -15.539 1 98.44 112 GLY B O 1
ATOM 2573 N N . SER B 1 113 ? -4.566 -24.953 -15.711 1 98.38 113 SER B N 1
ATOM 2574 C CA . SER B 1 113 ? -3.406 -25.703 -15.25 1 98.38 113 SER B CA 1
ATOM 2575 C C . SER B 1 113 ? -3.086 -25.391 -13.789 1 98.38 113 SER B C 1
ATOM 2577 O O . SER B 1 113 ? -2.213 -26.031 -13.195 1 98.38 113 SER B O 1
ATOM 2579 N N . PHE B 1 114 ? -3.803 -24.422 -13.164 1 98.75 114 PHE B N 1
ATOM 2580 C CA . PHE B 1 114 ? -3.533 -24.062 -11.781 1 98.75 114 PHE B CA 1
ATOM 2581 C C . PHE B 1 114 ? -4.789 -24.203 -10.93 1 98.75 114 PHE B C 1
ATOM 2583 O O . PHE B 1 114 ? -5.891 -23.891 -11.375 1 98.75 114 PHE B O 1
ATOM 2590 N N . ASP B 1 115 ? -4.57 -24.625 -9.688 1 98.5 115 ASP B N 1
ATOM 2591 C CA . ASP B 1 115 ? -5.664 -24.719 -8.727 1 98.5 115 ASP B CA 1
ATOM 2592 C C . ASP B 1 115 ? -5.992 -23.344 -8.133 1 98.5 115 ASP B C 1
ATOM 2594 O O . ASP B 1 115 ? -7.145 -23.078 -7.785 1 98.5 115 ASP B O 1
ATOM 2598 N N . SER B 1 116 ? -5.016 -22.547 -8.008 1 98.56 116 SER B N 1
ATOM 2599 C CA . SER B 1 116 ? -5.211 -21.219 -7.438 1 98.56 116 SER B CA 1
ATOM 2600 C C . SER B 1 116 ? -4.191 -20.234 -7.984 1 98.56 116 SER B C 1
ATOM 2602 O O . SER B 1 116 ? -3.119 -20.625 -8.445 1 98.56 116 SER B O 1
ATOM 2604 N N . VAL B 1 117 ? -4.59 -18.969 -7.992 1 98.75 117 VAL B N 1
ATOM 2605 C CA . VAL B 1 117 ? -3.729 -17.828 -8.297 1 98.75 117 VAL B CA 1
ATOM 2606 C C . VAL B 1 117 ? -3.764 -16.844 -7.133 1 98.75 117 VAL B C 1
ATOM 2608 O O . VAL B 1 117 ? -4.84 -16.484 -6.652 1 98.75 117 VAL B O 1
ATOM 2611 N N . VAL B 1 118 ? -2.613 -16.5 -6.645 1 98.69 118 VAL B N 1
ATOM 2612 C CA . VAL B 1 118 ? -2.502 -15.492 -5.594 1 98.69 118 VAL B CA 1
ATOM 2613 C C . VAL B 1 118 ? -1.897 -14.211 -6.164 1 98.69 118 VAL B C 1
ATOM 2615 O O . VAL B 1 118 ? -0.835 -14.25 -6.789 1 98.69 118 VAL B O 1
ATOM 2618 N N . ASP B 1 119 ? -2.564 -13.141 -6.008 1 98.62 119 ASP B N 1
ATOM 2619 C CA . ASP B 1 119 ? -2.166 -11.805 -6.441 1 98.62 119 ASP B CA 1
ATOM 2620 C C . ASP B 1 119 ? -2.1 -10.836 -5.262 1 98.62 119 ASP B C 1
ATOM 2622 O O . ASP B 1 119 ? -3.131 -10.359 -4.781 1 98.62 119 ASP B O 1
ATOM 2626 N N . LYS B 1 120 ? -0.905 -10.578 -4.84 1 97.62 120 LYS B N 1
ATOM 2627 C CA . LYS B 1 120 ? -0.702 -9.617 -3.76 1 97.62 120 LYS B CA 1
ATOM 2628 C C . LYS B 1 120 ? -0.085 -8.328 -4.281 1 97.62 120 LYS B C 1
ATOM 2630 O O . LYS B 1 120 ? 1.123 -8.109 -4.156 1 97.62 120 LYS B O 1
ATOM 2635 N N . GLY B 1 121 ? -0.944 -7.473 -4.789 1 96.81 121 GLY B N 1
ATOM 2636 C CA . GLY B 1 121 ? -0.5 -6.137 -5.148 1 96.81 121 GLY B CA 1
ATOM 2637 C C . GLY B 1 121 ? -0.239 -5.977 -6.637 1 96.81 121 GLY B C 1
ATOM 2638 O O . GLY B 1 121 ? -0.04 -4.859 -7.121 1 96.81 121 GLY B O 1
ATOM 2639 N N . THR B 1 122 ? -0.208 -7.051 -7.469 1 97.94 122 THR B N 1
ATOM 2640 C CA . THR B 1 122 ? 0.137 -6.953 -8.883 1 97.94 122 THR B CA 1
ATOM 2641 C C . THR B 1 122 ? -0.951 -6.211 -9.656 1 97.94 122 THR B C 1
ATOM 2643 O O . THR B 1 122 ? -0.653 -5.34 -10.477 1 97.94 122 THR B O 1
ATOM 2646 N N . LEU B 1 123 ? -2.227 -6.547 -9.438 1 96.69 123 LEU B N 1
ATOM 2647 C CA . LEU B 1 123 ? -3.32 -5.828 -10.086 1 96.69 123 LEU B CA 1
ATOM 2648 C C . LEU B 1 123 ? -3.277 -4.344 -9.734 1 96.69 123 LEU B C 1
ATOM 2650 O O . LEU B 1 123 ? -3.467 -3.492 -10.609 1 96.69 123 LEU B O 1
ATOM 2654 N N . ASP B 1 124 ? -3.031 -4.02 -8.461 1 95.25 124 ASP B N 1
ATOM 2655 C CA . ASP B 1 124 ? -2.91 -2.635 -8.023 1 95.25 124 ASP B CA 1
ATOM 2656 C C . ASP B 1 124 ? -1.812 -1.906 -8.797 1 95.25 124 ASP B C 1
ATOM 2658 O O . ASP B 1 124 ? -1.977 -0.746 -9.172 1 95.25 124 ASP B O 1
ATOM 2662 N N . SER B 1 125 ? -0.728 -2.592 -8.969 1 95 125 SER B N 1
ATOM 2663 C CA . SER B 1 125 ? 0.402 -2.027 -9.703 1 95 125 SER B CA 1
ATOM 2664 C C . SER B 1 125 ? 0.016 -1.681 -11.133 1 95 125 SER B C 1
ATOM 2666 O O . SER B 1 125 ? 0.319 -0.588 -11.617 1 95 125 SER B O 1
ATOM 2668 N N . LEU B 1 126 ? -0.644 -2.592 -11.812 1 94.75 126 LEU B N 1
ATOM 2669 C CA . LEU B 1 126 ? -1.051 -2.389 -13.195 1 94.75 126 LEU B CA 1
ATOM 2670 C C . LEU B 1 126 ? -2.035 -1.229 -13.312 1 94.75 126 LEU B C 1
ATOM 2672 O O . LEU B 1 126 ? -2.035 -0.502 -14.305 1 94.75 126 LEU B O 1
ATOM 2676 N N . LEU B 1 127 ? -2.795 -1.061 -12.281 1 93.19 127 LEU B N 1
ATOM 2677 C CA . LEU B 1 127 ? -3.824 -0.028 -12.297 1 93.19 127 LEU B CA 1
ATOM 2678 C C . LEU B 1 127 ? -3.213 1.351 -12.062 1 93.19 127 LEU B C 1
ATOM 2680 O O . LEU B 1 127 ? -3.871 2.371 -12.281 1 93.19 127 LEU B O 1
ATOM 2684 N N . CYS B 1 128 ? -2.004 1.401 -11.539 1 90.5 128 CYS B N 1
ATOM 2685 C CA . CYS B 1 128 ? -1.27 2.645 -11.344 1 90.5 128 CYS B CA 1
ATOM 2686 C C . CYS B 1 128 ? -0.404 2.967 -12.555 1 90.5 128 CYS B C 1
ATOM 2688 O O . CYS B 1 128 ? 0.725 3.439 -12.414 1 90.5 128 CYS B O 1
ATOM 2690 N N . GLY B 1 129 ? -0.829 2.709 -13.75 1 87.38 129 GLY B N 1
ATOM 2691 C CA . GLY B 1 129 ? -0.068 2.945 -14.969 1 87.38 129 GLY B CA 1
ATOM 2692 C C . GLY B 1 129 ? -0.929 3.402 -16.125 1 87.38 129 GLY B C 1
ATOM 2693 O O . GLY B 1 129 ? -2.135 3.609 -15.977 1 87.38 129 GLY B O 1
ATOM 2694 N N . SER B 1 130 ? -0.155 3.641 -17.25 1 84.31 130 SER B N 1
ATOM 2695 C CA . SER B 1 130 ? -0.858 3.965 -18.484 1 84.31 130 SER B CA 1
ATOM 2696 C C . SER B 1 130 ? -1.639 2.764 -19.016 1 84.31 130 SER B C 1
ATOM 2698 O O . SER B 1 130 ? -1.265 1.616 -18.766 1 84.31 130 SER B O 1
ATOM 2700 N N . ASN B 1 131 ? -2.783 2.957 -19.656 1 89.12 131 ASN B N 1
ATOM 2701 C CA . ASN B 1 131 ? -3.617 1.884 -20.188 1 89.12 131 ASN B CA 1
ATOM 2702 C C . ASN B 1 131 ? -4.039 0.908 -19.094 1 89.12 131 ASN B C 1
ATOM 2704 O O . ASN B 1 131 ? -4.059 -0.304 -19.312 1 89.12 131 ASN B O 1
ATOM 2708 N N . SER B 1 132 ? -4.223 1.446 -17.922 1 90.81 132 SER B N 1
ATOM 2709 C CA . SER B 1 132 ? -4.465 0.65 -16.734 1 90.81 132 SER B CA 1
ATOM 2710 C C . SER B 1 132 ? -5.672 -0.265 -16.906 1 90.81 132 SER B C 1
ATOM 2712 O O . SER B 1 132 ? -5.609 -1.451 -16.578 1 90.81 132 SER B O 1
ATOM 2714 N N . ARG B 1 133 ? -6.75 0.23 -17.453 1 89.44 133 ARG B N 1
ATOM 2715 C CA . ARG B 1 133 ? -7.961 -0.571 -17.609 1 89.44 133 ARG B CA 1
ATOM 2716 C C . ARG B 1 133 ? -7.719 -1.753 -18.531 1 89.44 133 ARG B C 1
ATOM 2718 O O . ARG B 1 133 ? -8.102 -2.883 -18.234 1 89.44 133 ARG B O 1
ATOM 2725 N N . GLN B 1 134 ? -7.121 -1.466 -19.641 1 93.56 134 GLN B N 1
ATOM 2726 C CA . GLN B 1 134 ? -6.828 -2.51 -20.625 1 93.56 134 GLN B CA 1
ATOM 2727 C C . GLN B 1 134 ? -5.887 -3.559 -20.047 1 93.56 134 GLN B C 1
ATOM 2729 O O . GLN B 1 134 ? -6.109 -4.762 -20.203 1 93.56 134 GLN B O 1
ATOM 2734 N N . ASN B 1 135 ? -4.852 -3.076 -19.453 1 94.94 135 ASN B N 1
ATOM 2735 C CA . ASN B 1 135 ? -3.863 -3.982 -18.875 1 94.94 135 ASN B CA 1
ATOM 2736 C C . ASN B 1 135 ? -4.477 -4.863 -17.781 1 94.94 135 ASN B C 1
ATOM 2738 O O . ASN B 1 135 ? -4.203 -6.062 -17.719 1 94.94 135 ASN B O 1
ATOM 2742 N N . ALA B 1 136 ? -5.277 -4.293 -16.922 1 95 136 ALA B N 1
ATOM 2743 C CA . ALA B 1 136 ? -5.941 -5.039 -15.859 1 95 136 ALA B CA 1
ATOM 2744 C C . ALA B 1 136 ? -6.883 -6.094 -16.422 1 95 136 ALA B C 1
ATOM 2746 O O . ALA B 1 136 ? -6.906 -7.234 -15.961 1 95 136 ALA B O 1
ATOM 2747 N N . THR B 1 137 ? -7.617 -5.68 -17.422 1 94.94 137 THR B N 1
ATOM 2748 C CA . THR B 1 137 ? -8.555 -6.602 -18.047 1 94.94 137 THR B CA 1
ATOM 2749 C C . THR B 1 137 ? -7.812 -7.793 -18.656 1 94.94 137 THR B C 1
ATOM 2751 O O . THR B 1 137 ? -8.234 -8.938 -18.484 1 94.94 137 THR B O 1
ATOM 2754 N N . GLN B 1 138 ? -6.75 -7.543 -19.344 1 97.12 138 GLN B N 1
ATOM 2755 C CA . GLN B 1 138 ? -5.957 -8.609 -19.938 1 97.12 138 GLN B CA 1
ATOM 2756 C C . GLN B 1 138 ? -5.422 -9.562 -18.875 1 97.12 138 GLN B C 1
ATOM 2758 O O . GLN B 1 138 ? -5.453 -10.781 -19.047 1 97.12 138 GLN B O 1
ATOM 2763 N N . MET B 1 139 ? -4.926 -9.016 -17.781 1 97.94 139 MET B N 1
ATOM 2764 C CA . MET B 1 139 ? -4.414 -9.852 -16.703 1 97.94 139 MET B CA 1
ATOM 2765 C C . MET B 1 139 ? -5.512 -10.758 -16.156 1 97.94 139 MET B C 1
ATOM 2767 O O . MET B 1 139 ? -5.301 -11.953 -15.953 1 97.94 139 MET B O 1
ATOM 2771 N N . LEU B 1 140 ? -6.66 -10.172 -15.891 1 97.69 140 LEU B N 1
ATOM 2772 C CA . LEU B 1 140 ? -7.75 -10.922 -15.281 1 97.69 140 LEU B CA 1
ATOM 2773 C C . LEU B 1 140 ? -8.242 -12.023 -16.219 1 97.69 140 LEU B C 1
ATOM 2775 O O . LEU B 1 140 ? -8.586 -13.117 -15.766 1 97.69 140 LEU B O 1
ATOM 2779 N N . LYS B 1 141 ? -8.203 -11.75 -17.484 1 97.88 141 LYS B N 1
ATOM 2780 C CA . LYS B 1 141 ? -8.555 -12.773 -18.469 1 97.88 141 LYS B CA 1
ATOM 2781 C C . LYS B 1 141 ? -7.562 -13.93 -18.438 1 97.88 141 LYS B C 1
ATOM 2783 O O . LYS B 1 141 ? -7.957 -15.102 -18.5 1 97.88 141 LYS B O 1
ATOM 2788 N N . GLU B 1 142 ? -6.316 -13.625 -18.359 1 98.69 142 GLU B N 1
ATOM 2789 C CA . GLU B 1 142 ? -5.285 -14.656 -18.312 1 98.69 142 GLU B CA 1
ATOM 2790 C C . GLU B 1 142 ? -5.383 -15.461 -17.016 1 98.69 142 GLU B C 1
ATOM 2792 O O . GLU B 1 142 ? -5.227 -16.688 -17.016 1 98.69 142 GLU B O 1
ATOM 2797 N N . VAL B 1 143 ? -5.629 -14.758 -15.914 1 98.75 143 VAL B N 1
ATOM 2798 C CA . VAL B 1 143 ? -5.805 -15.438 -14.633 1 98.75 143 VAL B CA 1
ATOM 2799 C C . VAL B 1 143 ? -6.965 -16.422 -14.719 1 98.75 143 VAL B C 1
ATOM 2801 O O . VAL B 1 143 ? -6.844 -17.578 -14.289 1 98.75 143 VAL B O 1
ATOM 2804 N N . TRP B 1 144 ? -7.992 -15.953 -15.297 1 98.19 144 TRP B N 1
ATOM 2805 C CA . TRP B 1 144 ? -9.164 -16.812 -15.492 1 98.19 144 TRP B CA 1
ATOM 2806 C C . TRP B 1 144 ? -8.812 -18.016 -16.359 1 98.19 144 TRP B C 1
ATOM 2808 O O . TRP B 1 144 ? -9.164 -19.141 -16.016 1 98.19 144 TRP B O 1
ATOM 2818 N N . ARG B 1 145 ? -8.133 -17.781 -17.406 1 98.44 145 ARG B N 1
ATOM 2819 C CA . ARG B 1 145 ? -7.812 -18.828 -18.375 1 98.44 145 ARG B CA 1
ATOM 2820 C C . ARG B 1 145 ? -6.965 -19.922 -17.734 1 98.44 145 ARG B C 1
ATOM 2822 O O . ARG B 1 145 ? -7.188 -21.109 -17.984 1 98.44 145 ARG B O 1
ATOM 2829 N N . VAL B 1 146 ? -6.016 -19.594 -16.922 1 98.75 146 VAL B N 1
ATOM 2830 C CA . VAL B 1 146 ? -5.051 -20.578 -16.422 1 98.75 146 VAL B CA 1
ATOM 2831 C C . VAL B 1 146 ? -5.633 -21.312 -15.219 1 98.75 146 VAL B C 1
ATOM 2833 O O . VAL B 1 146 ? -5.086 -22.328 -14.781 1 98.75 146 VAL B O 1
ATOM 2836 N N . LEU B 1 147 ? -6.688 -20.828 -14.641 1 98.44 147 LEU B N 1
ATOM 2837 C CA . LEU B 1 147 ? -7.32 -21.469 -13.492 1 98.44 147 LEU B CA 1
ATOM 2838 C C . LEU B 1 147 ? -8.156 -22.672 -13.93 1 98.44 147 LEU B C 1
ATOM 2840 O O . LEU B 1 147 ? -8.844 -22.609 -14.953 1 98.44 147 LEU B O 1
ATOM 2844 N N . LYS B 1 148 ? -8.047 -23.75 -13.148 1 97.94 148 LYS B N 1
ATOM 2845 C CA . LYS B 1 148 ? -8.969 -24.875 -13.297 1 97.94 148 LYS B CA 1
ATOM 2846 C C . LYS B 1 148 ? -10.406 -24.453 -13.016 1 97.94 148 LYS B C 1
ATOM 2848 O O . LYS B 1 148 ? -10.641 -23.391 -12.422 1 97.94 148 LYS B O 1
ATOM 2853 N N . ASP B 1 149 ? -11.289 -25.375 -13.477 1 95.5 149 ASP B N 1
ATOM 2854 C CA . ASP B 1 149 ? -12.672 -25.203 -13.039 1 95.5 149 ASP B CA 1
ATOM 2855 C C . ASP B 1 149 ? -12.766 -25.188 -11.516 1 95.5 149 ASP B C 1
ATOM 2857 O O . ASP B 1 149 ? -12.195 -26.047 -10.844 1 95.5 149 ASP B O 1
ATOM 2861 N N . LYS B 1 150 ? -13.375 -24.172 -10.953 1 94.06 150 LYS B N 1
ATOM 2862 C CA . LYS B 1 150 ? -13.547 -23.969 -9.516 1 94.06 150 LYS B CA 1
ATOM 2863 C C . LYS B 1 150 ? -12.242 -23.547 -8.859 1 94.06 150 LYS B C 1
ATOM 2865 O O . LYS B 1 150 ? -12.094 -23.641 -7.637 1 94.06 150 LYS B O 1
ATOM 2870 N N . GLY B 1 151 ? -11.281 -23.25 -9.758 1 96.88 151 GLY B N 1
ATOM 2871 C CA . GLY B 1 151 ? -10.062 -22.688 -9.195 1 96.88 151 GLY B CA 1
ATOM 2872 C C . GLY B 1 151 ? -10.297 -21.375 -8.469 1 96.88 151 GLY B C 1
ATOM 2873 O O . GLY B 1 151 ? -11.359 -20.75 -8.609 1 96.88 151 GLY B O 1
ATOM 2874 N N . VAL B 1 152 ? -9.32 -20.969 -7.648 1 97.12 152 VAL B N 1
ATOM 2875 C CA . VAL B 1 152 ? -9.516 -19.812 -6.77 1 97.12 152 VAL B CA 1
ATOM 2876 C C . VAL B 1 152 ? -8.5 -18.734 -7.105 1 97.12 152 VAL B C 1
ATOM 2878 O O . VAL B 1 152 ? -7.32 -19.016 -7.312 1 97.12 152 VAL B O 1
ATOM 2881 N N . TYR B 1 153 ? -9.031 -17.562 -7.262 1 98.06 153 TYR B N 1
ATOM 2882 C CA . TYR B 1 153 ? -8.219 -16.359 -7.371 1 98.06 153 TYR B CA 1
ATOM 2883 C C . TYR B 1 153 ? -8.266 -15.547 -6.074 1 98.06 153 TYR B C 1
ATOM 2885 O O . TYR B 1 153 ? -9.328 -15.07 -5.672 1 98.06 153 TYR B O 1
ATOM 2893 N N . ILE B 1 154 ? -7.113 -15.461 -5.371 1 97.25 154 ILE B N 1
ATOM 2894 C CA . ILE B 1 154 ? -7.004 -14.664 -4.152 1 97.25 154 ILE B CA 1
ATOM 2895 C C . ILE B 1 154 ? -6.34 -13.328 -4.461 1 97.25 154 ILE B C 1
ATOM 2897 O O . ILE B 1 154 ? -5.141 -13.273 -4.742 1 97.25 154 ILE B O 1
ATOM 2901 N N . LEU B 1 155 ? -7.102 -12.289 -4.402 1 96.56 155 LEU B N 1
ATOM 2902 C CA . LEU B 1 155 ? -6.629 -10.93 -4.668 1 96.56 155 LEU B CA 1
ATOM 2903 C C . LEU B 1 155 ? -6.492 -10.141 -3.371 1 96.56 155 LEU B C 1
ATOM 2905 O O . LEU B 1 155 ? -7.48 -9.906 -2.672 1 96.56 155 LEU B O 1
ATOM 2909 N N . VAL B 1 156 ? -5.273 -9.852 -3.01 1 94.62 156 VAL B N 1
ATOM 2910 C CA . VAL B 1 156 ? -4.988 -8.93 -1.912 1 94.62 156 VAL B CA 1
ATOM 2911 C C . VAL B 1 156 ? -4.746 -7.527 -2.465 1 94.62 156 VAL B C 1
ATOM 2913 O O . VAL B 1 156 ? -3.801 -7.309 -3.227 1 94.62 156 VAL B O 1
ATOM 2916 N N . THR B 1 157 ? -5.586 -6.566 -2.127 1 93.69 157 THR B N 1
ATOM 2917 C CA . THR B 1 157 ? -5.59 -5.258 -2.766 1 93.69 157 THR B CA 1
ATOM 2918 C C . THR B 1 157 ? -5.91 -4.16 -1.753 1 93.69 157 THR B C 1
ATOM 2920 O O . THR B 1 157 ? -6.559 -4.422 -0.737 1 93.69 157 THR B O 1
ATOM 2923 N N . TYR B 1 158 ? -5.371 -2.947 -1.977 1 89.62 158 TYR B N 1
ATOM 2924 C CA . TYR B 1 158 ? -5.777 -1.769 -1.22 1 89.62 158 TYR B CA 1
ATOM 2925 C C . TYR B 1 158 ? -6.855 -0.988 -1.963 1 89.62 158 TYR B C 1
ATOM 2927 O O . TYR B 1 158 ? -7.398 -0.013 -1.438 1 89.62 158 TYR B O 1
ATOM 2935 N N . GLY B 1 159 ? -7.195 -1.459 -3.125 1 90.75 159 GLY B N 1
ATOM 2936 C CA . GLY B 1 159 ? -8.25 -0.796 -3.877 1 90.75 159 GLY B CA 1
ATOM 2937 C C . GLY B 1 159 ? -9.602 -0.854 -3.188 1 90.75 159 GLY B C 1
ATOM 2938 O O . GLY B 1 159 ? -9.898 -1.818 -2.48 1 90.75 159 GLY B O 1
ATOM 2939 N N . ALA B 1 160 ? -10.383 0.143 -3.461 1 88.75 160 ALA B N 1
ATOM 2940 C CA . ALA B 1 160 ? -11.734 0.18 -2.895 1 88.75 160 ALA B CA 1
ATOM 2941 C C . ALA B 1 160 ? -12.586 -0.966 -3.43 1 88.75 160 ALA B C 1
ATOM 2943 O O . ALA B 1 160 ? -12.555 -1.262 -4.625 1 88.75 160 ALA B O 1
ATOM 2944 N N . PRO B 1 161 ? -13.344 -1.58 -2.525 1 87.75 161 PRO B N 1
ATOM 2945 C CA . PRO B 1 161 ? -14.18 -2.707 -2.943 1 87.75 161 PRO B CA 1
ATOM 2946 C C . PRO B 1 161 ? -15.109 -2.355 -4.102 1 87.75 161 PRO B C 1
ATOM 2948 O O . PRO B 1 161 ? -15.273 -3.148 -5.035 1 87.75 161 PRO B O 1
ATOM 2951 N N . ILE B 1 162 ? -15.664 -1.194 -4.109 1 84.94 162 ILE B N 1
ATOM 2952 C CA . ILE B 1 162 ? -16.641 -0.83 -5.133 1 84.94 162 ILE B CA 1
ATOM 2953 C C . ILE B 1 162 ? -15.984 -0.879 -6.512 1 84.94 162 ILE B C 1
ATOM 2955 O O . ILE B 1 162 ? -16.609 -1.296 -7.488 1 84.94 162 ILE B O 1
ATOM 2959 N N . TYR B 1 163 ? -14.789 -0.568 -6.594 1 88.56 163 TYR B N 1
ATOM 2960 C CA . TYR B 1 163 ? -14.094 -0.55 -7.875 1 88.56 163 TYR B CA 1
ATOM 2961 C C . TYR B 1 163 ? -13.562 -1.934 -8.227 1 88.56 163 TYR B C 1
ATOM 2963 O O . TYR B 1 163 ? -13.656 -2.371 -9.375 1 88.56 163 TYR B O 1
ATOM 2971 N N . ARG B 1 164 ? -13 -2.582 -7.25 1 90.88 164 ARG B N 1
ATOM 2972 C CA . ARG B 1 164 ? -12.445 -3.908 -7.496 1 90.88 164 ARG B CA 1
ATOM 2973 C C . ARG B 1 164 ? -13.539 -4.902 -7.867 1 90.88 164 ARG B C 1
ATOM 2975 O O . ARG B 1 164 ? -13.367 -5.719 -8.773 1 90.88 164 ARG B O 1
ATOM 2982 N N . LEU B 1 165 ? -14.609 -4.867 -7.145 1 88.94 165 LEU B N 1
ATOM 2983 C CA . LEU B 1 165 ? -15.719 -5.77 -7.426 1 88.94 165 LEU B CA 1
ATOM 2984 C C . LEU B 1 165 ? -16.281 -5.531 -8.828 1 88.94 165 LEU B C 1
ATOM 2986 O O . LEU B 1 165 ? -16.578 -6.48 -9.555 1 88.94 165 LEU B O 1
ATOM 2990 N N . GLY B 1 166 ? -16.453 -4.227 -9.172 1 87.81 166 GLY B N 1
ATOM 2991 C CA . GLY B 1 166 ? -16.906 -3.912 -10.523 1 87.81 166 GLY B CA 1
ATOM 2992 C C . GLY B 1 166 ? -15.984 -4.473 -11.602 1 87.81 166 GLY B C 1
ATOM 2993 O O . GLY B 1 166 ? -16.453 -5.039 -12.586 1 87.81 166 GLY B O 1
ATOM 2994 N N . MET B 1 167 ? -14.75 -4.324 -11.375 1 90.88 167 MET B N 1
ATOM 2995 C CA . MET B 1 167 ? -13.758 -4.809 -12.328 1 90.88 167 MET B CA 1
ATOM 2996 C C . MET B 1 167 ? -13.836 -6.328 -12.461 1 90.88 167 MET B C 1
ATOM 2998 O O . MET B 1 167 ? -13.781 -6.859 -13.57 1 90.88 167 MET B O 1
ATOM 3002 N N . LEU B 1 168 ? -13.891 -7.055 -11.359 1 92.25 168 LEU B N 1
ATOM 3003 C CA . LEU B 1 168 ? -13.961 -8.516 -11.359 1 92.25 168 LEU B CA 1
ATOM 3004 C C . LEU B 1 168 ? -15.234 -8.992 -12.039 1 92.25 168 LEU B C 1
ATOM 3006 O O . LEU B 1 168 ? -15.203 -9.922 -12.852 1 92.25 168 LEU B O 1
ATOM 3010 N N . ARG B 1 169 ? -16.312 -8.312 -11.766 1 90.06 169 ARG B N 1
ATOM 3011 C CA . ARG B 1 169 ? -17.594 -8.703 -12.336 1 90.06 169 ARG B CA 1
ATOM 3012 C C . ARG B 1 169 ? -17.609 -8.469 -13.844 1 90.06 169 ARG B C 1
ATOM 3014 O O . ARG B 1 169 ? -18.234 -9.227 -14.586 1 90.06 169 ARG B O 1
ATOM 3021 N N . ASP B 1 170 ? -16.938 -7.469 -14.305 1 90.25 170 ASP B N 1
ATOM 3022 C CA . ASP B 1 170 ? -16.906 -7.117 -15.719 1 90.25 170 ASP B CA 1
ATOM 3023 C C . ASP B 1 170 ? -15.961 -8.039 -16.484 1 90.25 170 ASP B C 1
ATOM 3025 O O . ASP B 1 170 ? -16.031 -8.117 -17.719 1 90.25 170 ASP B O 1
ATOM 3029 N N . SER B 1 171 ? -15.062 -8.648 -15.828 1 89.25 171 SER B N 1
ATOM 3030 C CA . SER B 1 171 ? -14.023 -9.43 -16.5 1 89.25 171 SER B CA 1
ATOM 3031 C C . SER B 1 171 ? -14.492 -10.852 -16.781 1 89.25 171 SER B C 1
ATOM 3033 O O . SER B 1 171 ? -14.469 -11.297 -17.938 1 89.25 171 SER B O 1
ATOM 3035 N N . CYS B 1 172 ? -14.906 -11.578 -15.789 1 90.5 172 CYS B N 1
ATOM 3036 C CA . CYS B 1 172 ? -15.352 -12.961 -15.906 1 90.5 172 CYS B CA 1
ATOM 3037 C C . CYS B 1 172 ? -16.453 -13.273 -14.906 1 90.5 172 CYS B C 1
ATOM 3039 O O . CYS B 1 172 ? -16.844 -12.406 -14.117 1 90.5 172 CYS B O 1
ATOM 3041 N N . SER B 1 173 ? -16.969 -14.531 -14.938 1 88.75 173 SER B N 1
ATOM 3042 C CA . SER B 1 173 ? -18.078 -14.938 -14.07 1 88.75 173 SER B CA 1
ATOM 3043 C C . SER B 1 173 ? -17.562 -15.438 -12.727 1 88.75 173 SER B C 1
ATOM 3045 O O . SER B 1 173 ? -17.797 -16.594 -12.352 1 88.75 173 SER B O 1
ATOM 3047 N N . TRP B 1 174 ? -17.047 -14.539 -11.992 1 90.88 174 TRP B N 1
ATOM 3048 C CA . TRP B 1 174 ? -16.484 -14.875 -10.688 1 90.88 174 TRP B CA 1
ATOM 3049 C C . TRP B 1 174 ? -17.594 -15 -9.641 1 90.88 174 TRP B C 1
ATOM 3051 O O . TRP B 1 174 ? -18.531 -14.211 -9.633 1 90.88 174 TRP B O 1
ATOM 3061 N N . ASN B 1 175 ? -17.438 -16.078 -8.766 1 91.06 175 ASN B N 1
ATOM 3062 C CA . ASN B 1 175 ? -18.062 -16.047 -7.453 1 91.06 175 ASN B CA 1
ATOM 3063 C C . ASN B 1 175 ? -17.156 -15.375 -6.418 1 91.06 175 ASN B C 1
ATOM 3065 O O . ASN B 1 175 ? -16.109 -15.906 -6.066 1 91.06 175 ASN B O 1
ATOM 3069 N N . ILE B 1 176 ? -17.609 -14.242 -5.879 1 89.56 176 ILE B N 1
ATOM 3070 C CA . ILE B 1 176 ? -16.688 -13.398 -5.141 1 89.56 176 ILE B CA 1
ATOM 3071 C C . ILE B 1 176 ? -17.016 -13.438 -3.65 1 89.56 176 ILE B C 1
ATOM 3073 O O . ILE B 1 176 ? -18.172 -13.312 -3.264 1 89.56 176 ILE B O 1
ATOM 3077 N N . LYS B 1 177 ? -16.031 -13.695 -2.82 1 86.56 177 LYS B N 1
ATOM 3078 C CA . LYS B 1 177 ? -16.078 -13.539 -1.369 1 86.56 177 LYS B CA 1
ATOM 3079 C C . LYS B 1 177 ? -15.102 -12.461 -0.901 1 86.56 177 LYS B C 1
ATOM 3081 O O . LYS B 1 177 ? -13.914 -12.5 -1.228 1 86.56 177 LYS B O 1
ATOM 3086 N N . LEU B 1 178 ? -15.555 -11.523 -0.16 1 83.44 178 LEU B N 1
ATOM 3087 C CA . LEU B 1 178 ? -14.758 -10.398 0.307 1 83.44 178 LEU B CA 1
ATOM 3088 C C . LEU B 1 178 ? -14.344 -10.586 1.762 1 83.44 178 LEU B C 1
ATOM 3090 O O . LEU B 1 178 ? -15.172 -10.93 2.607 1 83.44 178 LEU B O 1
ATOM 3094 N N . HIS B 1 179 ? -13.078 -10.477 1.972 1 82.62 179 HIS B N 1
ATOM 3095 C CA . HIS B 1 179 ? -12.516 -10.484 3.316 1 82.62 179 HIS B CA 1
ATOM 3096 C C . HIS B 1 179 ? -11.812 -9.172 3.629 1 82.62 179 HIS B C 1
ATOM 3098 O O . HIS B 1 179 ? -11.188 -8.57 2.754 1 82.62 179 HIS B O 1
ATOM 3104 N N . VAL B 1 180 ? -11.914 -8.719 4.922 1 77.38 180 VAL B N 1
ATOM 3105 C CA . VAL B 1 180 ? -11.195 -7.535 5.371 1 77.38 180 VAL B CA 1
ATOM 3106 C C . VAL B 1 180 ? -10.047 -7.941 6.289 1 77.38 180 VAL B C 1
ATOM 3108 O O . VAL B 1 180 ? -10.242 -8.703 7.238 1 77.38 180 VAL B O 1
ATOM 3111 N N . ILE B 1 181 ? -8.898 -7.496 5.945 1 77 181 ILE B N 1
ATOM 3112 C CA . ILE B 1 181 ? -7.695 -7.824 6.707 1 77 181 ILE B CA 1
ATOM 3113 C C . ILE B 1 181 ? -7.262 -6.609 7.531 1 77 181 ILE B C 1
ATOM 3115 O O . ILE B 1 181 ? -7.086 -5.516 6.992 1 77 181 ILE B O 1
ATOM 3119 N N . GLU B 1 182 ? -7.117 -6.711 8.82 1 65 182 GLU B N 1
ATOM 3120 C CA . GLU B 1 182 ? -6.668 -5.621 9.68 1 65 182 GLU B CA 1
ATOM 3121 C C . GLU B 1 182 ? -5.148 -5.523 9.703 1 65 182 GLU B C 1
ATOM 3123 O O . GLU B 1 182 ? -4.453 -6.543 9.656 1 65 182 GLU B O 1
ATOM 3128 N N . LYS B 1 183 ? -4.66 -4.32 9.625 1 62.28 183 LYS B N 1
ATOM 3129 C CA . LYS B 1 183 ? -3.23 -4.098 9.82 1 62.28 183 LYS B CA 1
ATOM 3130 C C . LYS B 1 183 ? -2.838 -4.32 11.281 1 62.28 183 LYS B C 1
ATOM 3132 O O . LYS B 1 183 ? -3.5 -3.82 12.188 1 62.28 183 LYS B O 1
ATOM 3137 N N . LEU B 1 184 ? -2.24 -5.504 11.57 1 53.62 184 LEU B N 1
ATOM 3138 C CA . LEU B 1 184 ? -1.948 -5.867 12.953 1 53.62 184 LEU B CA 1
ATOM 3139 C C . LEU B 1 184 ? -0.891 -4.941 13.547 1 53.62 184 LEU B C 1
ATOM 3141 O O . LEU B 1 184 ? 0.048 -4.539 12.859 1 53.62 184 LEU B O 1
ATOM 3145 N N . VAL B 1 185 ? -1.152 -4.172 14.648 1 49.12 185 VAL B N 1
ATOM 3146 C CA . VAL B 1 185 ? -0.203 -3.445 15.484 1 49.12 185 VAL B CA 1
ATOM 3147 C C . VAL B 1 185 ? 0.412 -4.395 16.516 1 49.12 185 VAL B C 1
ATOM 3149 O O . VAL B 1 185 ? -0.305 -5.129 17.188 1 49.12 185 VAL B O 1
ATOM 3152 N N . VAL B 1 186 ? 1.693 -4.93 16.297 1 43.22 186 VAL B N 1
ATOM 3153 C CA . VAL B 1 186 ? 2.303 -5.75 17.328 1 43.22 186 VAL B CA 1
ATOM 3154 C C . VAL B 1 186 ? 2.486 -4.918 18.609 1 43.22 186 VAL B C 1
ATOM 3156 O O . VAL B 1 186 ? 3.086 -3.842 18.562 1 43.22 186 VAL B O 1
ATOM 3159 N N . GLU B 1 187 ? 1.631 -5.016 19.547 1 42.62 187 GLU B N 1
ATOM 3160 C CA . GLU B 1 187 ? 2.158 -4.664 20.859 1 42.62 187 GLU B CA 1
ATOM 3161 C C . GLU B 1 187 ? 3.398 -5.488 21.203 1 42.62 187 GLU B C 1
ATOM 3163 O O . GLU B 1 187 ? 3.387 -6.715 21.078 1 42.62 187 GLU B O 1
ATOM 3168 N N . GLU B 1 188 ? 4.57 -4.914 20.891 1 39.84 188 GLU B N 1
ATOM 3169 C CA . GLU B 1 188 ? 5.883 -5.496 21.156 1 39.84 188 GLU B CA 1
ATOM 3170 C C . GLU B 1 188 ? 5.879 -6.309 22.453 1 39.84 188 GLU B C 1
ATOM 3172 O O . GLU B 1 188 ? 5.898 -5.746 23.547 1 39.84 188 GLU B O 1
ATOM 3177 N N . LYS B 1 189 ? 5.277 -7.27 22.859 1 35.62 189 LYS B N 1
ATOM 3178 C CA . LYS B 1 189 ? 6.086 -7.762 23.969 1 35.62 189 LYS B CA 1
ATOM 3179 C C . LYS B 1 189 ? 7.496 -8.109 23.5 1 35.62 189 LYS B C 1
ATOM 3181 O O . LYS B 1 189 ? 8.305 -8.602 24.297 1 35.62 189 LYS B O 1
ATOM 3186 N N . SER B 1 190 ? 7.777 -8.688 22.234 1 36.28 190 SER B N 1
ATOM 3187 C CA . SER B 1 190 ? 8.945 -9.555 22.156 1 36.28 190 SER B CA 1
ATOM 3188 C C . SER B 1 190 ? 10.227 -8.75 21.984 1 36.28 190 SER B C 1
ATOM 3190 O O . SER B 1 190 ? 10.195 -7.629 21.469 1 36.28 190 SER B O 1
ATOM 3192 N N . GLY B 1 191 ? 11.539 -9.047 22.562 1 34.16 191 GLY B N 1
ATOM 3193 C CA . GLY B 1 191 ? 12.961 -8.797 22.766 1 34.16 191 GLY B CA 1
ATOM 3194 C C . GLY B 1 191 ? 13.727 -8.586 21.484 1 34.16 191 GLY B C 1
ATOM 3195 O O . GLY B 1 191 ? 14.953 -8.477 21.5 1 34.16 191 GLY B O 1
ATOM 3196 N N . HIS B 1 192 ? 13.492 -9.258 20.344 1 36.19 192 HIS B N 1
ATOM 3197 C CA . HIS B 1 192 ? 14.562 -9.195 19.344 1 36.19 192 HIS B CA 1
ATOM 3198 C C . HIS B 1 192 ? 14.672 -7.801 18.75 1 36.19 192 HIS B C 1
ATOM 3200 O O . HIS B 1 192 ? 13.672 -7.09 18.625 1 36.19 192 HIS B O 1
ATOM 3206 N N . PRO B 1 193 ? 15.922 -7.293 18.391 1 34.94 193 PRO B N 1
ATOM 3207 C CA . PRO B 1 193 ? 16.281 -5.938 17.969 1 34.94 193 PRO B CA 1
ATOM 3208 C C . PRO B 1 193 ? 15.531 -5.5 16.719 1 34.94 193 PRO B C 1
ATOM 3210 O O . PRO B 1 193 ? 15.703 -6.098 15.648 1 34.94 193 PRO B O 1
ATOM 3213 N N . ILE B 1 194 ? 14.352 -5.414 16.594 1 38.56 194 ILE B N 1
ATOM 3214 C CA . ILE B 1 194 ? 13.641 -4.648 15.586 1 38.56 194 ILE B CA 1
ATOM 3215 C C . ILE B 1 194 ? 14.438 -3.4 15.219 1 38.56 194 ILE B C 1
ATOM 3217 O O . ILE B 1 194 ? 14.875 -2.654 16.094 1 38.56 194 ILE B O 1
ATOM 3221 N N . TRP B 1 195 ? 15.109 -3.359 14.086 1 42.25 195 TRP B N 1
ATOM 3222 C CA . TRP B 1 195 ? 15.672 -2.064 13.711 1 42.25 195 TRP B CA 1
ATOM 3223 C C . TRP B 1 195 ? 14.82 -0.925 14.266 1 42.25 195 TRP B C 1
ATOM 3225 O O . TRP B 1 195 ? 13.594 -0.941 14.133 1 42.25 195 TRP B O 1
ATOM 3235 N N . GLU B 1 196 ? 15.273 -0.426 15.289 1 51.41 196 GLU B N 1
ATOM 3236 C CA . GLU B 1 196 ? 14.578 0.657 15.977 1 51.41 196 GLU B CA 1
ATOM 3237 C C . GLU B 1 196 ? 14.07 1.707 14.992 1 51.41 196 GLU B C 1
ATOM 3239 O O . GLU B 1 196 ? 14.852 2.266 14.219 1 51.41 196 GLU B O 1
ATOM 3244 N N . LEU B 1 197 ? 12.852 1.669 14.586 1 52.69 197 LEU B N 1
ATOM 3245 C CA . LEU B 1 197 ? 12.156 2.648 13.758 1 52.69 197 LEU B CA 1
ATOM 3246 C C . LEU B 1 197 ? 12.836 4.012 13.844 1 52.69 197 LEU B C 1
ATOM 3248 O O . LEU B 1 197 ? 12.883 4.75 12.859 1 52.69 197 LEU B O 1
ATOM 3252 N N . THR B 1 198 ? 13.586 4.258 14.906 1 64.38 198 THR B N 1
ATOM 3253 C CA . THR B 1 198 ? 14.078 5.609 15.164 1 64.38 198 THR B CA 1
ATOM 3254 C C . THR B 1 198 ? 15.5 5.77 14.648 1 64.38 198 THR B C 1
ATOM 3256 O O . THR B 1 198 ? 16.016 6.887 14.586 1 64.38 198 THR B O 1
ATOM 3259 N N . ASN B 1 199 ? 16.141 4.602 14.172 1 63.69 199 ASN B N 1
ATOM 3260 C CA . ASN B 1 199 ? 17.484 4.695 13.617 1 63.69 199 ASN B CA 1
ATOM 3261 C C . ASN B 1 199 ? 17.453 4.832 12.094 1 63.69 199 ASN B C 1
ATOM 3263 O O . ASN B 1 199 ? 16.984 3.934 11.398 1 63.69 199 ASN B O 1
ATOM 3267 N N . PRO B 1 200 ? 18 5.926 11.562 1 66.62 200 PRO B N 1
ATOM 3268 C CA . PRO B 1 200 ? 18 6.07 10.102 1 66.62 200 PRO B CA 1
ATOM 3269 C C . PRO B 1 200 ? 18.984 5.125 9.414 1 66.62 200 PRO B C 1
ATOM 3271 O O . PRO B 1 200 ? 20 4.754 10.008 1 66.62 200 PRO B O 1
ATOM 3274 N N . VAL B 1 201 ? 18.703 4.688 8.258 1 67.06 201 VAL B N 1
ATOM 3275 C CA . VAL B 1 201 ? 19.609 3.895 7.438 1 67.06 201 VAL B CA 1
ATOM 3276 C C . VAL B 1 201 ? 20.547 4.816 6.652 1 67.06 201 VAL B C 1
ATOM 3278 O O . VAL B 1 201 ? 20.125 5.871 6.172 1 67.06 201 VAL B O 1
ATOM 3281 N N . PRO B 1 202 ? 21.891 4.469 6.613 1 60.88 202 PRO B N 1
ATOM 3282 C CA . PRO B 1 202 ? 22.812 5.316 5.871 1 60.88 202 PRO B CA 1
ATOM 3283 C C . PRO B 1 202 ? 22.422 5.496 4.41 1 60.88 202 PRO B C 1
ATOM 3285 O O . PRO B 1 202 ? 21.938 4.547 3.777 1 60.88 202 PRO B O 1
ATOM 3288 N N . LEU B 1 203 ? 22.281 6.758 3.914 1 60.62 203 LEU B N 1
ATOM 3289 C CA . LEU B 1 203 ? 22.047 7.055 2.506 1 60.62 203 LEU B CA 1
ATOM 3290 C C . LEU B 1 203 ? 23.312 6.867 1.688 1 60.62 203 LEU B C 1
ATOM 3292 O O . LEU B 1 203 ? 24.406 7.227 2.141 1 60.62 203 LEU B O 1
ATOM 3296 N N . GLU B 1 204 ? 23.578 5.801 1.133 1 48.34 204 GLU B N 1
ATOM 3297 C CA . GLU B 1 204 ? 24.781 5.688 0.321 1 48.34 204 GLU B CA 1
ATOM 3298 C C . GLU B 1 204 ? 25.031 6.965 -0.48 1 48.34 204 GLU B C 1
ATOM 3300 O O . GLU B 1 204 ? 24.094 7.531 -1.059 1 48.34 204 GLU B O 1
ATOM 3305 N N . ASN B 1 205 ? 25.969 7.828 0.004 1 36.62 205 ASN B N 1
ATOM 3306 C CA . ASN B 1 205 ? 26.516 8.984 -0.69 1 36.62 205 ASN B CA 1
ATOM 3307 C C . ASN B 1 205 ? 26.812 8.672 -2.154 1 36.62 205 ASN B C 1
ATOM 3309 O O . ASN B 1 205 ? 27.672 7.84 -2.457 1 36.62 205 ASN B O 1
ATOM 3313 N N . ASP B 1 206 ? 26.062 8.453 -3.15 1 34.12 206 ASP B N 1
ATOM 3314 C CA . ASP B 1 206 ? 26.688 8.773 -4.43 1 34.12 206 ASP B CA 1
ATOM 3315 C C . ASP B 1 206 ? 27.188 10.219 -4.453 1 34.12 206 ASP B C 1
ATOM 3317 O O . ASP B 1 206 ? 26.391 11.156 -4.441 1 34.12 206 ASP B O 1
ATOM 3321 N N . GLY B 1 207 ? 28.125 10.703 -3.701 1 21.72 207 GLY B N 1
ATOM 3322 C CA . GLY B 1 207 ? 29.078 11.547 -4.406 1 21.72 207 GLY B CA 1
ATOM 3323 C C . GLY B 1 207 ? 29.641 10.898 -5.656 1 21.72 207 GLY B C 1
ATOM 3324 O O . GLY B 1 207 ? 29.594 9.68 -5.805 1 21.72 207 GLY B O 1
#

Foldseek 3Di:
DPPPCPDDQLQDQVNLLVCCVVDVDADADPDAQVLCVVVCCVQPVDLAFAEEEEQCFRHCNVVVSVVVPRQAYEYEHQHPSRLVSVCVVVVVRPNYHYDYDQLLDDPVAAFAQGQEYEYRCSLVSLCRHPVSLVSSLSNLLSRNRRHHDVGYYHHHDPDDPVVVVVSNVVRDPDDDDDDDRDDDDPPPPDPDCPVPPVDDDDDPPPD/DPPPCPDDQLQDQVNLLVCCVVDVDADADPDAQVLCVVVCCVQPVDLAFAEEEEQCFRHCNVVVSVVVPRQAYEYEHQHPSRQVSVCVVCVVRPNYHYDNDQLLDDPVAAFAQGQEYEYRCSLVSLCRHPVSLVSSLSNLLSRNRRHHDVRYYHHHDPDDPVVVVVSNVVRDPDDDDDDDRDDDDPPPPDPDCPVPPVDDDDDPPPD